Protein AF-A0A3L7WC04-F1 (afdb_monomer)

Nearest PDB structures (foldseek):
  5htl-assembly1_B  TM=8.920E-01  e=4.552E-04  Vibrio cholerae
  7lko-assembly2_A  TM=7.421E-01  e=7.774E-05  Xanthomonas citri pv. citri str. 306
  6ejf-assembly1_M  TM=8.024E-01  e=1.791E-04  Thermus thermophilus HB8
  7lkm-assembly2_B  TM=7.464E-01  e=1.976E-04  Xanthomonas citri pv. citri str. 306
  2d27-assembly1_A  TM=6.150E-01  e=3.089E-03  Xanthomonas campestris

Sequence (473 aa):
MAVSVLEASAARVVGQYLAVSRIRPLRELVDLVGVEFCRTHQVAPLWRDGGAVAVASARPRAQDVLREIRERLGQTVVLRLSSPAEILIAIDNAVGEDAAISRRGALAELLQEVQLVRHDQAAAYALAADDEAYLGAALVDAKLLTEAERIEAVGLAFHLPSISLDAHPPRPGLDGILDVAMLRRLRVLPLWSTQDELFFACDTPPTIETIEALDAALGVVLRPVLVTPHDLTERLARLIDDDAADGVQLSDAARREHLAPDAQIEAAERISRQTGEPFRSTLRRIANVTDEAMQEALARTSGLRVFRDEIVQEEALNALPVNFARRIARGASQPRRSSLHRRDAEPVGRARPPRPGGTPRRRGAARDHRARPARITLRARRAAAAAPTARGRPSASHGHAATAGRLRRPQPRVPRRHGPRPGKRADAASPLGRHARPAALGRSHTRRRRAPRRDVAAPTAARGRRSTFAQRH

Mean predicted aligned error: 17.66 Å

Foldseek 3Di:
DPPPDPVVVCVVLVVQADFLLQAAAQLVLCVLLDLVLCLVQVKGFGDDDPQETEMEGQCPPPVVSLVSSCVSVVTHYDYGYYHSLSSNLNSCVNVVHDSQLSLLVLLLVLCVVVPLDPNVVSVVLSVVAPGNVRSLVVCVVVVSDPLQRSQVSQCVSRVAAEDECVVQPADPLLQLLDDLVLCVVQLKAFRDDDDQETEIEHQHDGDNVSSVVCCLQQVTHYGYHHYGPVRSVVVSVVVVVLLLPPLVLLLVLCVVLVLDPNVLSVVLVVCCVVPVDRSLVSSCVRGVRDSQNSNCSSCVVVVHHDQDSVRSLVVSLVSDDVVSSVSSVVSNVDPDPPCPPDPPDDPPDPDDDDDDDDDDDDDDDDDDDDDDDDDDDDDDDDDDDDDDDDDDDDDDDDDDDDDDDDDDDDDDDDDDDDDDDDDDDDDDDDDDDDDDDDDDDDDDDDDDDDDDDDDDDDDDDDDDDDDDDDDDD

Solvent-accessible surface area (backbone atoms only — not comparable to full-atom values): 29514 Å² total; per-residue (Å²): 143,83,91,69,66,61,66,66,49,44,63,65,42,62,79,32,51,54,57,51,88,72,53,59,32,38,42,70,50,35,60,59,61,29,60,69,55,26,55,77,66,27,36,32,41,30,50,79,55,98,76,26,32,37,28,38,26,55,54,90,79,49,61,66,61,56,49,52,50,27,65,57,66,74,35,52,73,43,78,28,36,33,53,53,44,36,37,43,31,25,48,27,55,40,74,72,46,72,35,47,58,44,46,29,50,35,46,37,53,44,36,37,74,73,63,67,39,56,70,74,53,35,54,54,43,52,74,69,32,92,38,38,72,43,32,54,48,50,36,35,75,69,66,66,37,50,70,66,57,43,44,45,51,52,15,63,53,60,76,33,57,58,54,55,57,86,86,54,61,55,47,88,50,41,57,50,70,48,58,69,67,54,32,61,74,65,47,42,44,47,34,53,72,58,78,63,36,39,33,26,38,20,60,58,87,70,48,68,68,51,51,49,55,48,35,61,57,36,55,52,46,78,42,71,29,36,31,50,58,64,59,52,50,53,55,58,48,48,68,50,37,70,77,54,47,52,61,66,57,49,49,52,16,35,56,77,62,59,65,49,60,66,71,51,53,54,48,14,53,50,49,14,72,75,68,71,49,58,37,68,62,36,30,28,72,74,61,67,42,50,72,66,61,52,47,44,26,42,17,59,71,69,76,44,78,64,56,52,78,73,47,28,35,50,51,23,32,64,74,38,51,70,71,38,27,55,37,30,61,49,28,67,72,45,89,72,72,80,62,92,79,60,83,73,77,75,81,81,71,84,76,76,78,84,81,85,88,80,83,90,82,90,80,89,83,90,80,90,82,83,90,85,88,84,90,84,80,90,80,87,87,82,91,83,90,84,86,86,88,82,90,86,85,87,90,85,88,86,86,86,84,89,84,88,81,90,82,89,85,88,84,85,86,81,84,84,83,86,80,86,84,86,84,90,81,84,89,84,81,88,82,90,86,88,84,82,88,88,84,83,89,79,91,77,87,82,80,84,79,85,78,83,87,78,88,78,83,82,85,80,86,82,87,81,82,89,80,86,81,79,88,78,134

Structure (mmCIF, N/CA/C/O backbone):
data_AF-A0A3L7WC04-F1
#
_entry.id   AF-A0A3L7WC04-F1
#
loop_
_atom_site.group_PDB
_atom_site.id
_atom_site.type_symbol
_atom_site.label_atom_id
_atom_site.label_alt_id
_atom_site.label_comp_id
_atom_site.label_asym_id
_atom_site.label_entity_id
_atom_site.label_seq_id
_atom_site.pdbx_PDB_ins_code
_atom_site.Cartn_x
_atom_site.Cartn_y
_atom_site.Cartn_z
_atom_site.occupancy
_atom_site.B_iso_or_equiv
_atom_site.auth_seq_id
_atom_site.auth_comp_id
_atom_site.auth_asym_id
_atom_site.auth_atom_id
_atom_site.pdbx_PDB_model_num
ATOM 1 N N . MET A 1 1 ? 9.012 -28.544 24.551 1.00 37.34 1 MET A N 1
ATOM 2 C CA . MET A 1 1 ? 7.598 -28.285 24.901 1.00 37.34 1 MET A CA 1
ATOM 3 C C . MET A 1 1 ? 7.461 -26.860 25.428 1.00 37.34 1 MET A C 1
ATOM 5 O O . MET A 1 1 ? 7.676 -26.659 26.610 1.00 37.34 1 MET A O 1
ATOM 9 N N . ALA A 1 2 ? 7.172 -25.884 24.561 1.00 32.19 2 ALA A N 1
ATOM 10 C CA . ALA A 1 2 ? 6.676 -24.548 24.942 1.00 32.19 2 ALA A CA 1
ATOM 11 C C . ALA A 1 2 ? 6.117 -23.788 23.717 1.00 32.19 2 ALA A C 1
ATOM 13 O O . ALA A 1 2 ? 6.252 -22.578 23.607 1.00 32.19 2 ALA A O 1
ATOM 14 N N . VAL A 1 3 ? 5.497 -24.510 22.780 1.00 35.09 3 VAL A N 1
ATOM 15 C CA . VAL A 1 3 ? 4.619 -23.926 21.760 1.00 35.09 3 VAL A CA 1
ATOM 16 C C . VAL A 1 3 ? 3.210 -24.168 22.287 1.00 35.09 3 VAL A C 1
ATOM 18 O O . VAL A 1 3 ? 2.619 -25.218 22.058 1.00 35.09 3 VAL A O 1
ATOM 21 N N . SER A 1 4 ? 2.757 -23.316 23.203 1.00 44.66 4 SER A N 1
ATOM 22 C CA . SER A 1 4 ? 1.507 -23.537 23.930 1.00 44.66 4 SER A CA 1
ATOM 23 C C . SER A 1 4 ? 0.903 -22.194 24.318 1.00 44.66 4 SER A C 1
ATOM 25 O O . SER A 1 4 ? 1.588 -21.324 24.848 1.00 44.66 4 SER A O 1
ATOM 27 N N . VAL A 1 5 ? -0.390 -22.034 24.037 1.00 30.83 5 VAL A N 1
ATOM 28 C CA . VAL A 1 5 ? -1.265 -20.883 24.341 1.00 30.83 5 VAL A CA 1
ATOM 29 C C . VAL A 1 5 ? -1.230 -19.697 23.357 1.00 30.83 5 VAL A C 1
ATOM 31 O O . VAL A 1 5 ? -2.310 -19.219 23.004 1.00 30.83 5 VAL A O 1
ATOM 34 N N . LEU A 1 6 ? -0.078 -19.256 22.834 1.00 34.78 6 LEU A N 1
ATOM 35 C CA . LEU A 1 6 ? -0.042 -18.120 21.884 1.00 34.78 6 LEU A CA 1
ATOM 36 C C . LEU A 1 6 ? -0.582 -18.474 20.487 1.00 34.78 6 LEU A C 1
ATOM 38 O O . LEU A 1 6 ? -1.394 -17.727 19.950 1.00 34.78 6 LEU A O 1
ATOM 42 N N . GLU A 1 7 ? -0.246 -19.642 19.935 1.00 34.56 7 GLU A N 1
ATOM 43 C CA . GLU A 1 7 ? -0.715 -20.052 18.598 1.00 34.56 7 GLU A CA 1
ATOM 44 C C . GLU A 1 7 ? -2.214 -20.408 18.556 1.00 34.56 7 GLU A C 1
ATOM 46 O O . GLU A 1 7 ? -2.900 -20.113 17.578 1.00 34.56 7 GLU A O 1
ATOM 51 N N . ALA A 1 8 ? -2.769 -20.963 19.641 1.00 29.50 8 ALA A N 1
ATOM 52 C CA . ALA A 1 8 ? -4.198 -21.287 19.731 1.00 29.50 8 ALA A CA 1
ATOM 53 C C . ALA A 1 8 ? -5.080 -20.045 19.986 1.00 29.50 8 ALA A C 1
ATOM 55 O O . ALA A 1 8 ? -6.2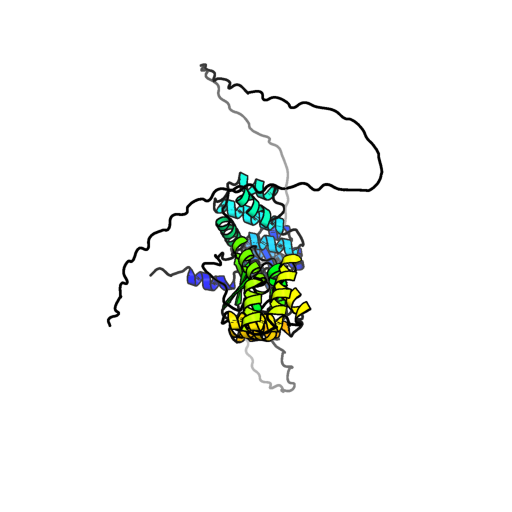12 -19.983 19.496 1.00 29.50 8 ALA A O 1
ATOM 56 N N . SER A 1 9 ? -4.564 -19.038 20.708 1.00 36.00 9 SER A N 1
ATOM 57 C CA . SER A 1 9 ? -5.211 -17.720 20.813 1.00 36.00 9 SER A CA 1
ATOM 58 C C . SER A 1 9 ? -5.070 -16.925 19.517 1.00 36.00 9 SER A C 1
ATOM 60 O O . SER A 1 9 ? -6.053 -16.337 19.076 1.00 36.00 9 SER A O 1
ATOM 62 N N . ALA A 1 10 ? -3.912 -16.974 18.851 1.00 40.88 10 ALA A N 1
ATOM 63 C CA . ALA A 1 10 ? -3.723 -16.356 17.544 1.00 40.88 10 ALA A CA 1
ATOM 64 C C . ALA A 1 10 ? -4.728 -16.914 16.527 1.00 40.88 10 ALA A C 1
ATOM 66 O O . ALA A 1 10 ? -5.446 -16.136 15.917 1.00 40.88 10 ALA A O 1
ATOM 67 N N . ALA A 1 11 ? -4.918 -18.233 16.428 1.00 34.69 11 ALA A N 1
ATOM 68 C CA . ALA A 1 11 ? -5.852 -18.826 15.462 1.00 34.69 11 ALA A CA 1
ATOM 69 C C . ALA A 1 11 ? -7.337 -18.426 15.659 1.00 34.69 11 ALA A C 1
ATOM 71 O O . ALA A 1 11 ? -8.068 -18.302 14.677 1.00 34.69 11 ALA A O 1
ATOM 72 N N . ARG A 1 12 ? -7.803 -18.174 16.897 1.00 39.12 12 ARG A N 1
ATOM 73 C CA . ARG A 1 12 ? -9.163 -17.637 17.153 1.00 39.12 12 ARG A CA 1
ATOM 74 C C . ARG A 1 12 ? -9.255 -16.116 16.982 1.00 39.12 12 ARG A C 1
ATOM 76 O O . ARG A 1 12 ? -10.312 -15.617 16.600 1.00 39.12 12 ARG A O 1
ATOM 83 N N . VAL A 1 13 ? -8.163 -15.394 17.227 1.00 50.97 13 VAL A N 1
ATOM 84 C CA . VAL A 1 13 ? -8.056 -13.936 17.042 1.00 50.97 13 VAL A CA 1
ATOM 85 C C . VAL A 1 13 ? -7.855 -13.560 15.567 1.00 50.97 13 VAL A C 1
ATOM 87 O O . VAL A 1 13 ? -8.323 -12.507 15.148 1.00 50.97 13 VAL A O 1
ATOM 90 N N . VAL A 1 14 ? -7.278 -14.441 14.744 1.00 50.81 14 VAL A N 1
ATOM 91 C CA . VAL A 1 14 ? -7.020 -14.223 13.304 1.00 50.81 14 VAL A CA 1
ATOM 92 C C . VAL A 1 14 ? -8.308 -13.956 12.517 1.00 50.81 14 VAL A C 1
ATOM 94 O O . VAL A 1 14 ? -8.289 -13.205 11.549 1.00 50.81 14 VAL A O 1
ATOM 97 N N . GLY A 1 15 ? -9.451 -14.499 12.952 1.00 57.47 15 GLY A N 1
ATOM 98 C CA . GLY A 1 15 ? -10.756 -14.168 12.366 1.00 57.47 15 GLY A CA 1
ATOM 99 C C . GLY A 1 15 ? -11.393 -12.884 12.912 1.00 57.47 15 GLY A C 1
ATOM 100 O O . GLY A 1 15 ? -12.356 -12.385 12.333 1.00 57.47 15 GLY A O 1
ATOM 101 N N . GLN A 1 16 ? -10.915 -12.364 14.042 1.00 69.75 16 GLN A N 1
ATOM 102 C CA . GLN A 1 16 ? -11.476 -11.191 14.718 1.00 69.75 16 GLN A CA 1
ATOM 103 C C . GLN A 1 16 ? -10.695 -9.916 14.427 1.00 69.75 16 GLN A C 1
ATOM 105 O O . GLN A 1 16 ? -11.287 -8.844 14.509 1.00 69.75 16 GLN A O 1
ATOM 110 N N . TYR A 1 17 ? -9.416 -10.028 14.076 1.00 78.50 17 TYR A N 1
ATOM 111 C CA . TYR A 1 17 ? -8.585 -8.889 13.727 1.00 78.50 17 TYR A CA 1
ATOM 112 C C . TYR A 1 17 ? -8.870 -8.397 12.300 1.00 78.50 17 TYR A C 1
ATOM 114 O O . TYR A 1 17 ? -8.894 -9.185 11.352 1.00 78.50 17 TYR A O 1
ATOM 122 N N . LEU A 1 18 ? -9.089 -7.095 12.141 1.00 78.06 18 LEU A N 1
ATOM 123 C CA . LEU A 1 18 ? -9.233 -6.421 10.855 1.00 78.06 18 LEU A CA 1
ATOM 124 C C . LEU A 1 18 ? -8.080 -5.436 10.691 1.00 78.06 18 LEU A C 1
ATOM 126 O O . LEU A 1 18 ? -7.975 -4.510 11.478 1.00 78.06 18 LEU A O 1
ATOM 130 N N . ALA A 1 19 ? -7.257 -5.628 9.663 1.00 69.75 19 ALA A N 1
ATOM 131 C CA . ALA A 1 19 ? -6.183 -4.694 9.324 1.00 69.75 19 ALA A CA 1
ATOM 132 C C . ALA A 1 19 ? -6.727 -3.417 8.655 1.00 69.75 19 ALA A C 1
ATOM 134 O O . ALA A 1 19 ? -7.739 -3.505 7.947 1.00 69.75 19 ALA A O 1
ATOM 135 N N . VAL A 1 20 ? -6.012 -2.283 8.784 1.00 58.41 20 VAL A N 1
ATOM 136 C CA . VAL A 1 20 ? -6.345 -0.944 8.221 1.00 58.41 20 VAL A CA 1
ATOM 137 C C . VAL A 1 20 ? -6.954 -1.023 6.830 1.00 58.41 20 VAL A C 1
ATOM 139 O O . VAL A 1 20 ? -8.000 -0.437 6.563 1.00 58.41 20 VAL A O 1
ATOM 142 N N . SER A 1 21 ? -6.314 -1.786 5.940 1.00 61.62 21 SER A N 1
ATOM 143 C CA . SER A 1 21 ? -6.681 -1.892 4.523 1.00 61.62 21 SER A CA 1
ATOM 144 C C . SER A 1 21 ? -8.108 -2.394 4.285 1.00 61.62 21 SER A C 1
ATOM 146 O O . SER A 1 21 ? -8.637 -2.259 3.183 1.00 61.62 21 SER A O 1
ATOM 148 N N . ARG A 1 22 ? -8.749 -2.980 5.302 1.00 70.81 22 ARG A N 1
ATOM 149 C CA . ARG A 1 22 ? -10.092 -3.566 5.219 1.00 70.81 22 ARG A CA 1
ATOM 150 C C . ARG A 1 22 ? -11.130 -2.825 6.047 1.00 70.81 22 ARG A C 1
ATOM 152 O O . ARG A 1 22 ? -12.310 -3.166 5.966 1.00 70.81 22 ARG A O 1
ATOM 159 N N . ILE A 1 23 ? -10.722 -1.843 6.845 1.00 81.44 23 ILE A N 1
ATOM 160 C CA . ILE A 1 23 ? -11.644 -1.092 7.689 1.00 81.44 23 ILE A CA 1
ATOM 161 C C . ILE A 1 23 ? -12.219 0.038 6.852 1.00 81.44 23 ILE A C 1
ATOM 163 O O . ILE A 1 23 ? -11.554 1.024 6.553 1.00 81.44 23 ILE A O 1
ATOM 167 N N . ARG A 1 24 ? -13.483 -0.124 6.468 1.00 86.50 24 ARG A N 1
ATOM 168 C CA . ARG A 1 24 ? -14.264 0.921 5.812 1.00 86.50 24 ARG A CA 1
ATOM 169 C C . ARG A 1 24 ? -15.505 1.196 6.633 1.00 86.50 24 ARG A C 1
ATOM 171 O O . ARG A 1 24 ? -16.506 0.499 6.459 1.00 86.50 24 ARG A O 1
ATOM 178 N N . PRO A 1 25 ? -15.427 2.149 7.568 1.00 91.00 25 PRO A N 1
ATOM 179 C CA . PRO A 1 25 ? -16.589 2.581 8.307 1.00 91.00 25 PRO A CA 1
ATOM 180 C C . PRO A 1 25 ? -17.588 3.199 7.339 1.00 91.00 25 PRO A C 1
ATOM 182 O O . PRO A 1 25 ? -17.240 4.076 6.547 1.00 91.00 25 PRO A O 1
ATOM 185 N N . LEU A 1 26 ? -18.836 2.740 7.378 1.00 93.44 26 LEU A N 1
ATOM 186 C CA . LEU A 1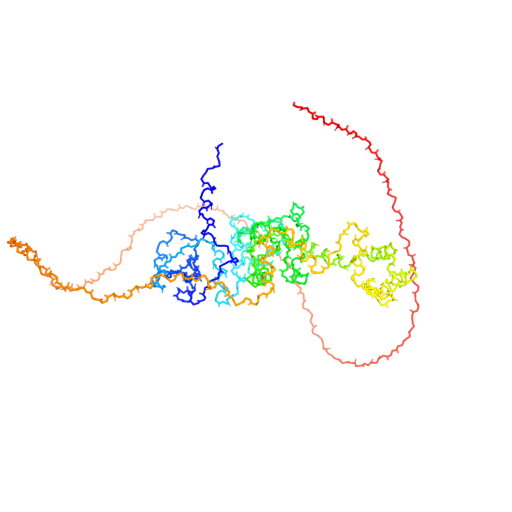 26 ? -19.910 3.442 6.689 1.00 93.44 26 LEU A CA 1
ATOM 187 C C . LEU A 1 26 ? -20.112 4.784 7.389 1.00 93.44 26 LEU A C 1
ATOM 189 O O . LEU A 1 26 ? -20.483 4.811 8.563 1.00 93.44 26 LEU A O 1
ATOM 193 N N . ARG A 1 27 ? -19.909 5.885 6.658 1.00 95.19 27 ARG A N 1
ATOM 194 C CA . ARG A 1 27 ? -20.065 7.250 7.177 1.00 95.19 27 ARG A CA 1
ATOM 195 C C . ARG A 1 27 ? -21.374 7.437 7.940 1.00 95.19 27 ARG A C 1
ATOM 197 O O . ARG A 1 27 ? -21.357 7.935 9.053 1.00 95.19 27 ARG A O 1
ATOM 204 N N . GLU A 1 28 ? -22.480 6.931 7.398 1.00 96.69 28 GLU A N 1
ATOM 205 C CA . GLU A 1 28 ? -23.793 6.977 8.053 1.00 96.69 28 GLU A CA 1
ATOM 206 C C . GLU A 1 28 ? -23.766 6.381 9.467 1.00 96.69 28 GLU A C 1
ATOM 208 O O . GLU A 1 28 ? -24.346 6.941 10.392 1.00 96.69 28 GLU A O 1
ATOM 213 N N . LEU A 1 29 ? -23.080 5.249 9.656 1.00 97.19 29 LEU A N 1
ATOM 214 C CA . LEU A 1 29 ? -22.962 4.611 10.965 1.00 97.19 29 LEU A CA 1
ATOM 215 C C . LEU A 1 29 ? -22.060 5.410 11.906 1.00 97.19 29 LEU A C 1
ATOM 217 O O . LEU A 1 29 ? -22.357 5.492 13.097 1.00 97.19 29 LEU A O 1
ATOM 221 N N . VAL A 1 30 ? -20.974 5.983 11.381 1.00 97.31 30 VAL A N 1
ATOM 222 C CA . VAL A 1 30 ? -20.082 6.862 12.148 1.00 97.31 30 VAL A CA 1
ATOM 223 C C . VAL A 1 30 ? -20.844 8.102 12.613 1.00 97.31 30 VAL A C 1
ATOM 225 O O . VAL A 1 30 ? -20.749 8.456 13.783 1.00 97.31 30 VAL A O 1
ATOM 228 N N . ASP A 1 31 ? -21.665 8.700 11.751 1.00 97.00 31 ASP A N 1
ATOM 229 C CA . ASP A 1 31 ? -22.498 9.862 12.072 1.00 97.00 31 ASP A CA 1
ATOM 230 C C . ASP A 1 31 ? -23.573 9.516 13.120 1.00 97.00 31 ASP A C 1
ATOM 232 O O . ASP A 1 31 ? -23.781 10.271 14.069 1.00 97.00 31 ASP A O 1
ATOM 236 N N . LEU A 1 32 ? -24.203 8.339 13.007 1.00 97.38 32 LEU A N 1
ATOM 237 C CA . LEU A 1 32 ? -25.166 7.807 13.985 1.00 97.38 32 LEU A CA 1
ATOM 238 C C . LEU A 1 32 ? -24.548 7.597 15.376 1.00 97.38 32 LEU A C 1
ATOM 240 O O . LEU A 1 32 ? -25.182 7.884 16.393 1.00 97.38 32 LEU A O 1
ATOM 244 N N . VAL A 1 33 ? -23.321 7.075 15.437 1.00 97.69 33 VAL A N 1
ATOM 245 C CA . VAL A 1 33 ? -22.600 6.880 16.703 1.00 97.69 33 VAL A CA 1
ATOM 246 C C . VAL A 1 33 ? -21.976 8.187 17.193 1.00 97.69 33 VAL A C 1
ATOM 248 O O . VAL A 1 33 ? -21.864 8.376 18.398 1.00 97.69 33 VAL A O 1
ATOM 251 N N . GLY A 1 34 ? -21.622 9.107 16.301 1.00 97.69 34 GLY A N 1
ATOM 252 C CA . GLY A 1 34 ? -20.920 10.358 16.573 1.00 97.69 34 GLY A CA 1
ATOM 253 C C . GLY A 1 34 ? -19.402 10.227 16.407 1.00 97.69 34 GLY A C 1
ATOM 254 O O . GLY A 1 34 ? -18.764 9.403 17.063 1.00 97.69 34 GLY A O 1
ATOM 255 N N . VAL A 1 35 ? -18.813 11.091 15.572 1.00 96.31 35 VAL A N 1
ATOM 256 C CA . VAL A 1 35 ? -17.376 11.093 15.225 1.00 96.31 35 VAL A CA 1
ATOM 257 C C . VAL A 1 35 ? -16.484 11.224 16.463 1.00 96.31 35 VAL A C 1
ATOM 259 O O . VAL A 1 35 ? -15.608 10.393 16.690 1.00 96.31 35 VAL A O 1
ATOM 262 N N . GLU A 1 36 ? -16.752 12.214 17.317 1.00 96.06 36 GLU A N 1
ATOM 263 C CA . GLU A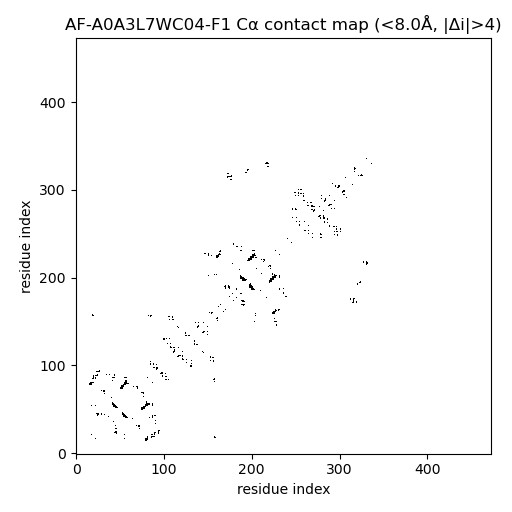 1 36 ? -15.969 12.456 18.538 1.00 96.06 36 GLU A CA 1
ATOM 264 C C . GLU A 1 36 ? -16.036 11.287 19.524 1.00 96.06 36 GLU A C 1
ATOM 266 O O . GLU A 1 36 ? -15.042 10.946 20.169 1.00 96.06 36 GLU A O 1
ATOM 271 N N . PHE A 1 37 ? -17.188 10.616 19.603 1.00 97.38 37 PHE A N 1
ATOM 272 C CA . PHE A 1 37 ? -17.328 9.398 20.395 1.00 97.38 37 PHE A CA 1
ATOM 273 C C . PHE A 1 37 ? -16.466 8.270 19.812 1.00 97.38 37 PHE A C 1
ATOM 275 O O . PHE A 1 37 ? -15.720 7.620 20.547 1.00 97.38 37 PHE A O 1
ATOM 282 N N . CYS A 1 38 ? -16.523 8.073 18.491 1.00 96.81 38 CYS A N 1
ATOM 283 C CA . CYS A 1 38 ? -15.720 7.076 17.783 1.00 96.81 38 CYS A CA 1
ATOM 284 C C . CYS A 1 38 ? -14.215 7.290 18.017 1.00 96.81 38 CYS A C 1
ATOM 286 O O . CYS A 1 38 ? -13.504 6.337 18.341 1.00 96.81 38 CYS A O 1
ATOM 288 N N . ARG A 1 39 ? -13.743 8.542 17.944 1.00 94.81 39 ARG A N 1
ATOM 289 C CA . ARG A 1 39 ? -12.345 8.924 18.204 1.00 94.81 39 ARG A CA 1
ATOM 290 C C . ARG A 1 39 ? -11.939 8.692 19.653 1.00 94.81 39 ARG A C 1
ATOM 292 O O . ARG A 1 39 ? -10.984 7.966 19.918 1.00 94.81 39 ARG A O 1
ATOM 299 N N . THR A 1 40 ? -12.703 9.252 20.590 1.00 95.00 40 THR A N 1
ATOM 300 C CA . THR A 1 40 ? -12.411 9.194 22.032 1.00 95.00 40 THR A CA 1
ATOM 301 C C . THR A 1 40 ? -12.316 7.755 22.530 1.00 95.00 40 THR A C 1
ATOM 303 O O . THR A 1 40 ? -11.430 7.408 23.313 1.00 95.00 40 THR A O 1
ATOM 306 N N . HIS A 1 41 ? -13.228 6.899 22.067 1.00 96.69 41 HIS A N 1
ATOM 307 C CA . HIS A 1 41 ? -13.306 5.514 22.515 1.00 96.69 41 HIS A CA 1
ATOM 308 C C . HIS A 1 41 ? -12.594 4.524 21.590 1.00 96.69 41 HIS A C 1
ATOM 310 O O . HIS A 1 41 ? -12.563 3.336 21.913 1.00 96.69 41 HIS A O 1
ATOM 316 N N . GLN A 1 42 ? -11.995 4.999 20.492 1.00 94.94 42 GLN A N 1
ATOM 317 C CA . GLN A 1 42 ? -11.288 4.182 19.502 1.00 94.94 42 GLN A CA 1
ATOM 318 C C . GLN A 1 42 ? -12.169 3.017 19.030 1.00 94.94 42 GLN A C 1
ATOM 320 O O . GLN A 1 42 ? -11.832 1.834 19.165 1.00 94.94 42 GLN A O 1
ATOM 325 N N . VAL A 1 43 ? -13.343 3.377 18.509 1.00 96.12 43 VAL A N 1
ATOM 326 C CA . VAL A 1 43 ? -14.347 2.458 17.963 1.00 96.12 43 VAL A CA 1
ATOM 327 C C . VAL A 1 43 ? -14.835 2.957 16.612 1.00 96.12 43 VAL A C 1
ATOM 329 O O . VAL A 1 43 ? -15.132 4.135 16.468 1.00 96.12 43 VAL A O 1
ATOM 332 N N . ALA A 1 44 ? -14.963 2.065 15.633 1.00 96.25 44 ALA A N 1
ATOM 333 C CA . ALA A 1 44 ? -15.495 2.411 14.318 1.00 96.25 44 ALA A CA 1
ATOM 334 C C . ALA A 1 44 ? -16.591 1.424 13.901 1.00 96.25 44 ALA A C 1
ATOM 336 O O . ALA A 1 44 ? -16.317 0.225 13.772 1.00 96.25 44 ALA A O 1
ATOM 337 N N . PRO A 1 45 ? -17.835 1.880 13.682 1.00 96.62 45 PRO A N 1
ATOM 338 C CA . PRO A 1 45 ? -18.874 1.036 13.114 1.00 96.62 45 PRO A CA 1
ATOM 339 C C . PRO A 1 45 ? -18.619 0.825 11.618 1.00 96.62 45 PRO A C 1
ATOM 341 O O . PRO A 1 45 ? -18.476 1.772 10.852 1.00 96.62 45 PRO A O 1
ATOM 344 N N . LEU A 1 46 ? -18.532 -0.437 11.206 1.00 94.19 46 LEU A N 1
ATOM 345 C CA . LEU A 1 46 ? -18.006 -0.829 9.903 1.00 94.19 46 LEU A CA 1
ATOM 346 C C . LEU A 1 46 ? -19.117 -1.020 8.883 1.00 94.19 46 LEU A C 1
ATOM 348 O O . LEU A 1 46 ? -19.338 -0.166 8.036 1.00 94.19 46 LEU A O 1
ATOM 352 N N . TRP A 1 47 ? -19.847 -2.126 8.989 1.00 94.38 47 TRP A N 1
ATOM 353 C CA . TRP A 1 47 ? -20.932 -2.479 8.081 1.00 94.38 47 TRP A CA 1
ATOM 354 C C . TRP A 1 47 ? -22.055 -3.191 8.833 1.00 94.38 47 TRP A C 1
ATOM 356 O O . TRP A 1 47 ? -21.874 -3.668 9.958 1.00 94.38 47 TRP A O 1
ATOM 366 N N . ARG A 1 48 ? -23.225 -3.274 8.197 1.00 94.75 48 ARG A N 1
ATOM 367 C CA . ARG A 1 48 ? -24.363 -4.057 8.691 1.00 94.75 48 ARG A CA 1
ATOM 368 C C . ARG A 1 48 ? -24.317 -5.463 8.095 1.00 94.75 48 ARG A C 1
ATOM 370 O O . ARG A 1 48 ? -24.142 -5.606 6.889 1.00 94.75 48 ARG A O 1
ATOM 377 N N . ASP A 1 49 ? -24.495 -6.482 8.925 1.00 89.38 49 ASP A N 1
ATOM 378 C CA . ASP A 1 49 ? -24.539 -7.889 8.519 1.00 89.38 49 ASP A CA 1
ATOM 379 C C . ASP A 1 49 ? -25.594 -8.638 9.344 1.00 89.38 49 ASP A C 1
ATOM 381 O O . ASP A 1 49 ? -25.531 -8.661 10.572 1.00 89.38 49 ASP A O 1
ATOM 385 N N . GLY A 1 50 ? -26.607 -9.202 8.681 1.00 88.50 50 GLY A N 1
ATOM 386 C CA . GLY A 1 50 ? -27.608 -10.056 9.334 1.00 88.50 50 GLY A CA 1
ATOM 387 C C . GLY A 1 50 ? -28.379 -9.416 10.501 1.00 88.50 50 GLY A C 1
ATOM 388 O O . GLY A 1 50 ? -28.752 -10.114 11.439 1.00 88.50 50 GLY A O 1
ATOM 389 N N . GLY A 1 51 ? -28.600 -8.097 10.479 1.00 93.50 51 GLY A N 1
ATOM 390 C CA . GLY A 1 51 ? -29.268 -7.365 11.570 1.00 93.50 51 GLY A CA 1
ATOM 391 C C . GLY A 1 51 ? -28.347 -6.952 12.725 1.00 93.50 51 GLY A C 1
ATOM 392 O O . GLY A 1 51 ? -28.809 -6.306 13.666 1.00 93.50 51 GLY A O 1
ATOM 393 N N . ALA A 1 52 ? -27.057 -7.272 12.631 1.00 96.00 52 ALA A N 1
ATOM 394 C CA . ALA A 1 52 ? -26.013 -6.764 13.504 1.00 96.00 52 ALA A CA 1
ATOM 395 C C . ALA A 1 52 ? -25.156 -5.707 12.793 1.00 96.00 52 ALA A C 1
ATOM 397 O O . ALA A 1 52 ? -25.123 -5.629 11.563 1.00 96.00 52 ALA A O 1
ATOM 398 N N . VAL A 1 53 ? -24.422 -4.915 13.569 1.00 96.19 53 VAL A N 1
ATOM 399 C CA . VAL A 1 53 ? -23.379 -4.009 13.078 1.00 96.19 53 VAL A CA 1
ATOM 400 C C . VAL A 1 53 ? -22.020 -4.553 13.487 1.00 96.19 53 VAL A C 1
ATOM 402 O O . VAL A 1 53 ? -21.763 -4.775 14.672 1.00 96.19 53 VAL A O 1
ATOM 405 N N . ALA A 1 54 ? -21.140 -4.767 12.514 1.00 94.56 54 ALA A N 1
ATOM 406 C CA . ALA A 1 54 ? -19.739 -5.046 12.786 1.00 94.56 54 ALA A CA 1
ATOM 407 C C . ALA A 1 54 ? -19.064 -3.762 13.284 1.00 94.56 54 ALA A C 1
ATOM 409 O O . ALA A 1 54 ? -19.164 -2.728 12.631 1.00 94.56 54 ALA A O 1
ATOM 410 N N . VAL A 1 55 ? -18.380 -3.813 14.425 1.00 95.06 55 VAL A N 1
ATOM 411 C CA . VAL A 1 55 ? -17.694 -2.657 15.024 1.00 95.06 55 VAL A CA 1
ATOM 412 C C . VAL A 1 55 ? -16.242 -3.026 15.292 1.00 95.06 55 VAL A C 1
ATOM 414 O O . VAL A 1 55 ? -15.978 -3.994 16.008 1.00 95.06 55 VAL A O 1
ATOM 417 N N . ALA A 1 56 ? -15.306 -2.258 14.734 1.00 94.69 56 ALA A N 1
ATOM 418 C CA . ALA A 1 56 ? -13.901 -2.322 15.118 1.00 94.69 56 ALA A CA 1
ATOM 419 C C . ALA A 1 56 ? -13.707 -1.638 16.474 1.00 94.69 56 ALA A C 1
ATOM 421 O O . ALA A 1 56 ? -14.245 -0.556 16.707 1.00 94.69 56 ALA A O 1
ATOM 422 N N . SER A 1 57 ? -12.939 -2.257 17.365 1.00 94.56 57 SER A N 1
ATOM 423 C CA . SER A 1 57 ? -12.569 -1.682 18.655 1.00 94.56 57 SER A CA 1
ATOM 424 C C . SER A 1 57 ? -11.156 -2.089 19.047 1.00 94.56 57 SER A C 1
ATOM 426 O O . SER A 1 57 ? -10.796 -3.265 18.966 1.00 94.56 57 SER A O 1
ATOM 428 N N . ALA A 1 58 ? -10.395 -1.128 19.569 1.00 91.12 58 ALA A N 1
ATOM 429 C CA . ALA A 1 58 ? -9.108 -1.394 20.205 1.00 91.12 58 ALA A CA 1
ATOM 430 C C . ALA A 1 58 ? -9.259 -1.974 21.625 1.00 91.12 58 ALA A C 1
ATOM 432 O O . ALA A 1 58 ? -8.304 -2.488 22.206 1.00 91.12 58 ALA A O 1
ATOM 433 N N . ARG A 1 59 ? -10.461 -1.894 22.217 1.00 92.94 59 ARG A N 1
ATOM 434 C CA . ARG A 1 59 ? -10.719 -2.199 23.634 1.00 92.94 59 ARG A CA 1
ATOM 435 C C . ARG A 1 59 ? -11.929 -3.130 23.789 1.00 92.94 59 ARG A C 1
ATOM 437 O O . ARG A 1 59 ? -12.981 -2.702 24.263 1.00 92.94 59 ARG A O 1
ATOM 444 N N . PRO A 1 60 ? -11.797 -4.439 23.500 1.00 88.62 60 PRO A N 1
ATOM 445 C CA . PRO A 1 60 ? -12.925 -5.384 23.532 1.00 88.62 60 PRO A CA 1
ATOM 446 C C . PRO A 1 60 ? -13.580 -5.561 24.908 1.00 88.62 60 PRO A C 1
ATOM 448 O O . PRO A 1 60 ? -14.671 -6.118 25.014 1.00 88.62 60 PRO A O 1
ATOM 451 N N . ARG A 1 61 ? -12.910 -5.126 25.982 1.00 91.94 61 ARG A N 1
ATOM 452 C CA . ARG A 1 61 ? -13.404 -5.235 27.361 1.00 91.94 61 ARG A CA 1
ATOM 453 C C . ARG A 1 61 ? -14.195 -4.010 27.837 1.00 91.94 61 ARG A C 1
ATOM 455 O O . ARG A 1 61 ? -14.750 -4.074 28.929 1.00 91.94 61 ARG A O 1
ATOM 462 N N . ALA A 1 62 ? -14.285 -2.938 27.047 1.00 92.06 62 ALA A N 1
ATOM 463 C CA . ALA A 1 62 ? -15.028 -1.723 27.394 1.00 92.06 62 ALA A CA 1
ATOM 464 C C . ALA A 1 62 ? -16.552 -1.924 27.231 1.00 92.06 62 ALA A C 1
ATOM 466 O O . ALA A 1 62 ? -17.163 -1.496 26.255 1.00 92.06 62 ALA A O 1
ATOM 467 N N . GLN A 1 63 ? -17.170 -2.666 28.157 1.00 94.44 63 GLN A N 1
ATOM 468 C CA . GLN A 1 63 ? -18.580 -3.082 28.064 1.00 94.44 63 GLN A CA 1
ATOM 469 C C . GLN A 1 63 ? -19.578 -1.917 28.069 1.00 94.44 63 GLN A C 1
ATOM 471 O O . GLN A 1 63 ? -20.643 -2.018 27.461 1.00 94.44 63 GLN A O 1
ATOM 476 N N . ASP A 1 64 ? -19.230 -0.829 28.742 1.00 97.19 64 ASP A N 1
ATOM 477 C CA . ASP A 1 64 ? -19.951 0.440 28.765 1.00 97.19 64 ASP A CA 1
ATOM 478 C C . ASP A 1 64 ? -20.006 1.082 27.374 1.00 97.19 64 ASP A C 1
ATOM 480 O O . ASP A 1 64 ? -21.102 1.326 26.870 1.00 97.19 64 ASP A O 1
ATOM 484 N N . VAL A 1 65 ? -18.853 1.223 26.713 1.00 96.81 65 VAL A N 1
ATOM 485 C CA . VAL A 1 65 ? -18.746 1.748 25.343 1.00 96.81 65 VAL A CA 1
ATOM 486 C C . VAL A 1 65 ? -19.568 0.894 24.377 1.00 96.81 65 VAL A C 1
ATOM 488 O O . VAL A 1 65 ? -20.340 1.405 23.572 1.00 96.81 65 VAL A O 1
ATOM 491 N N . LEU A 1 66 ? -19.470 -0.433 24.479 1.00 94.94 66 LEU A N 1
ATOM 492 C CA . LEU A 1 66 ? -20.211 -1.349 23.605 1.00 94.94 66 LEU A CA 1
ATOM 493 C C . LEU A 1 66 ? -21.722 -1.304 23.824 1.00 94.94 66 LEU A C 1
ATOM 495 O O . LEU A 1 66 ? -22.482 -1.535 22.881 1.00 94.94 66 LEU A O 1
ATOM 499 N N . ARG A 1 67 ? -22.163 -1.085 25.066 1.00 97.19 67 ARG A N 1
ATOM 500 C CA . ARG A 1 67 ? -23.580 -0.905 25.386 1.00 97.19 67 ARG A CA 1
ATOM 501 C C . ARG A 1 67 ? -24.089 0.390 24.767 1.00 97.19 67 ARG A C 1
ATOM 503 O O . ARG A 1 67 ? -25.121 0.360 24.110 1.00 97.19 67 ARG A O 1
ATOM 510 N N . GLU A 1 68 ? -23.337 1.473 24.905 1.00 98.00 68 GLU A N 1
ATOM 511 C CA . GLU A 1 68 ? -23.699 2.768 24.334 1.00 98.00 68 GLU A CA 1
ATOM 512 C C . GLU A 1 68 ? -23.761 2.732 22.799 1.00 98.00 68 GLU A C 1
ATOM 514 O O . GLU A 1 68 ? -24.722 3.220 22.211 1.00 98.00 68 GLU A O 1
ATOM 519 N N . ILE A 1 69 ? -22.814 2.062 22.133 1.00 97.06 69 ILE A N 1
ATOM 520 C CA . ILE A 1 69 ? -22.871 1.859 20.675 1.00 97.06 69 ILE A CA 1
ATOM 521 C C . ILE A 1 69 ? -24.134 1.081 20.275 1.00 97.06 69 ILE A C 1
ATOM 523 O O . ILE A 1 69 ? -24.801 1.450 19.310 1.00 97.06 69 ILE A O 1
ATOM 527 N N . ARG A 1 70 ? -24.491 0.020 21.014 1.00 97.38 70 ARG A N 1
ATOM 528 C CA . ARG A 1 70 ? -25.726 -0.750 20.772 1.00 97.38 70 ARG A CA 1
ATOM 529 C C . ARG A 1 70 ? -26.977 0.111 20.931 1.00 97.38 70 ARG A C 1
ATOM 531 O O . ARG A 1 70 ? -27.892 -0.010 20.122 1.00 97.38 70 ARG A O 1
ATOM 538 N N . GLU A 1 71 ? -27.009 0.969 21.946 1.00 97.88 71 GLU A N 1
ATOM 539 C CA . GLU A 1 71 ? -28.113 1.902 22.192 1.00 97.88 71 GLU A CA 1
ATOM 540 C C . GLU A 1 71 ? -28.239 2.932 21.062 1.00 97.88 71 GLU A C 1
ATOM 542 O O . GLU A 1 71 ? -29.333 3.104 20.528 1.00 97.88 71 GLU A O 1
ATOM 547 N N . ARG A 1 72 ? -27.127 3.547 20.630 1.00 97.88 72 ARG A N 1
ATOM 548 C CA . ARG A 1 72 ? -27.110 4.529 19.528 1.00 97.88 72 ARG A CA 1
ATOM 549 C C . ARG A 1 72 ? -27.494 3.911 18.179 1.00 97.88 72 ARG A C 1
ATOM 551 O O . ARG A 1 72 ? -28.225 4.523 17.407 1.00 97.88 72 ARG A O 1
ATOM 558 N N . LEU A 1 73 ? -27.027 2.694 17.890 1.00 96.94 73 LEU A N 1
ATOM 559 C CA . LEU A 1 73 ? -27.304 2.007 16.621 1.00 96.94 73 LEU A CA 1
ATOM 560 C C . LEU A 1 73 ? -28.664 1.295 16.588 1.00 96.94 73 LEU A C 1
ATOM 562 O O . LEU A 1 73 ? -29.150 0.969 15.504 1.00 96.94 73 LEU A O 1
ATOM 566 N N . GLY A 1 74 ? -29.255 0.996 17.750 1.00 97.12 74 GLY A N 1
ATOM 567 C CA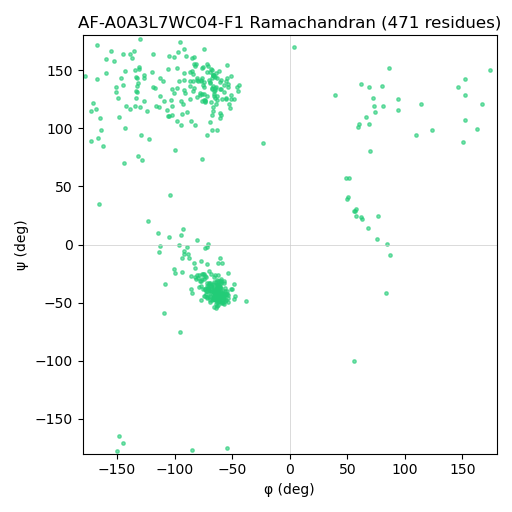 . GLY A 1 74 ? -30.487 0.209 17.861 1.00 97.12 74 GLY A CA 1
ATOM 568 C C . GLY A 1 74 ? -30.353 -1.229 17.340 1.00 97.12 74 GLY A C 1
ATOM 569 O O . GLY A 1 74 ? -31.347 -1.845 16.957 1.00 97.12 74 GLY A O 1
ATOM 570 N N . GLN A 1 75 ? -29.130 -1.762 17.274 1.00 96.88 75 GLN A N 1
ATOM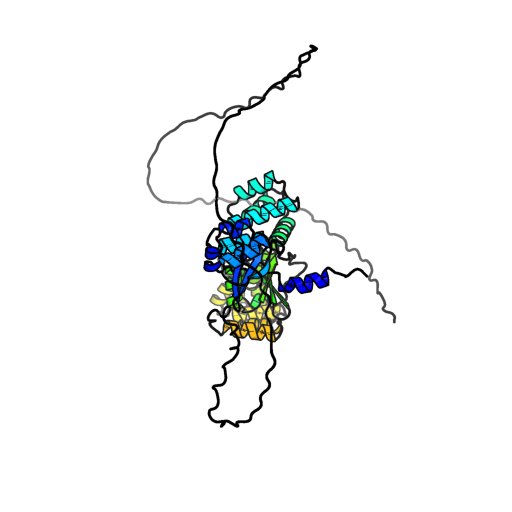 571 C CA . GLN A 1 75 ? -28.814 -3.068 16.688 1.00 96.88 75 GLN A CA 1
ATOM 572 C C . GLN A 1 75 ? -27.816 -3.841 17.552 1.00 96.88 75 GLN A C 1
ATOM 574 O O . GLN A 1 75 ? -27.099 -3.272 18.378 1.00 96.88 75 GLN A O 1
ATOM 579 N N . THR A 1 76 ? -27.756 -5.161 17.362 1.00 96.62 76 THR A N 1
ATOM 580 C CA . THR A 1 76 ? -26.711 -5.980 17.984 1.00 96.62 76 THR A CA 1
ATOM 581 C C . THR A 1 76 ? -25.353 -5.621 17.385 1.00 96.62 76 THR A C 1
ATOM 583 O O . THR A 1 76 ? -25.249 -5.268 16.214 1.00 96.62 76 THR A O 1
ATOM 586 N N . VAL A 1 77 ? -24.295 -5.685 18.193 1.00 95.44 77 VAL A N 1
ATOM 587 C CA . VAL A 1 77 ? -22.936 -5.342 17.757 1.00 95.44 77 VAL A CA 1
ATOM 588 C C . VAL A 1 77 ? -22.074 -6.595 17.748 1.00 95.44 77 VAL A C 1
ATOM 590 O O . VAL A 1 77 ? -21.998 -7.304 18.752 1.00 95.44 77 VAL A O 1
ATOM 593 N N . VAL A 1 78 ? -21.409 -6.848 16.622 1.00 93.69 78 VAL A N 1
ATOM 594 C CA . VAL A 1 78 ? -20.386 -7.887 16.472 1.00 93.69 78 VAL A CA 1
ATOM 595 C C . VAL A 1 78 ? -19.025 -7.216 16.513 1.00 93.69 78 VAL A C 1
ATOM 597 O O . VAL A 1 78 ? -18.709 -6.379 15.671 1.00 93.69 78 VAL A O 1
ATOM 600 N N . LEU A 1 79 ? -18.206 -7.589 17.490 1.00 92.44 79 LEU A N 1
ATOM 601 C CA . LEU A 1 79 ? -16.898 -6.977 17.662 1.00 92.44 79 LEU A CA 1
ATOM 602 C C . LEU A 1 79 ? -15.847 -7.538 16.717 1.00 92.44 79 LEU A C 1
ATOM 604 O O . LEU A 1 79 ? -15.754 -8.746 16.492 1.00 92.44 79 LEU A O 1
ATOM 608 N N . ARG A 1 80 ? -15.006 -6.626 16.243 1.00 92.31 80 ARG A N 1
ATOM 609 C CA . ARG A 1 80 ? -13.759 -6.888 15.540 1.00 92.31 80 ARG A CA 1
ATOM 610 C C . ARG A 1 80 ? -12.649 -6.119 16.242 1.00 92.31 80 ARG A C 1
ATOM 612 O O . ARG A 1 80 ? -12.873 -5.025 16.751 1.00 92.31 80 ARG A O 1
ATOM 619 N N . LEU A 1 81 ? -11.475 -6.720 16.313 1.00 90.69 81 LEU A N 1
ATOM 620 C CA . LEU A 1 81 ? -10.295 -6.111 16.906 1.00 90.69 81 LEU A CA 1
ATOM 621 C C . LEU A 1 81 ? -9.514 -5.386 15.824 1.00 90.69 81 LEU A C 1
ATOM 623 O O . LEU A 1 81 ? -9.427 -5.860 14.695 1.00 90.69 81 LEU A O 1
ATOM 627 N N . SER A 1 82 ? -8.965 -4.240 16.180 1.00 89.50 82 SER A N 1
ATOM 628 C CA . SER A 1 82 ? -8.101 -3.441 15.322 1.00 89.50 82 SER A CA 1
ATOM 629 C C . SER A 1 82 ? -7.282 -2.514 16.215 1.00 89.50 82 SER A C 1
ATOM 631 O O . SER A 1 82 ? -7.638 -2.314 17.383 1.00 89.50 82 SER A O 1
ATOM 633 N N . SER A 1 83 ? -6.157 -2.010 15.719 1.00 85.50 83 SER A N 1
ATOM 634 C CA . SER A 1 83 ? -5.332 -1.098 16.507 1.00 85.50 83 SER A CA 1
ATOM 635 C C . SER A 1 83 ? -5.993 0.278 16.665 1.00 85.50 83 SER A C 1
ATOM 637 O O . SER A 1 83 ? -6.786 0.694 15.816 1.00 85.50 83 SER A O 1
ATOM 639 N N . PRO A 1 84 ? -5.668 1.014 17.742 1.00 88.44 84 PRO A N 1
ATOM 640 C CA . PRO A 1 84 ? -6.093 2.400 17.912 1.00 88.44 84 PRO A CA 1
ATOM 641 C C . PRO A 1 84 ? -5.846 3.276 16.679 1.00 88.44 84 PRO A C 1
ATOM 643 O O . PRO A 1 84 ? -6.749 3.984 16.239 1.00 88.44 84 PRO A O 1
ATOM 646 N N . ALA A 1 85 ? -4.642 3.186 16.110 1.00 82.31 85 ALA A N 1
ATOM 647 C CA . ALA A 1 85 ? -4.227 3.957 14.947 1.00 82.31 85 ALA A CA 1
ATOM 648 C C . ALA A 1 85 ? -5.095 3.643 13.728 1.00 82.31 85 ALA A C 1
ATOM 650 O O . ALA A 1 85 ? -5.628 4.547 13.087 1.00 82.31 85 ALA A O 1
ATOM 651 N N . GLU A 1 86 ? -5.290 2.353 13.448 1.00 84.50 86 GLU A N 1
ATOM 652 C CA . GLU A 1 86 ? -6.084 1.896 12.308 1.00 84.50 86 GLU A CA 1
ATOM 653 C C . GLU A 1 86 ? -7.526 2.407 12.383 1.00 84.50 86 GLU A C 1
ATOM 655 O O . GLU A 1 86 ? -8.098 2.832 11.380 1.00 84.50 86 GLU A O 1
ATOM 660 N N . ILE A 1 87 ? -8.105 2.388 13.585 1.00 90.94 87 ILE A N 1
ATOM 661 C CA . ILE A 1 87 ? -9.470 2.842 13.828 1.00 90.94 87 ILE A CA 1
ATOM 662 C C . ILE A 1 87 ? -9.594 4.346 13.583 1.00 90.94 87 ILE A C 1
ATOM 664 O O . ILE A 1 87 ? -10.540 4.764 12.918 1.00 90.94 87 ILE A O 1
ATOM 668 N N . LEU A 1 88 ? -8.650 5.153 14.075 1.00 90.56 88 LEU A N 1
ATOM 669 C CA . LEU A 1 88 ? -8.662 6.604 13.867 1.00 90.56 88 LEU A CA 1
ATOM 670 C C . LEU A 1 88 ? -8.527 6.963 12.386 1.00 90.56 88 LEU A C 1
ATOM 672 O O . LEU A 1 88 ? -9.333 7.728 11.864 1.00 90.56 88 LEU A O 1
ATOM 676 N N . ILE A 1 89 ? -7.583 6.331 11.686 1.00 85.62 89 ILE A N 1
ATOM 677 C CA . ILE A 1 89 ? -7.393 6.511 10.241 1.00 85.62 89 ILE A CA 1
ATOM 678 C C . ILE A 1 89 ? -8.672 6.152 9.481 1.00 85.62 89 ILE A C 1
ATOM 680 O O . ILE A 1 89 ? -9.091 6.869 8.574 1.00 85.62 89 ILE A O 1
ATOM 684 N N . ALA A 1 90 ? -9.315 5.045 9.853 1.00 90.00 90 ALA A N 1
ATOM 685 C CA . ALA A 1 90 ? -10.548 4.605 9.222 1.00 90.00 90 ALA A CA 1
ATOM 686 C C . ALA A 1 90 ? -11.714 5.579 9.462 1.00 90.00 90 ALA A C 1
ATOM 688 O O . ALA A 1 90 ? -12.504 5.809 8.545 1.00 90.00 90 ALA A O 1
ATOM 689 N N . ILE A 1 91 ? -11.825 6.151 10.666 1.00 92.25 91 ILE A N 1
ATOM 690 C CA . ILE A 1 91 ? -12.830 7.174 10.990 1.00 92.25 91 ILE A CA 1
ATOM 691 C C . ILE A 1 91 ? -12.601 8.420 10.136 1.00 92.25 91 ILE A C 1
ATOM 693 O O . ILE A 1 91 ? -13.543 8.870 9.487 1.00 92.25 91 ILE A O 1
ATOM 697 N N . ASP A 1 92 ? -11.370 8.928 10.084 1.00 90.50 92 ASP A N 1
ATOM 698 C CA . ASP A 1 92 ? -11.024 10.139 9.330 1.00 90.50 92 ASP A CA 1
ATOM 699 C C . ASP A 1 92 ? -11.308 9.978 7.836 1.00 90.50 92 ASP A C 1
ATOM 701 O O . ASP A 1 92 ? -11.969 10.824 7.232 1.00 90.50 92 ASP A O 1
ATOM 705 N N . ASN A 1 93 ? -10.923 8.832 7.268 1.00 86.69 93 ASN A N 1
ATOM 706 C CA . ASN A 1 93 ? -11.257 8.481 5.889 1.00 86.69 93 ASN A CA 1
ATOM 707 C C . ASN A 1 93 ? -12.777 8.458 5.654 1.00 86.69 93 ASN A C 1
ATOM 709 O O . ASN A 1 93 ? -13.250 8.918 4.617 1.00 86.69 93 ASN A O 1
ATOM 713 N N . ALA A 1 94 ? -13.560 7.939 6.606 1.00 90.56 94 ALA A N 1
ATOM 714 C CA . ALA A 1 94 ? -15.015 7.867 6.473 1.00 90.56 94 ALA A CA 1
ATOM 715 C C . ALA A 1 94 ? -15.691 9.247 6.533 1.00 90.56 94 ALA A C 1
ATOM 717 O O . ALA A 1 94 ? -16.706 9.459 5.864 1.00 90.56 94 ALA A O 1
ATOM 718 N N . VAL A 1 95 ? -15.142 10.188 7.307 1.00 91.75 95 VAL A N 1
ATOM 719 C CA . VAL A 1 95 ? -15.678 11.557 7.410 1.00 91.75 95 VAL A CA 1
ATOM 720 C C . VAL A 1 95 ? -15.128 12.503 6.337 1.00 91.75 95 VAL A C 1
ATOM 722 O O . VAL A 1 95 ? -15.695 13.577 6.130 1.00 91.75 95 VAL A O 1
ATOM 725 N N . GLY A 1 96 ? -14.094 12.084 5.601 1.00 87.44 96 GLY A N 1
ATOM 726 C CA . GLY A 1 96 ? -13.406 12.905 4.603 1.00 87.44 96 GLY A CA 1
ATOM 727 C C . GLY A 1 96 ? -12.460 13.934 5.225 1.00 87.44 96 GLY A C 1
ATOM 728 O O . GLY A 1 96 ? -12.202 14.971 4.619 1.00 87.44 96 GLY A O 1
ATOM 729 N N . GLU A 1 97 ? -11.988 13.672 6.444 1.00 86.31 97 GLU A N 1
ATOM 730 C CA . GLU A 1 97 ? -10.925 14.450 7.072 1.00 86.31 97 GLU A CA 1
ATOM 731 C C . GLU A 1 97 ? -9.553 13.938 6.624 1.00 86.31 97 GLU A C 1
ATOM 733 O O . GLU A 1 97 ? -9.408 12.826 6.110 1.00 86.31 97 GLU A O 1
ATOM 738 N N . ASP A 1 98 ? -8.531 14.775 6.793 1.00 80.38 98 ASP A N 1
ATOM 739 C CA . ASP A 1 98 ? -7.182 14.457 6.346 1.00 80.38 98 ASP A CA 1
ATOM 740 C C . ASP A 1 98 ? -6.540 13.374 7.227 1.00 80.38 98 ASP A C 1
ATOM 742 O O . ASP A 1 98 ? -5.905 13.644 8.253 1.00 80.38 98 ASP A O 1
ATOM 746 N N . ALA A 1 99 ? -6.672 12.123 6.788 1.00 77.31 99 ALA A N 1
ATOM 747 C CA . ALA A 1 99 ? -6.086 10.963 7.444 1.00 77.31 99 ALA A CA 1
ATOM 748 C C . ALA A 1 99 ? -4.550 11.016 7.541 1.00 77.31 99 ALA A C 1
ATOM 750 O O . ALA A 1 99 ? -3.967 10.191 8.246 1.00 77.31 99 ALA A O 1
ATOM 751 N N . ALA A 1 100 ? -3.858 11.937 6.857 1.00 77.69 100 ALA A N 1
ATOM 752 C CA . ALA A 1 100 ? -2.424 12.140 7.061 1.00 77.69 100 ALA A CA 1
ATOM 753 C C . ALA A 1 100 ? -2.112 12.610 8.493 1.00 77.69 100 ALA A C 1
ATOM 755 O O . ALA A 1 100 ? -1.104 12.198 9.070 1.00 77.69 100 ALA A O 1
ATOM 756 N N . ILE A 1 101 ? -2.994 13.413 9.106 1.00 79.62 101 ILE A N 1
ATOM 757 C CA . ILE A 1 101 ? -2.822 13.897 10.483 1.00 79.62 101 ILE A CA 1
ATOM 758 C C . ILE A 1 101 ? -2.841 12.723 11.466 1.00 79.62 101 ILE A C 1
ATOM 760 O O . ILE A 1 101 ? -1.910 12.575 12.259 1.00 79.62 101 ILE A O 1
ATOM 764 N N . SER A 1 102 ? -3.854 11.859 11.384 1.00 79.38 102 SER A N 1
ATOM 765 C CA . SER A 1 102 ? -3.965 10.699 12.276 1.00 79.38 102 SER A CA 1
ATOM 766 C C . SER A 1 102 ? -2.877 9.663 12.042 1.00 79.38 102 SER A C 1
ATOM 768 O O . SER A 1 102 ? -2.367 9.092 13.004 1.00 79.38 102 SER A O 1
ATOM 770 N N . ARG A 1 103 ? -2.448 9.469 10.789 1.00 80.38 103 ARG A N 1
ATOM 771 C CA . ARG A 1 103 ? -1.294 8.620 10.470 1.00 80.38 103 ARG A CA 1
ATOM 772 C C . ARG A 1 103 ? -0.006 9.117 11.130 1.00 80.38 103 ARG A C 1
ATOM 774 O O . ARG A 1 103 ? 0.689 8.333 11.772 1.00 80.38 103 ARG A O 1
ATOM 781 N N 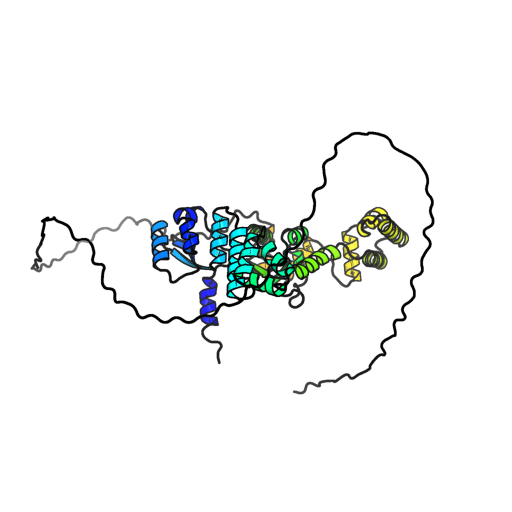. ARG A 1 104 ? 0.272 10.427 11.067 1.00 82.88 104 ARG A N 1
ATOM 782 C CA . ARG A 1 104 ? 1.407 11.040 11.785 1.00 82.88 104 ARG A CA 1
ATOM 783 C C . ARG A 1 104 ? 1.306 10.855 13.293 1.00 82.88 104 ARG A C 1
ATOM 785 O O . ARG A 1 104 ? 2.304 10.511 13.918 1.00 82.88 104 ARG A O 1
ATOM 792 N N . GLY A 1 105 ? 0.127 11.095 13.868 1.00 82.50 105 GLY A N 1
ATOM 793 C CA . GLY A 1 105 ? -0.110 10.929 15.303 1.00 82.50 105 GLY A CA 1
ATOM 794 C C . GLY A 1 105 ? 0.178 9.500 15.759 1.00 82.50 105 GLY A C 1
ATOM 795 O O . GLY A 1 105 ? 0.968 9.299 16.676 1.00 82.50 105 GLY A O 1
ATOM 796 N N . ALA A 1 106 ? -0.368 8.517 15.042 1.00 82.00 106 ALA A N 1
ATOM 797 C CA . ALA A 1 106 ? -0.135 7.100 15.293 1.00 82.00 106 ALA A CA 1
ATOM 798 C C . ALA A 1 106 ? 1.350 6.714 15.239 1.00 82.00 106 ALA A C 1
ATOM 800 O O . ALA A 1 106 ? 1.850 6.039 16.140 1.00 82.00 106 ALA A O 1
ATOM 801 N N . LEU A 1 107 ? 2.070 7.163 14.206 1.00 83.19 107 LEU A N 1
ATOM 802 C CA . LEU A 1 107 ? 3.503 6.901 14.084 1.00 83.19 107 LEU A CA 1
ATOM 803 C C . LEU A 1 107 ? 4.294 7.573 15.216 1.00 83.19 107 LEU A C 1
ATOM 805 O O . LEU A 1 107 ? 5.177 6.952 15.802 1.00 83.19 107 LEU A O 1
ATOM 809 N N . ALA A 1 108 ? 3.973 8.824 15.554 1.00 85.88 108 ALA A N 1
ATOM 810 C CA . ALA A 1 108 ? 4.642 9.557 16.623 1.00 85.88 108 ALA A CA 1
ATOM 811 C C . ALA A 1 108 ? 4.425 8.909 17.999 1.00 85.88 108 ALA A C 1
ATOM 813 O O . ALA A 1 108 ? 5.382 8.799 18.764 1.00 85.88 108 ALA A O 1
ATOM 814 N N . GLU A 1 109 ? 3.202 8.473 18.310 1.00 84.50 109 GLU A N 1
ATOM 815 C CA . GLU A 1 109 ? 2.880 7.749 19.547 1.00 84.50 109 GLU A CA 1
ATOM 816 C C . GLU A 1 109 ? 3.659 6.437 19.638 1.00 84.50 109 GLU A C 1
ATOM 818 O O . GLU A 1 109 ? 4.312 6.175 20.650 1.00 84.50 109 GLU A O 1
ATOM 823 N N . LEU A 1 110 ? 3.674 5.652 18.558 1.00 84.19 110 LEU A N 1
ATOM 824 C CA . LEU A 1 110 ? 4.410 4.396 18.543 1.00 84.19 110 LEU A CA 1
ATOM 825 C C . LEU A 1 110 ? 5.915 4.616 18.726 1.00 84.19 110 LEU A C 1
ATOM 827 O O . LEU A 1 110 ? 6.526 3.943 19.551 1.00 84.19 110 LEU A O 1
ATOM 831 N N . LEU A 1 111 ? 6.523 5.550 17.986 1.00 85.88 111 LEU A N 1
ATOM 832 C CA . LEU A 1 111 ? 7.961 5.840 18.082 1.00 85.88 111 LEU A CA 1
ATOM 833 C C . LEU A 1 111 ? 8.387 6.216 19.509 1.00 85.88 111 LEU A C 1
ATOM 835 O O . LEU A 1 111 ? 9.514 5.919 19.916 1.00 85.88 111 LEU A O 1
ATOM 839 N N . GLN A 1 112 ? 7.493 6.851 20.268 1.00 87.62 112 GLN A N 1
ATOM 840 C CA . GLN A 1 112 ? 7.700 7.136 21.686 1.00 87.62 112 GLN A CA 1
ATOM 841 C C . GLN A 1 112 ? 7.569 5.877 22.545 1.00 87.62 112 GLN A C 1
ATOM 843 O O . GLN A 1 112 ? 8.398 5.656 23.428 1.00 87.62 112 GLN A O 1
ATOM 848 N N . GLU A 1 113 ? 6.554 5.050 22.289 1.00 85.75 113 GLU A N 1
ATOM 849 C CA . GLU A 1 113 ? 6.311 3.806 23.024 1.00 85.75 113 GLU A CA 1
ATOM 850 C C . GLU A 1 113 ? 7.484 2.827 22.892 1.00 85.75 113 GLU A C 1
ATOM 852 O O . GLU A 1 113 ? 7.952 2.283 23.895 1.00 85.75 113 GLU A O 1
ATOM 857 N N . VAL A 1 114 ? 8.031 2.672 21.682 1.00 84.88 114 VAL A N 1
ATOM 858 C CA . VAL A 1 114 ? 9.211 1.826 21.429 1.00 84.88 114 VAL A CA 1
ATOM 859 C C . VAL A 1 114 ? 10.541 2.506 21.782 1.00 84.88 114 VAL A C 1
ATOM 861 O O . VAL A 1 114 ? 11.601 1.923 21.579 1.00 84.88 114 VAL A O 1
ATOM 864 N N . GLN A 1 115 ? 10.500 3.725 22.333 1.00 86.69 115 GLN A N 1
ATOM 865 C CA . GLN A 1 115 ? 11.661 4.514 22.769 1.00 86.69 115 GLN A CA 1
ATOM 866 C C . GLN A 1 115 ? 12.701 4.794 21.671 1.00 86.69 115 GLN A C 1
ATOM 868 O O . GLN A 1 115 ? 13.863 5.069 21.973 1.00 86.69 115 GLN A O 1
ATOM 873 N N . LEU A 1 116 ? 12.291 4.774 20.401 1.00 85.06 116 LEU A N 1
ATOM 874 C CA . LEU A 1 116 ? 13.165 5.122 19.280 1.00 85.06 116 LEU A CA 1
ATOM 875 C C . LEU A 1 116 ? 13.403 6.635 19.195 1.00 85.06 116 LEU A C 1
ATOM 877 O O . LEU A 1 116 ? 14.465 7.082 18.769 1.00 85.06 116 LEU A O 1
ATOM 881 N N . VAL A 1 117 ? 12.429 7.438 19.631 1.00 85.25 117 VAL A N 1
ATOM 882 C CA . VAL A 1 117 ? 12.519 8.903 19.643 1.00 85.25 117 VAL A CA 1
ATOM 883 C C . VAL A 1 117 ? 12.037 9.440 20.988 1.00 85.25 117 VAL A C 1
ATOM 885 O O . VAL A 1 117 ? 11.101 8.916 21.592 1.00 85.25 117 VAL A O 1
ATOM 888 N N . ARG A 1 118 ? 12.664 10.516 21.482 1.00 84.31 118 ARG A N 1
ATOM 889 C CA . ARG A 1 118 ? 12.209 11.176 22.712 1.00 84.31 118 ARG A CA 1
ATOM 890 C C . ARG A 1 118 ? 10.864 11.871 22.489 1.00 84.31 118 ARG A C 1
ATOM 892 O O . ARG A 1 118 ? 10.598 12.407 21.415 1.00 84.31 118 ARG A O 1
ATOM 899 N N . HIS A 1 119 ? 10.046 11.929 23.538 1.00 79.62 119 HIS A N 1
ATOM 900 C CA . HIS A 1 119 ? 8.699 12.510 23.493 1.00 79.62 119 HIS A CA 1
ATOM 901 C C . HIS A 1 119 ? 8.660 13.955 22.958 1.00 79.62 119 HIS A C 1
ATOM 903 O O . HIS A 1 119 ? 7.762 14.323 22.206 1.00 79.62 119 HIS A O 1
ATOM 909 N N . ASP A 1 120 ? 9.630 14.791 23.326 1.00 82.56 120 ASP A N 1
ATOM 910 C CA . ASP A 1 120 ? 9.736 16.179 22.863 1.00 82.56 120 ASP A CA 1
ATOM 911 C C . ASP A 1 120 ? 10.112 16.285 21.379 1.00 82.56 120 ASP A C 1
ATOM 913 O O . ASP A 1 120 ? 9.649 17.187 20.682 1.00 82.56 120 ASP A O 1
ATOM 917 N N . GLN A 1 121 ? 10.908 15.342 20.881 1.00 81.12 121 GLN A N 1
ATOM 918 C CA . GLN A 1 121 ? 11.358 15.309 19.494 1.00 81.12 121 GLN A CA 1
ATOM 919 C C . GLN A 1 121 ? 10.250 14.812 18.561 1.00 81.12 121 GLN A C 1
ATOM 921 O O . GLN A 1 121 ? 9.959 15.471 17.566 1.00 81.12 121 GLN A O 1
ATOM 926 N N . ALA A 1 122 ? 9.586 13.702 18.897 1.00 77.88 122 ALA A N 1
ATOM 927 C CA . ALA A 1 122 ? 8.543 13.116 18.052 1.00 77.88 122 ALA A CA 1
ATOM 928 C C . ALA A 1 122 ? 7.384 14.097 17.800 1.00 77.88 122 ALA A C 1
ATOM 930 O O . ALA A 1 122 ? 6.965 14.275 16.659 1.00 77.88 122 ALA A O 1
ATOM 931 N N . ALA A 1 123 ? 6.922 14.798 18.841 1.00 77.25 123 ALA A N 1
ATOM 932 C CA . ALA A 1 123 ? 5.868 15.802 18.709 1.00 77.25 123 ALA A CA 1
ATOM 933 C C . ALA A 1 123 ? 6.304 17.010 17.861 1.00 77.25 123 ALA A C 1
ATOM 935 O O . ALA A 1 123 ? 5.533 17.494 17.035 1.00 77.25 123 ALA A O 1
ATOM 936 N N . ALA A 1 124 ? 7.544 17.485 18.033 1.00 78.25 124 ALA A N 1
ATOM 937 C CA . ALA A 1 124 ? 8.066 18.611 17.262 1.00 78.25 124 ALA A CA 1
ATOM 938 C C . ALA A 1 124 ? 8.148 18.292 15.761 1.00 78.25 124 ALA A C 1
ATOM 940 O O . ALA A 1 124 ? 7.732 19.109 14.942 1.00 78.25 124 ALA A O 1
ATOM 941 N N . TYR A 1 125 ? 8.628 17.098 15.400 1.00 77.88 125 TYR A N 1
ATOM 942 C CA . TYR A 1 125 ? 8.674 16.673 14.001 1.00 77.88 125 TYR A CA 1
ATOM 943 C C . TYR A 1 125 ? 7.280 16.377 13.439 1.00 77.88 125 TYR A C 1
ATOM 945 O O . TYR A 1 125 ? 7.012 16.729 12.294 1.00 77.88 125 TYR A O 1
ATOM 953 N N . ALA A 1 126 ? 6.366 15.805 14.231 1.00 75.88 126 ALA A N 1
ATOM 954 C CA . ALA A 1 126 ? 4.996 15.537 13.786 1.00 75.88 126 ALA A CA 1
ATOM 955 C C . ALA A 1 126 ? 4.224 16.821 13.437 1.00 75.88 126 ALA A C 1
ATOM 957 O O . ALA A 1 126 ? 3.416 16.812 12.513 1.00 75.88 126 ALA A O 1
ATOM 958 N N . LEU A 1 127 ? 4.495 17.922 14.148 1.00 76.31 127 LEU A N 1
ATOM 959 C CA . LEU A 1 127 ? 3.920 19.241 13.861 1.00 76.31 127 LEU A CA 1
ATOM 960 C C . LEU A 1 127 ? 4.568 19.942 12.660 1.00 76.31 127 LEU A C 1
ATOM 962 O O . LEU A 1 127 ? 3.941 20.815 12.066 1.00 76.31 127 LEU A O 1
ATOM 966 N N . ALA A 1 128 ? 5.822 19.612 12.344 1.00 75.62 128 ALA A N 1
ATOM 967 C CA . ALA A 1 128 ? 6.588 20.259 11.280 1.00 75.62 128 ALA A CA 1
ATOM 968 C C . ALA A 1 128 ? 6.492 19.539 9.926 1.00 75.62 128 ALA A C 1
ATOM 970 O O . ALA A 1 128 ? 6.743 20.158 8.897 1.00 75.62 128 ALA A O 1
ATOM 971 N N . ALA A 1 129 ? 6.184 18.243 9.921 1.00 75.56 129 ALA A N 1
ATOM 972 C CA . ALA A 1 129 ? 6.044 17.458 8.702 1.00 75.56 129 ALA A CA 1
ATOM 973 C C . ALA A 1 129 ? 4.718 17.768 8.001 1.00 75.56 129 ALA A C 1
ATOM 975 O O . ALA A 1 129 ? 3.704 17.900 8.679 1.00 75.56 129 ALA A O 1
ATOM 976 N N . ASP A 1 130 ? 4.701 17.796 6.667 1.00 72.62 130 ASP A N 1
ATOM 977 C CA . ASP A 1 130 ? 3.488 18.043 5.871 1.00 72.62 130 ASP A CA 1
ATOM 978 C C . ASP A 1 130 ? 2.600 16.790 5.722 1.00 72.62 130 ASP A C 1
ATOM 980 O O . ASP A 1 130 ? 1.378 16.920 5.660 1.00 72.62 130 ASP A O 1
ATOM 984 N N . ASP A 1 131 ? 3.171 15.580 5.811 1.00 71.44 131 ASP A N 1
ATOM 985 C CA . ASP A 1 131 ? 2.448 14.296 5.864 1.00 71.44 131 ASP A CA 1
ATOM 986 C C . ASP A 1 131 ? 3.203 13.207 6.676 1.00 71.44 131 ASP A C 1
ATOM 988 O O . ASP A 1 131 ? 4.245 13.467 7.287 1.00 71.44 131 ASP A O 1
ATOM 992 N N . GLU A 1 132 ? 2.650 11.987 6.741 1.00 65.75 132 GLU A N 1
ATOM 993 C CA . GLU A 1 132 ? 3.259 10.834 7.433 1.00 65.75 132 GLU A CA 1
ATOM 994 C C . GLU A 1 132 ? 4.597 10.402 6.821 1.00 65.75 132 GLU A C 1
ATOM 996 O O . GLU A 1 132 ? 5.562 10.163 7.556 1.00 65.75 132 GLU A O 1
ATOM 1001 N N . ALA A 1 133 ? 4.669 10.331 5.489 1.00 68.19 133 ALA A N 1
ATOM 1002 C CA . ALA A 1 133 ? 5.892 9.967 4.785 1.00 68.19 133 ALA A CA 1
ATOM 1003 C C . ALA A 1 133 ? 7.010 10.972 5.113 1.00 68.19 133 ALA A C 1
ATOM 1005 O O . ALA A 1 133 ? 8.153 10.572 5.349 1.00 68.19 133 ALA A O 1
ATOM 1006 N N . TYR A 1 134 ? 6.666 12.256 5.242 1.00 73.81 134 TYR A N 1
ATOM 1007 C CA . TYR A 1 134 ? 7.583 13.319 5.637 1.00 73.81 134 TYR A CA 1
ATOM 1008 C C . TYR A 1 134 ? 8.015 13.240 7.102 1.00 73.81 134 TYR A C 1
ATOM 1010 O O . TYR A 1 134 ? 9.167 13.560 7.377 1.00 73.81 134 TYR A O 1
ATOM 1018 N N . LEU A 1 135 ? 7.175 12.789 8.044 1.00 84.31 135 LEU A N 1
ATOM 1019 C CA . LEU A 1 135 ? 7.600 12.630 9.445 1.00 84.31 135 LEU A CA 1
ATOM 1020 C C . LEU A 1 135 ? 8.716 11.589 9.560 1.00 84.31 135 LEU A C 1
ATOM 1022 O O . LEU A 1 135 ? 9.779 11.863 10.117 1.00 84.31 135 LEU A O 1
ATOM 1026 N N . GLY A 1 136 ? 8.481 10.398 9.014 1.00 83.81 136 GLY A N 1
ATOM 1027 C CA . GLY A 1 136 ? 9.468 9.328 9.050 1.00 83.81 136 GLY A CA 1
ATOM 1028 C C . GLY A 1 136 ? 10.749 9.703 8.297 1.00 83.81 136 GLY A C 1
ATOM 1029 O O . GLY A 1 136 ? 11.844 9.494 8.816 1.00 83.81 136 GLY A O 1
ATOM 1030 N N . ALA A 1 137 ? 10.626 10.283 7.098 1.00 85.06 137 ALA A N 1
ATOM 1031 C CA . ALA A 1 137 ? 11.775 10.725 6.309 1.00 85.06 137 ALA A CA 1
ATOM 1032 C C . ALA A 1 137 ? 12.578 11.829 7.017 1.00 85.06 137 ALA A C 1
ATOM 1034 O O . ALA A 1 137 ? 13.798 11.729 7.098 1.00 85.06 137 ALA A O 1
ATOM 1035 N N . ALA A 1 138 ? 11.913 12.818 7.625 1.00 87.12 138 ALA A N 1
ATOM 1036 C CA . ALA A 1 138 ? 12.581 13.888 8.366 1.00 87.12 138 ALA A CA 1
ATOM 1037 C C . ALA A 1 138 ? 13.394 13.358 9.558 1.00 87.12 138 ALA A C 1
ATOM 1039 O O . ALA A 1 138 ? 14.479 13.867 9.844 1.00 87.12 138 ALA A O 1
ATOM 1040 N N . LEU A 1 139 ? 12.903 12.321 10.246 1.00 88.12 139 LEU A N 1
ATOM 1041 C CA . LEU A 1 139 ? 13.637 11.671 11.337 1.00 88.12 139 LEU A CA 1
ATOM 1042 C C . LEU A 1 139 ? 14.872 10.910 10.836 1.00 88.12 139 LEU A C 1
ATOM 1044 O O . LEU A 1 139 ? 15.905 10.911 11.512 1.00 88.12 139 LEU A O 1
ATOM 1048 N N . VAL A 1 140 ? 14.788 10.303 9.650 1.00 90.81 140 VAL A N 1
ATOM 1049 C CA . VAL A 1 140 ? 15.931 9.651 8.994 1.00 90.81 140 VAL A CA 1
ATOM 1050 C C . VAL A 1 140 ? 16.962 10.681 8.530 1.00 90.81 140 VAL A C 1
ATOM 1052 O O . VAL A 1 140 ? 18.150 10.537 8.822 1.00 90.81 140 VAL A O 1
ATOM 1055 N N . ASP A 1 141 ? 16.522 11.779 7.914 1.00 89.75 141 ASP A N 1
ATOM 1056 C CA . ASP A 1 141 ? 17.388 12.887 7.490 1.00 89.75 141 ASP A CA 1
ATOM 1057 C C . ASP A 1 141 ? 18.098 13.549 8.681 1.00 89.75 141 ASP A C 1
ATOM 1059 O O . ASP A 1 141 ? 19.286 13.887 8.616 1.00 89.75 141 ASP A O 1
ATOM 1063 N N . ALA A 1 142 ? 17.398 13.670 9.813 1.00 88.94 142 ALA A N 1
ATOM 1064 C CA . ALA A 1 142 ? 17.954 14.136 11.081 1.00 88.94 142 ALA A CA 1
ATOM 1065 C C . ALA A 1 142 ? 18.887 13.113 11.761 1.00 88.94 142 ALA A C 1
ATOM 1067 O O . ALA A 1 142 ? 19.459 13.420 12.810 1.00 88.94 142 ALA A O 1
ATOM 1068 N N . LYS A 1 143 ? 19.066 11.917 11.175 1.00 93.00 143 LYS A N 1
ATOM 1069 C CA . LYS A 1 143 ? 19.857 10.792 11.706 1.00 93.00 143 LYS A CA 1
ATOM 1070 C C . LYS A 1 143 ? 19.406 10.330 13.091 1.00 93.00 143 LYS A C 1
ATOM 1072 O O . LYS A 1 143 ? 20.219 9.852 13.881 1.00 93.00 143 LYS A O 1
ATOM 1077 N N . LEU A 1 144 ? 18.123 10.514 13.394 1.00 90.44 144 LEU A N 1
ATOM 1078 C CA . LEU A 1 144 ? 17.500 10.002 14.612 1.00 90.44 144 LEU A CA 1
ATOM 1079 C C . LEU A 1 144 ? 17.032 8.559 14.428 1.00 90.44 144 LEU A C 1
ATOM 1081 O O . LEU A 1 144 ? 16.993 7.820 15.402 1.00 90.44 144 LEU A O 1
ATOM 1085 N N . LEU A 1 145 ? 16.715 8.174 13.189 1.00 92.69 145 LEU A N 1
ATOM 1086 C CA . LEU A 1 145 ? 16.363 6.815 12.790 1.00 92.69 145 LEU A CA 1
ATOM 1087 C C . LEU A 1 145 ? 17.166 6.407 11.556 1.00 92.69 145 LEU A C 1
ATOM 1089 O O . LEU A 1 145 ? 17.533 7.237 10.724 1.00 92.69 145 LEU A O 1
ATOM 1093 N N . THR A 1 146 ? 17.404 5.114 11.406 1.00 93.62 146 THR A N 1
ATOM 1094 C CA . THR A 1 146 ? 17.772 4.513 10.125 1.00 93.62 146 THR A CA 1
ATOM 1095 C C . THR A 1 146 ? 16.523 4.228 9.291 1.00 93.62 146 THR A C 1
ATOM 1097 O O . THR A 1 146 ? 15.409 4.136 9.808 1.00 93.62 146 THR A O 1
ATOM 1100 N N . GLU A 1 147 ? 16.695 4.043 7.981 1.00 92.44 147 GLU A N 1
ATOM 1101 C CA . GLU A 1 147 ? 15.575 3.714 7.089 1.00 92.44 147 GLU A CA 1
ATOM 1102 C C . GLU A 1 147 ? 14.909 2.378 7.457 1.00 92.44 147 GLU A C 1
ATOM 1104 O O . GLU A 1 147 ? 13.689 2.245 7.380 1.00 92.44 147 GLU A O 1
ATOM 1109 N N . ALA A 1 148 ? 15.701 1.401 7.909 1.00 91.00 148 ALA A N 1
ATOM 1110 C CA . ALA A 1 148 ? 15.197 0.110 8.365 1.00 91.00 148 ALA A CA 1
ATOM 1111 C C . ALA A 1 148 ? 14.340 0.254 9.634 1.00 91.00 148 ALA A C 1
ATOM 1113 O O . ALA A 1 148 ? 13.219 -0.250 9.663 1.00 91.00 148 ALA A O 1
ATOM 1114 N N . GLU A 1 149 ? 14.818 1.005 10.634 1.00 91.62 149 GLU A N 1
ATOM 1115 C CA . GLU A 1 149 ? 14.058 1.296 11.861 1.00 91.62 149 GLU A CA 1
ATOM 1116 C C . GLU A 1 149 ? 12.778 2.078 11.558 1.00 91.62 149 GLU A C 1
ATOM 1118 O O . GLU A 1 149 ? 11.732 1.805 12.143 1.00 91.62 149 GLU A O 1
ATOM 1123 N N . ARG A 1 150 ? 12.826 3.022 10.608 1.00 91.75 150 ARG A N 1
ATOM 1124 C CA . ARG A 1 150 ? 11.633 3.745 10.156 1.00 91.75 150 ARG A CA 1
ATOM 1125 C C . ARG A 1 150 ? 10.594 2.783 9.584 1.00 91.75 150 ARG A C 1
ATOM 1127 O O . ARG A 1 150 ? 9.432 2.847 9.971 1.00 91.75 150 ARG A O 1
ATOM 1134 N N . ILE A 1 151 ? 10.997 1.907 8.663 1.00 92.75 151 ILE A N 1
ATOM 1135 C CA . ILE A 1 151 ? 10.093 0.936 8.034 1.00 92.75 151 ILE A CA 1
ATOM 1136 C C . ILE A 1 151 ? 9.542 -0.064 9.057 1.00 92.75 151 ILE A C 1
ATOM 1138 O O . ILE A 1 151 ? 8.360 -0.394 9.000 1.00 92.75 151 ILE A O 1
ATOM 1142 N N . GLU A 1 152 ? 10.353 -0.511 10.015 1.00 89.88 152 GLU A N 1
ATOM 1143 C CA . GLU A 1 152 ? 9.902 -1.373 11.110 1.00 89.88 152 GLU A CA 1
ATOM 1144 C C . GLU A 1 152 ? 8.883 -0.666 12.013 1.00 89.88 152 GLU A C 1
ATOM 1146 O O . GLU A 1 152 ? 7.827 -1.230 12.296 1.00 89.88 152 GLU A O 1
ATOM 1151 N N . ALA A 1 153 ? 9.139 0.586 12.400 1.00 87.94 153 ALA A N 1
ATOM 1152 C CA . ALA A 1 153 ? 8.203 1.377 13.193 1.00 87.94 153 ALA A CA 1
ATOM 1153 C C . ALA A 1 153 ? 6.873 1.590 12.455 1.00 87.94 153 ALA A C 1
ATOM 1155 O O . ALA A 1 153 ? 5.805 1.369 13.020 1.00 87.94 153 ALA A O 1
ATOM 1156 N N . VAL A 1 154 ? 6.913 1.945 11.169 1.00 87.12 154 VAL A N 1
ATOM 1157 C CA . VAL A 1 154 ? 5.698 2.042 10.347 1.00 87.12 154 VAL A CA 1
ATOM 1158 C C . VAL A 1 154 ? 4.997 0.677 10.263 1.00 87.12 154 VAL A C 1
ATOM 1160 O O . VAL A 1 154 ? 3.785 0.588 10.436 1.00 87.12 154 VAL A O 1
ATOM 1163 N N . GLY A 1 155 ? 5.738 -0.416 10.087 1.00 88.62 155 GLY A N 1
ATOM 1164 C CA . GLY A 1 155 ? 5.174 -1.767 10.096 1.00 88.62 155 GLY A CA 1
ATOM 1165 C C . GLY A 1 155 ? 4.436 -2.090 11.389 1.00 88.62 155 GLY A C 1
ATOM 1166 O O . GLY A 1 155 ? 3.299 -2.555 11.358 1.00 88.62 155 GLY A O 1
ATOM 1167 N N . LEU A 1 156 ? 5.026 -1.759 12.532 1.00 85.81 156 LEU A N 1
ATOM 1168 C CA . LEU A 1 156 ? 4.402 -1.936 13.838 1.00 85.81 156 LEU A CA 1
ATOM 1169 C C . LEU A 1 156 ? 3.146 -1.065 14.010 1.00 85.81 156 LEU A C 1
ATOM 1171 O O . LEU A 1 156 ? 2.144 -1.563 14.522 1.00 85.81 156 LEU A O 1
ATOM 1175 N N . ALA A 1 157 ? 3.155 0.187 13.538 1.00 80.62 157 ALA A N 1
ATOM 1176 C CA . ALA A 1 157 ? 2.025 1.114 13.692 1.00 80.62 157 ALA A CA 1
ATOM 1177 C C . ALA A 1 157 ? 0.794 0.669 12.889 1.00 80.62 157 ALA A C 1
ATOM 1179 O O . ALA A 1 157 ? -0.344 0.815 13.341 1.00 80.62 157 ALA A O 1
ATOM 1180 N N . PHE A 1 158 ? 1.034 0.096 11.709 1.00 80.81 158 PHE A N 1
ATOM 1181 C CA . PHE A 1 158 ? -0.003 -0.324 10.764 1.00 80.81 158 PHE A CA 1
ATOM 1182 C C . PHE A 1 158 ? -0.212 -1.842 10.732 1.00 80.81 158 PHE A C 1
ATOM 1184 O O . PHE A 1 158 ? -0.951 -2.346 9.887 1.00 80.81 158 PHE A O 1
ATOM 1191 N N . HIS A 1 159 ? 0.453 -2.577 11.628 1.00 84.38 159 HIS A N 1
ATOM 1192 C CA . HIS A 1 159 ? 0.463 -4.041 11.670 1.00 84.38 159 HIS A CA 1
ATOM 1193 C C . HIS A 1 159 ? 0.790 -4.691 10.318 1.00 84.38 159 HIS A C 1
ATOM 1195 O O . HIS A 1 159 ? 0.201 -5.701 9.920 1.00 84.38 159 HIS A O 1
ATOM 1201 N N . LEU A 1 160 ? 1.751 -4.100 9.614 1.00 88.25 160 LEU A N 1
ATOM 1202 C CA . LEU A 1 160 ? 2.285 -4.593 8.358 1.00 88.25 160 LEU A CA 1
ATOM 1203 C C . LEU A 1 160 ? 3.636 -5.272 8.599 1.00 88.25 160 LEU A C 1
ATOM 1205 O O . LEU A 1 160 ? 4.488 -4.710 9.289 1.00 88.25 160 LEU A O 1
ATOM 1209 N N . PRO A 1 161 ? 3.872 -6.463 8.026 1.00 92.38 161 PRO A N 1
ATOM 1210 C CA . PRO A 1 161 ? 5.204 -7.050 8.042 1.00 92.38 161 PRO A CA 1
ATOM 1211 C C . PRO A 1 161 ? 6.166 -6.172 7.236 1.00 92.38 161 PRO A C 1
ATOM 1213 O O . PRO A 1 161 ? 5.777 -5.638 6.198 1.00 92.38 161 PRO A O 1
ATOM 1216 N N . SER A 1 162 ? 7.417 -6.063 7.677 1.00 94.75 162 SER A N 1
ATOM 1217 C CA . SER A 1 162 ? 8.510 -5.464 6.910 1.00 94.75 162 SER A CA 1
ATOM 1218 C C . SER A 1 162 ? 9.510 -6.536 6.471 1.00 94.75 162 SER A C 1
ATOM 1220 O O . SER A 1 162 ? 9.795 -7.475 7.216 1.00 94.75 162 SER A O 1
ATOM 1222 N N . ILE A 1 163 ? 10.029 -6.425 5.248 1.00 95.94 163 ILE A N 1
ATOM 1223 C CA . ILE A 1 163 ? 11.036 -7.343 4.694 1.00 95.94 163 ILE A CA 1
ATOM 1224 C C . ILE A 1 163 ? 12.112 -6.571 3.920 1.00 95.94 163 ILE A C 1
ATOM 1226 O O . ILE A 1 163 ? 11.902 -5.433 3.505 1.00 95.94 163 ILE A O 1
ATOM 1230 N N . SER A 1 164 ? 13.243 -7.228 3.653 1.00 95.38 164 SER A N 1
ATOM 1231 C CA . SER A 1 164 ? 14.211 -6.798 2.635 1.00 95.38 164 SER A CA 1
ATOM 1232 C C . SER A 1 164 ? 13.991 -7.580 1.339 1.00 95.38 164 SER A C 1
ATOM 1234 O O . SER A 1 164 ? 13.864 -8.809 1.374 1.00 95.38 164 SER A O 1
ATOM 1236 N N . LEU A 1 165 ? 13.984 -6.885 0.196 1.00 95.81 165 LEU A N 1
ATOM 1237 C CA . LEU A 1 165 ? 13.788 -7.523 -1.116 1.00 95.81 165 LEU A CA 1
ATOM 1238 C C . LEU A 1 165 ? 14.995 -8.347 -1.575 1.00 95.81 165 LEU A C 1
ATOM 1240 O O . LEU A 1 165 ? 14.857 -9.188 -2.461 1.00 95.81 165 LEU A O 1
ATOM 1244 N N . ASP A 1 166 ? 16.162 -8.151 -0.968 1.00 93.19 166 ASP A N 1
ATOM 1245 C CA . ASP A 1 166 ? 17.346 -8.957 -1.266 1.00 93.19 166 ASP A CA 1
ATOM 1246 C C . ASP A 1 166 ? 17.306 -10.316 -0.568 1.00 93.19 166 ASP A C 1
ATOM 1248 O O . ASP A 1 166 ? 17.705 -11.327 -1.147 1.00 93.19 166 ASP A O 1
ATOM 1252 N N . ALA A 1 167 ? 16.770 -10.362 0.654 1.00 93.50 167 ALA A N 1
ATOM 1253 C CA . ALA A 1 167 ? 16.542 -11.611 1.379 1.00 93.50 167 ALA A CA 1
ATOM 1254 C C . ALA A 1 167 ? 15.312 -12.373 0.857 1.00 93.50 167 ALA A C 1
ATOM 1256 O O . ALA A 1 167 ? 15.266 -13.603 0.916 1.00 93.50 167 ALA A O 1
ATOM 1257 N N . HIS A 1 168 ? 14.322 -11.644 0.338 1.00 94.44 168 HIS A N 1
ATOM 1258 C CA . HIS A 1 168 ? 13.054 -12.180 -0.147 1.00 94.44 168 HIS A CA 1
ATOM 1259 C C . HIS A 1 168 ? 12.768 -11.675 -1.568 1.00 94.44 168 HIS A C 1
ATOM 1261 O O . HIS A 1 168 ? 11.907 -10.808 -1.752 1.00 94.44 168 HIS A O 1
ATOM 1267 N N . PRO A 1 169 ? 13.491 -12.190 -2.581 1.00 91.56 169 PRO A N 1
ATOM 1268 C CA . PRO A 1 169 ? 13.313 -11.741 -3.953 1.00 91.56 169 PRO A CA 1
ATOM 1269 C C . PRO A 1 169 ? 11.894 -12.056 -4.457 1.00 91.56 169 PRO A C 1
ATOM 1271 O O . PRO A 1 169 ? 11.359 -13.126 -4.138 1.00 91.56 169 PRO A O 1
ATOM 1274 N N . PRO A 1 170 ? 11.291 -11.167 -5.272 1.00 92.81 170 PRO A N 1
ATOM 1275 C CA . PRO A 1 170 ? 10.030 -11.452 -5.943 1.00 92.81 170 PRO A CA 1
ATOM 1276 C C . PRO A 1 170 ? 10.118 -12.743 -6.753 1.00 92.81 170 PRO A C 1
ATOM 1278 O O . PRO A 1 170 ? 11.143 -13.042 -7.375 1.00 92.81 170 PRO A O 1
ATOM 1281 N N . ARG A 1 171 ? 9.030 -13.511 -6.774 1.00 89.50 171 ARG A N 1
ATOM 1282 C CA . ARG A 1 171 ? 8.935 -14.685 -7.633 1.00 89.50 171 ARG A CA 1
ATOM 1283 C C . ARG A 1 171 ? 8.943 -14.230 -9.101 1.00 89.50 171 ARG A C 1
ATOM 1285 O O . ARG A 1 171 ? 8.119 -13.384 -9.453 1.00 89.50 171 ARG A O 1
ATOM 1292 N N . PRO A 1 172 ? 9.807 -14.810 -9.955 1.00 83.56 172 PRO A N 1
ATOM 1293 C CA . PRO A 1 172 ? 9.872 -14.441 -11.365 1.00 83.56 172 PRO A CA 1
ATOM 1294 C C . PRO A 1 172 ? 8.505 -14.535 -12.055 1.00 83.56 172 PRO A C 1
ATOM 1296 O O . PRO A 1 172 ? 7.784 -15.515 -11.849 1.00 83.56 172 PRO A O 1
ATOM 1299 N N . GLY A 1 173 ? 8.168 -13.525 -12.861 1.00 81.06 173 GLY A N 1
ATOM 1300 C CA . GLY A 1 173 ? 6.955 -13.465 -13.676 1.00 81.06 173 GLY A CA 1
ATOM 1301 C C . GLY A 1 173 ? 5.717 -12.897 -12.974 1.00 81.06 173 GLY A C 1
ATOM 1302 O O . GLY A 1 173 ? 4.719 -12.651 -13.641 1.00 81.06 173 GLY A O 1
ATOM 1303 N N . LEU A 1 174 ? 5.729 -12.667 -11.654 1.00 87.25 174 LEU A N 1
ATOM 1304 C CA . LEU A 1 174 ? 4.572 -12.064 -10.966 1.00 87.25 174 LEU A CA 1
ATOM 1305 C C . LEU A 1 174 ? 4.416 -10.563 -11.218 1.00 87.25 174 LEU A C 1
ATOM 1307 O O . LEU A 1 174 ? 3.315 -10.027 -11.105 1.00 87.25 174 LEU A O 1
ATOM 1311 N N . ASP A 1 175 ? 5.508 -9.892 -11.544 1.00 86.69 175 ASP A N 1
ATOM 1312 C CA . ASP A 1 175 ? 5.555 -8.509 -11.997 1.00 86.69 175 ASP A CA 1
ATOM 1313 C C . ASP A 1 175 ? 4.698 -8.286 -13.252 1.00 86.69 175 ASP A C 1
ATOM 1315 O O . ASP A 1 175 ? 4.030 -7.262 -13.346 1.00 86.69 175 ASP A O 1
ATOM 1319 N N . GLY A 1 176 ? 4.586 -9.285 -14.133 1.00 85.94 176 GLY A N 1
ATOM 1320 C CA . GLY A 1 176 ? 3.750 -9.227 -15.337 1.00 85.94 176 GLY A CA 1
ATOM 1321 C C . GLY A 1 176 ? 2.233 -9.324 -15.112 1.00 85.94 176 GLY A C 1
ATOM 1322 O O . GLY A 1 176 ? 1.460 -9.229 -16.063 1.00 85.94 176 GLY A O 1
ATOM 1323 N N . ILE A 1 177 ? 1.769 -9.518 -13.870 1.00 88.56 177 ILE A N 1
ATOM 1324 C CA . ILE A 1 177 ? 0.327 -9.555 -13.555 1.00 88.56 177 ILE A CA 1
ATOM 1325 C C . ILE A 1 177 ? -0.289 -8.148 -13.619 1.00 88.56 177 ILE A C 1
ATOM 1327 O O . ILE A 1 177 ? -1.488 -7.999 -13.862 1.00 88.56 177 ILE A O 1
ATOM 1331 N N . LEU A 1 178 ? 0.518 -7.113 -13.389 1.00 90.75 178 LEU A N 1
ATOM 1332 C CA . LEU A 1 178 ? 0.107 -5.714 -13.425 1.00 90.75 178 LEU A CA 1
ATOM 1333 C C . LEU A 1 178 ? 0.914 -4.976 -14.487 1.00 90.75 178 LEU A C 1
ATOM 1335 O O . LEU A 1 178 ? 2.082 -5.279 -14.708 1.00 90.75 178 LEU A O 1
ATOM 1339 N N . ASP A 1 179 ? 0.314 -3.966 -15.110 1.00 89.19 179 ASP A N 1
ATOM 1340 C CA . ASP A 1 179 ? 1.064 -3.124 -16.033 1.00 89.19 179 ASP A CA 1
ATOM 1341 C C . ASP A 1 179 ? 2.137 -2.301 -15.285 1.00 89.19 179 ASP A C 1
ATOM 1343 O O . ASP A 1 179 ? 1.956 -1.868 -14.138 1.00 89.19 179 ASP A O 1
ATOM 1347 N N . VAL A 1 180 ? 3.280 -2.073 -15.940 1.00 88.69 180 VAL A N 1
ATOM 1348 C CA . VAL A 1 180 ? 4.429 -1.368 -15.340 1.00 88.69 180 VAL A CA 1
ATOM 1349 C C . VAL A 1 180 ? 4.055 0.055 -14.913 1.00 88.69 180 VAL A C 1
ATOM 1351 O O . VAL A 1 180 ? 4.545 0.560 -13.897 1.00 88.69 180 VAL A O 1
ATOM 1354 N N . ALA A 1 181 ? 3.155 0.719 -15.645 1.00 88.56 181 ALA A N 1
ATOM 1355 C CA . ALA A 1 181 ? 2.704 2.063 -15.301 1.00 88.56 181 ALA A CA 1
ATOM 1356 C C . ALA A 1 181 ? 1.937 2.080 -13.966 1.00 88.56 181 ALA A C 1
ATOM 1358 O O . ALA A 1 181 ? 2.124 2.993 -13.159 1.00 88.56 181 ALA A O 1
ATOM 1359 N N . MET A 1 182 ? 1.128 1.060 -13.694 1.00 94.25 182 MET A N 1
ATOM 1360 C CA . MET A 1 182 ? 0.364 0.860 -12.473 1.00 94.25 182 MET A CA 1
ATOM 1361 C C . MET A 1 182 ? 1.279 0.493 -11.311 1.00 94.25 182 MET A C 1
ATOM 1363 O O . MET A 1 182 ? 1.149 1.114 -10.256 1.00 94.25 182 MET A O 1
ATOM 1367 N N . LEU A 1 183 ? 2.239 -0.420 -11.510 1.00 95.44 183 LEU A N 1
ATOM 1368 C CA . LEU A 1 183 ? 3.264 -0.744 -10.506 1.00 95.44 183 LEU A CA 1
ATOM 1369 C C . LEU A 1 183 ? 3.997 0.519 -10.032 1.00 95.44 183 LEU A C 1
ATOM 1371 O O . LEU A 1 183 ? 4.124 0.761 -8.831 1.00 95.44 183 LEU A O 1
ATOM 1375 N N . ARG A 1 184 ? 4.407 1.384 -10.970 1.00 94.00 184 ARG A N 1
ATOM 1376 C CA . ARG A 1 184 ? 5.090 2.653 -10.665 1.00 94.00 184 ARG A CA 1
ATOM 1377 C C . ARG A 1 184 ? 4.181 3.677 -10.006 1.00 94.00 184 ARG A C 1
ATOM 1379 O O . ARG A 1 184 ? 4.574 4.292 -9.019 1.00 94.00 184 ARG A O 1
ATOM 1386 N N . ARG A 1 185 ? 2.984 3.880 -10.562 1.00 94.81 185 ARG A N 1
ATOM 1387 C CA . ARG A 1 185 ? 2.024 4.876 -10.070 1.00 94.81 185 ARG A CA 1
ATOM 1388 C C . ARG A 1 185 ? 1.582 4.562 -8.647 1.00 94.81 185 ARG A C 1
ATOM 1390 O O . ARG A 1 185 ? 1.452 5.478 -7.846 1.00 94.81 185 ARG A O 1
ATOM 1397 N N . LEU A 1 186 ? 1.344 3.287 -8.353 1.00 96.19 186 LEU A N 1
ATOM 1398 C CA . LEU A 1 186 ? 0.916 2.834 -7.032 1.00 96.19 186 LEU A CA 1
ATOM 1399 C C . LEU A 1 186 ? 2.085 2.520 -6.095 1.00 96.19 186 LEU A C 1
ATOM 1401 O O . LEU A 1 186 ? 1.842 2.287 -4.917 1.00 96.19 186 LEU A O 1
ATOM 1405 N N . ARG A 1 187 ? 3.327 2.515 -6.602 1.00 96.69 187 ARG A N 1
ATOM 1406 C CA . ARG A 1 187 ? 4.537 2.088 -5.883 1.00 96.69 187 ARG A CA 1
ATOM 1407 C C . ARG A 1 187 ? 4.337 0.737 -5.200 1.00 96.69 187 ARG A C 1
ATOM 1409 O O . ARG A 1 187 ? 4.483 0.595 -3.989 1.00 96.69 187 ARG A O 1
ATOM 1416 N N . VAL A 1 188 ? 3.985 -0.262 -6.001 1.00 97.31 188 VAL A N 1
ATOM 1417 C CA . VAL A 1 188 ? 3.784 -1.633 -5.526 1.00 97.31 188 VAL A CA 1
ATOM 1418 C C . VAL A 1 188 ? 4.519 -2.631 -6.397 1.00 97.31 188 VAL A C 1
ATOM 1420 O O . VAL A 1 188 ? 4.697 -2.395 -7.588 1.00 97.31 188 VAL A O 1
ATOM 1423 N N . LEU A 1 189 ? 4.923 -3.752 -5.806 1.00 97.06 189 LEU A N 1
ATOM 1424 C CA . LEU A 1 189 ? 5.600 -4.839 -6.508 1.00 97.06 189 LEU A CA 1
ATOM 1425 C C . LEU A 1 189 ? 5.062 -6.199 -6.032 1.00 97.06 189 LEU A C 1
ATOM 1427 O O . LEU A 1 189 ? 5.232 -6.527 -4.857 1.00 97.06 189 LEU A O 1
ATOM 1431 N N . PRO A 1 190 ? 4.418 -7.006 -6.892 1.00 96.50 190 PRO A N 1
ATOM 1432 C CA . PRO A 1 190 ? 4.011 -8.367 -6.552 1.00 96.50 190 PRO A CA 1
ATOM 1433 C C . PRO A 1 190 ? 5.212 -9.218 -6.123 1.00 96.50 190 PRO A C 1
ATOM 1435 O O . PRO A 1 190 ? 6.231 -9.241 -6.808 1.00 96.50 190 PRO A O 1
ATOM 1438 N N . LEU A 1 191 ? 5.100 -9.920 -4.994 1.00 95.06 191 LEU A N 1
ATOM 1439 C CA . LEU A 1 191 ? 6.208 -10.697 -4.427 1.00 95.06 191 LEU A CA 1
ATOM 1440 C C . LEU A 1 191 ? 5.991 -12.200 -4.557 1.00 95.06 191 LEU A C 1
ATOM 1442 O O . LEU A 1 191 ? 6.798 -12.907 -5.152 1.00 95.06 191 LEU A O 1
ATOM 1446 N N . TRP A 1 192 ? 4.900 -12.701 -3.986 1.00 94.12 192 TRP A N 1
ATOM 1447 C CA . TRP A 1 192 ? 4.504 -14.104 -4.040 1.00 94.12 192 TRP A CA 1
ATOM 1448 C C . TRP A 1 192 ? 2.995 -14.223 -3.846 1.00 94.12 192 TRP A C 1
ATOM 1450 O O . TRP A 1 192 ? 2.322 -13.284 -3.420 1.00 94.12 192 TRP A O 1
ATOM 1460 N N . SER A 1 193 ? 2.454 -15.400 -4.138 1.00 90.94 193 SER A N 1
ATOM 1461 C CA . SER A 1 193 ? 1.066 -15.730 -3.841 1.00 90.94 193 SER A CA 1
ATOM 1462 C C . SER A 1 193 ? 0.986 -17.017 -3.038 1.00 90.94 193 SER A C 1
ATOM 1464 O O . SER A 1 193 ? 1.773 -17.947 -3.230 1.00 90.94 193 SER A O 1
ATOM 1466 N N . THR A 1 194 ? 0.008 -17.068 -2.142 1.00 89.56 194 THR A N 1
ATOM 1467 C CA . THR A 1 194 ? -0.290 -18.252 -1.340 1.00 89.56 194 THR A CA 1
ATOM 1468 C C . THR A 1 194 ? -1.792 -18.465 -1.359 1.00 89.56 194 THR A C 1
ATOM 1470 O O . THR A 1 194 ? -2.545 -17.615 -0.892 1.00 89.56 194 THR A O 1
ATOM 1473 N N . GLN A 1 195 ? -2.233 -19.614 -1.877 1.00 85.69 195 GLN A N 1
ATOM 1474 C CA . GLN A 1 195 ? -3.652 -19.968 -2.007 1.00 85.69 195 GLN A CA 1
ATOM 1475 C C . GLN A 1 195 ? -4.456 -18.916 -2.794 1.00 85.69 195 GLN A C 1
ATOM 1477 O O . GLN A 1 195 ? -4.419 -18.915 -4.021 1.00 85.69 195 GLN A O 1
ATOM 1482 N N . ASP A 1 196 ? -5.175 -18.047 -2.084 1.00 84.25 196 ASP A N 1
ATOM 1483 C CA . ASP A 1 196 ? -6.073 -17.012 -2.603 1.00 84.25 196 ASP A CA 1
ATOM 1484 C C . ASP A 1 196 ? -5.573 -15.586 -2.300 1.00 84.25 196 ASP A C 1
ATOM 1486 O O . ASP A 1 196 ? -6.311 -14.612 -2.488 1.00 84.25 196 ASP A O 1
ATOM 1490 N N . GLU A 1 197 ? -4.332 -15.462 -1.817 1.00 89.62 197 GLU A N 1
ATOM 1491 C CA . GLU A 1 197 ? -3.742 -14.208 -1.355 1.00 89.62 197 GLU A CA 1
ATOM 1492 C C . GLU A 1 197 ? -2.507 -13.812 -2.178 1.00 89.62 197 GLU A C 1
ATOM 1494 O O . GLU A 1 197 ? -1.640 -14.646 -2.449 1.00 89.62 197 GLU A O 1
ATOM 1499 N N . LEU A 1 198 ? -2.421 -12.533 -2.554 1.00 93.06 198 LEU A N 1
ATOM 1500 C CA . LEU A 1 198 ? -1.255 -11.914 -3.181 1.00 93.06 198 LEU A CA 1
ATOM 1501 C C . LEU A 1 198 ? -0.505 -11.072 -2.161 1.00 93.06 198 LEU A C 1
ATOM 1503 O O . LEU A 1 198 ? -1.075 -10.133 -1.602 1.00 93.06 198 LEU A O 1
ATOM 1507 N N . PHE A 1 199 ? 0.776 -11.359 -1.984 1.00 95.56 199 PHE A N 1
ATOM 1508 C CA . PHE A 1 199 ? 1.673 -10.503 -1.232 1.00 95.56 199 PHE A CA 1
ATOM 1509 C C . PHE A 1 199 ? 2.324 -9.509 -2.182 1.00 95.56 199 PHE A C 1
ATOM 1511 O O . PHE A 1 199 ? 2.842 -9.899 -3.231 1.00 95.56 199 PHE A O 1
ATOM 1518 N N . PHE A 1 200 ? 2.291 -8.232 -1.822 1.00 96.88 200 PHE A N 1
ATOM 1519 C CA . PHE A 1 200 ? 2.919 -7.174 -2.604 1.00 96.88 200 PHE A CA 1
ATOM 1520 C C . PHE A 1 200 ? 3.748 -6.273 -1.694 1.00 96.88 200 PHE A C 1
ATOM 1522 O O . PHE A 1 200 ? 3.331 -5.949 -0.583 1.00 96.88 200 PHE A O 1
ATOM 1529 N N . ALA A 1 201 ? 4.926 -5.889 -2.171 1.00 97.50 201 ALA A N 1
ATOM 1530 C CA . ALA A 1 201 ? 5.772 -4.903 -1.532 1.00 97.50 201 ALA A CA 1
ATOM 1531 C C . ALA A 1 201 ? 5.230 -3.501 -1.797 1.00 97.50 201 ALA A C 1
ATOM 1533 O O . ALA A 1 201 ? 4.818 -3.199 -2.917 1.00 97.50 201 ALA A O 1
ATOM 1534 N N . CYS A 1 202 ? 5.288 -2.652 -0.782 1.00 96.94 202 CYS A N 1
ATOM 1535 C CA . CYS A 1 202 ? 5.057 -1.216 -0.855 1.00 96.94 202 CYS A CA 1
ATOM 1536 C C . CYS A 1 202 ? 6.025 -0.517 0.107 1.00 96.94 202 CYS A C 1
ATOM 1538 O O . CYS A 1 202 ? 6.419 -1.083 1.121 1.00 96.94 202 CYS A O 1
ATOM 1540 N N . ASP A 1 203 ? 6.439 0.704 -0.196 1.00 94.88 203 ASP A N 1
ATOM 1541 C CA . ASP A 1 203 ? 7.350 1.472 0.665 1.00 94.88 203 ASP A CA 1
ATOM 1542 C C . ASP A 1 203 ? 6.622 2.375 1.669 1.00 94.88 203 ASP A C 1
ATOM 1544 O O . ASP A 1 203 ? 7.228 2.943 2.577 1.00 94.88 203 ASP A O 1
ATOM 1548 N N . THR A 1 204 ? 5.304 2.472 1.517 1.00 90.88 204 THR A N 1
ATOM 1549 C CA . THR A 1 204 ? 4.379 3.194 2.387 1.00 90.88 204 THR A CA 1
ATOM 1550 C C . THR A 1 204 ? 3.158 2.315 2.664 1.00 90.88 204 THR A C 1
ATOM 1552 O O . THR A 1 204 ? 2.807 1.481 1.820 1.00 90.88 204 THR A O 1
ATOM 1555 N N . PRO A 1 205 ? 2.492 2.450 3.829 1.00 89.69 205 PRO A N 1
ATOM 1556 C CA . PRO A 1 205 ? 1.236 1.757 4.083 1.00 89.69 205 PRO A CA 1
ATOM 1557 C C . PRO A 1 205 ? 0.223 2.092 2.980 1.00 89.69 205 PRO A C 1
ATOM 1559 O O . PRO A 1 205 ? -0.023 3.274 2.714 1.00 89.69 205 PRO A O 1
ATOM 1562 N N . PRO A 1 206 ? -0.371 1.089 2.312 1.00 89.94 206 PRO A N 1
ATOM 1563 C CA . PRO A 1 206 ? -1.206 1.346 1.151 1.00 89.94 206 PRO A CA 1
ATOM 1564 C C . PRO A 1 206 ? -2.472 2.096 1.562 1.00 89.94 206 PRO A C 1
ATOM 1566 O O . PRO A 1 206 ? -3.138 1.747 2.540 1.00 89.94 206 PRO A O 1
ATOM 1569 N N . THR A 1 207 ? -2.828 3.111 0.779 1.00 86.62 207 THR A N 1
ATOM 1570 C CA . THR A 1 207 ? -4.081 3.842 0.970 1.00 86.62 207 THR A CA 1
ATOM 1571 C C . THR A 1 207 ? -5.277 3.015 0.497 1.00 86.62 207 THR A C 1
ATOM 1573 O O . THR A 1 207 ? -5.126 1.986 -0.173 1.00 86.62 207 THR A O 1
ATOM 1576 N N . ILE A 1 208 ? -6.488 3.468 0.831 1.00 82.44 208 ILE A N 1
ATOM 1577 C CA . ILE A 1 208 ? -7.724 2.815 0.383 1.00 82.44 208 ILE A CA 1
ATOM 1578 C C . ILE A 1 208 ? -7.774 2.789 -1.147 1.00 82.44 208 ILE A C 1
ATOM 1580 O O . ILE A 1 208 ? -8.072 1.745 -1.719 1.00 82.44 208 ILE A O 1
ATOM 1584 N N . GLU A 1 209 ? -7.405 3.888 -1.801 1.00 87.25 209 GLU A N 1
ATOM 1585 C CA . GLU A 1 209 ? -7.393 4.038 -3.258 1.00 87.25 209 GLU A CA 1
ATOM 1586 C C . GLU A 1 209 ? -6.407 3.066 -3.916 1.00 87.25 209 GLU A C 1
ATOM 1588 O O . GLU A 1 209 ? -6.726 2.453 -4.934 1.00 87.25 209 GLU A O 1
ATOM 1593 N N . THR A 1 210 ? -5.224 2.873 -3.319 1.00 91.81 210 THR A N 1
ATOM 1594 C CA . THR A 1 210 ? -4.241 1.888 -3.797 1.00 91.81 210 THR A CA 1
ATOM 1595 C C . THR A 1 210 ? -4.799 0.470 -3.713 1.00 91.81 210 THR A C 1
ATOM 1597 O O . THR A 1 210 ? -4.705 -0.288 -4.679 1.00 91.81 210 THR A O 1
ATOM 1600 N N . ILE A 1 211 ? -5.426 0.113 -2.588 1.00 90.50 211 ILE A N 1
ATOM 1601 C CA . ILE A 1 211 ? -6.050 -1.204 -2.412 1.00 90.50 211 ILE A CA 1
ATOM 1602 C C . ILE A 1 211 ? -7.228 -1.395 -3.375 1.00 90.50 211 ILE A C 1
ATOM 1604 O O . ILE A 1 211 ? -7.365 -2.480 -3.930 1.00 90.50 211 ILE A O 1
ATOM 1608 N N . GLU A 1 212 ? -8.053 -0.373 -3.618 1.00 88.88 212 GLU A N 1
ATOM 1609 C CA . GLU A 1 212 ? -9.153 -0.437 -4.593 1.00 88.88 212 GLU A CA 1
ATOM 1610 C C . GLU A 1 212 ? -8.661 -0.630 -6.012 1.00 88.88 212 GLU A C 1
ATOM 1612 O O . GLU A 1 212 ? -9.194 -1.470 -6.731 1.00 88.88 212 GLU A O 1
ATOM 1617 N N . ALA A 1 213 ? -7.649 0.136 -6.414 1.00 93.06 213 ALA A N 1
ATOM 1618 C CA . ALA A 1 213 ? -7.074 0.017 -7.741 1.00 93.06 213 ALA A CA 1
ATOM 1619 C C . ALA A 1 213 ? -6.525 -1.400 -7.959 1.00 93.06 213 ALA A C 1
ATOM 1621 O O . ALA A 1 213 ? -6.778 -2.006 -8.999 1.00 93.06 213 ALA A O 1
ATOM 1622 N N . LEU A 1 214 ? -5.832 -1.954 -6.959 1.00 93.75 214 LEU A N 1
ATOM 1623 C CA . LEU A 1 214 ? -5.305 -3.315 -7.016 1.00 93.75 214 LEU A CA 1
ATOM 1624 C C . LEU A 1 214 ? -6.401 -4.385 -6.966 1.00 93.75 214 LEU A C 1
ATOM 1626 O O . LEU A 1 214 ? -6.328 -5.349 -7.721 1.00 93.75 214 LEU A O 1
ATOM 1630 N N . ASP A 1 215 ? -7.426 -4.239 -6.123 1.00 90.19 215 ASP A N 1
ATOM 1631 C CA . ASP A 1 215 ? -8.548 -5.188 -6.068 1.00 90.19 215 ASP A CA 1
ATOM 1632 C C . ASP A 1 215 ? -9.367 -5.159 -7.364 1.00 90.19 215 ASP A C 1
ATOM 1634 O O . ASP A 1 215 ? -9.773 -6.209 -7.857 1.00 90.19 215 ASP A O 1
ATOM 1638 N N . ALA A 1 216 ? -9.555 -3.982 -7.965 1.00 90.62 216 ALA A N 1
ATOM 1639 C CA . ALA A 1 216 ? -10.216 -3.842 -9.257 1.00 90.62 216 ALA A CA 1
ATOM 1640 C C . ALA A 1 216 ? -9.429 -4.532 -10.380 1.00 90.62 216 ALA A C 1
ATOM 1642 O O . ALA A 1 216 ? -10.034 -5.196 -11.219 1.00 90.62 216 ALA A O 1
ATOM 1643 N N . ALA A 1 217 ? -8.099 -4.410 -10.375 1.00 90.44 217 ALA A N 1
ATOM 1644 C CA . ALA A 1 217 ? -7.244 -5.049 -11.372 1.00 90.44 217 ALA A CA 1
ATOM 1645 C C . ALA A 1 217 ? -7.123 -6.570 -11.171 1.00 90.44 217 ALA A C 1
ATOM 1647 O O . ALA A 1 217 ? -7.107 -7.324 -12.140 1.00 90.44 217 ALA A O 1
ATOM 1648 N N . LEU A 1 218 ? -7.044 -7.034 -9.920 1.00 91.38 218 LEU A N 1
ATOM 1649 C CA . LEU A 1 218 ? -6.644 -8.410 -9.610 1.00 91.38 218 LEU A CA 1
ATOM 1650 C C . LEU A 1 218 ? -7.797 -9.291 -9.114 1.00 91.38 218 LEU A C 1
ATOM 1652 O O . LEU A 1 218 ? -7.817 -10.494 -9.361 1.00 91.38 218 LEU A O 1
ATOM 1656 N N . GLY A 1 219 ? -8.762 -8.737 -8.379 1.00 89.44 219 GLY A N 1
ATOM 1657 C CA . GLY A 1 219 ? -9.890 -9.480 -7.807 1.00 89.44 219 GLY A CA 1
ATOM 1658 C C . GLY A 1 219 ? -9.497 -10.566 -6.792 1.00 89.44 219 GLY A C 1
ATOM 1659 O O . GLY A 1 219 ? -10.248 -11.536 -6.589 1.00 89.44 219 GLY A O 1
ATOM 1660 N N . VAL A 1 220 ? -8.325 -10.433 -6.168 1.00 88.62 220 VAL A N 1
ATOM 1661 C CA . VAL A 1 220 ? -7.733 -11.375 -5.200 1.00 88.62 220 VAL A CA 1
ATOM 1662 C C . VAL A 1 220 ? -7.526 -10.716 -3.842 1.00 88.62 220 VAL A C 1
ATOM 1664 O O . VAL A 1 220 ? -7.566 -9.499 -3.708 1.00 88.62 220 VAL A O 1
ATOM 1667 N N . VAL A 1 221 ? -7.317 -11.528 -2.805 1.00 87.69 221 VAL A N 1
ATOM 1668 C CA . VAL A 1 221 ? -7.060 -10.995 -1.466 1.00 87.69 221 VAL A CA 1
ATOM 1669 C C . VAL A 1 221 ? -5.647 -10.423 -1.430 1.00 87.69 221 VAL A C 1
ATOM 1671 O O . VAL A 1 221 ? -4.688 -11.139 -1.684 1.00 87.69 221 VAL A O 1
ATOM 1674 N N . LEU A 1 222 ? -5.506 -9.147 -1.090 1.00 92.38 222 LEU A N 1
ATOM 1675 C CA . LEU A 1 222 ? -4.207 -8.478 -1.064 1.00 92.38 222 LEU A CA 1
ATOM 1676 C C . LEU A 1 222 ? -3.605 -8.476 0.350 1.00 92.38 222 LEU A C 1
ATOM 1678 O O . LEU A 1 222 ? -4.318 -8.298 1.347 1.00 92.38 222 LEU A O 1
ATOM 1682 N N . ARG A 1 223 ? -2.287 -8.678 0.424 1.00 93.38 223 ARG A N 1
ATOM 1683 C CA . ARG A 1 223 ? -1.467 -8.690 1.641 1.00 93.38 223 ARG A CA 1
ATOM 1684 C C . ARG A 1 223 ? -0.254 -7.764 1.456 1.00 93.38 223 ARG A C 1
ATOM 1686 O O . ARG A 1 223 ? 0.747 -8.190 0.885 1.00 93.38 223 ARG A O 1
ATOM 1693 N N . PRO A 1 224 ? -0.340 -6.499 1.893 1.00 95.00 224 PRO A N 1
ATOM 1694 C CA . PRO A 1 224 ? 0.797 -5.588 1.814 1.00 95.00 224 PRO A CA 1
ATOM 1695 C C . PRO A 1 224 ? 1.945 -6.030 2.718 1.00 95.00 224 PRO A C 1
ATOM 1697 O O . PRO A 1 224 ? 1.722 -6.534 3.821 1.00 95.00 224 PRO A O 1
ATOM 1700 N N . VAL A 1 225 ? 3.163 -5.790 2.247 1.00 96.19 225 VAL A N 1
ATOM 1701 C CA . VAL A 1 225 ? 4.412 -5.964 2.983 1.00 96.19 225 VAL A CA 1
ATOM 1702 C C . VAL A 1 225 ? 5.254 -4.710 2.780 1.00 96.19 225 VAL A C 1
ATOM 1704 O O . VAL A 1 225 ? 5.421 -4.253 1.651 1.00 96.19 225 VAL A O 1
ATOM 1707 N N . LEU A 1 226 ? 5.781 -4.144 3.860 1.00 96.19 226 LEU A N 1
ATOM 1708 C CA . LEU A 1 226 ? 6.629 -2.965 3.787 1.00 96.19 226 LEU A CA 1
ATOM 1709 C C . LEU A 1 226 ? 8.056 -3.324 3.380 1.00 96.19 226 LEU A C 1
ATOM 1711 O O . LEU A 1 226 ? 8.628 -4.313 3.839 1.00 96.19 226 LEU A O 1
ATOM 1715 N N . VAL A 1 227 ? 8.640 -2.480 2.542 1.00 96.94 227 VAL A N 1
ATOM 1716 C CA . VAL A 1 227 ? 10.038 -2.556 2.108 1.00 96.94 227 VAL A CA 1
ATOM 1717 C C . VAL A 1 227 ? 10.665 -1.170 2.165 1.00 96.94 227 VAL A C 1
ATOM 1719 O O . VAL A 1 227 ? 9.959 -0.167 2.279 1.00 96.94 227 VAL A O 1
ATOM 1722 N N . THR A 1 228 ? 11.991 -1.081 2.075 1.00 95.44 228 THR A N 1
ATOM 1723 C CA . THR A 1 228 ? 12.622 0.238 1.975 1.00 95.44 228 THR A CA 1
ATOM 1724 C C . THR A 1 228 ? 12.253 0.896 0.631 1.00 95.44 228 THR A C 1
ATOM 1726 O O . THR A 1 228 ? 12.134 0.207 -0.390 1.00 95.44 228 THR A O 1
ATOM 1729 N N . PRO A 1 229 ? 12.094 2.232 0.576 1.00 94.62 229 PRO A N 1
ATOM 1730 C CA . PRO A 1 229 ? 11.873 2.947 -0.678 1.00 94.62 229 PRO A CA 1
ATOM 1731 C C . PRO A 1 229 ? 13.013 2.752 -1.669 1.00 94.62 229 PRO A C 1
ATOM 1733 O O . PRO A 1 229 ? 12.773 2.777 -2.875 1.00 94.62 229 PRO A O 1
ATOM 1736 N N . HIS A 1 230 ? 14.243 2.570 -1.179 1.00 94.50 230 HIS A N 1
ATOM 1737 C CA . HIS A 1 230 ? 15.400 2.301 -2.024 1.00 94.50 230 HIS A CA 1
ATOM 1738 C C . HIS A 1 230 ? 15.248 0.960 -2.745 1.00 94.50 230 HIS A C 1
ATOM 1740 O O . HIS A 1 230 ? 15.238 0.954 -3.976 1.00 94.50 230 HIS A O 1
ATOM 1746 N N . ASP A 1 231 ? 15.017 -0.126 -1.997 1.00 95.88 231 ASP A N 1
ATOM 1747 C CA . ASP A 1 231 ? 14.822 -1.472 -2.543 1.00 95.88 231 ASP A CA 1
ATOM 1748 C C . ASP A 1 231 ? 13.682 -1.473 -3.570 1.00 95.88 231 ASP A C 1
ATOM 1750 O O . ASP A 1 231 ? 13.828 -1.979 -4.682 1.00 95.88 231 ASP A O 1
ATOM 1754 N N . LEU A 1 232 ? 12.538 -0.868 -3.227 1.00 96.44 232 LEU A N 1
ATOM 1755 C CA . LEU A 1 232 ? 11.388 -0.824 -4.127 1.00 96.44 232 LEU A CA 1
ATOM 1756 C C . LEU A 1 232 ? 11.676 -0.012 -5.392 1.00 96.44 232 LEU A C 1
ATOM 1758 O O . LEU A 1 232 ? 11.336 -0.446 -6.490 1.00 96.44 232 LEU A O 1
ATOM 1762 N N . THR A 1 233 ? 12.298 1.160 -5.250 1.00 95.25 233 THR A N 1
ATOM 1763 C CA . THR A 1 233 ? 12.623 2.028 -6.390 1.00 95.25 233 THR A CA 1
ATOM 1764 C C . THR A 1 233 ? 13.604 1.347 -7.329 1.00 95.25 233 THR A C 1
ATOM 1766 O O . THR A 1 233 ? 13.401 1.389 -8.537 1.00 95.25 233 THR A O 1
ATOM 1769 N N . GLU A 1 234 ? 14.634 0.693 -6.792 1.00 94.06 234 GLU A N 1
ATOM 1770 C CA . GLU A 1 234 ? 15.610 -0.034 -7.596 1.00 94.06 234 GLU A CA 1
ATOM 1771 C C . GLU A 1 234 ? 14.950 -1.191 -8.355 1.00 94.06 234 GLU A C 1
ATOM 1773 O O . GLU A 1 234 ? 15.168 -1.353 -9.555 1.00 94.06 234 GLU A O 1
ATOM 1778 N N . ARG A 1 235 ? 14.084 -1.966 -7.693 1.00 93.50 235 ARG A N 1
ATOM 1779 C CA . ARG A 1 235 ? 13.371 -3.076 -8.342 1.00 93.50 235 ARG A CA 1
ATOM 1780 C C . ARG A 1 235 ? 12.405 -2.587 -9.416 1.00 93.50 235 ARG A C 1
ATOM 1782 O O . ARG A 1 235 ? 12.411 -3.138 -10.509 1.00 93.50 235 ARG A O 1
ATOM 1789 N N . LEU A 1 236 ? 11.633 -1.535 -9.145 1.00 93.44 236 LEU A N 1
ATOM 1790 C CA . LEU A 1 236 ? 10.735 -0.933 -10.135 1.00 93.44 236 LEU A CA 1
ATOM 1791 C C . LEU A 1 236 ? 11.494 -0.287 -11.303 1.00 93.44 236 LEU A C 1
ATOM 1793 O O . LEU A 1 236 ? 10.982 -0.288 -12.417 1.00 93.44 236 LEU A O 1
ATOM 1797 N N . ALA A 1 237 ? 12.693 0.257 -11.069 1.00 89.88 237 ALA A N 1
ATOM 1798 C CA . ALA A 1 237 ? 13.546 0.785 -12.131 1.00 89.88 237 ALA A CA 1
ATOM 1799 C C . ALA A 1 237 ? 14.034 -0.332 -13.060 1.00 89.88 237 ALA A C 1
ATOM 1801 O O . ALA A 1 237 ? 13.925 -0.193 -14.273 1.00 89.88 237 ALA A O 1
ATOM 1802 N N . ARG A 1 238 ? 14.449 -1.477 -12.503 1.00 86.25 238 ARG A N 1
ATOM 1803 C CA . ARG A 1 238 ? 14.873 -2.641 -13.298 1.00 86.25 238 ARG A CA 1
ATOM 1804 C C . ARG A 1 238 ? 13.770 -3.180 -14.213 1.00 86.25 238 ARG A C 1
ATOM 1806 O O . ARG A 1 238 ? 14.074 -3.566 -15.329 1.00 86.25 238 ARG A O 1
ATOM 1813 N N . LEU A 1 239 ? 12.500 -3.120 -13.797 1.00 82.44 239 LEU A N 1
ATOM 1814 C CA . LEU A 1 239 ? 11.370 -3.491 -14.667 1.00 82.44 239 LEU A CA 1
ATOM 1815 C C . LEU A 1 239 ? 11.248 -2.594 -15.912 1.00 82.44 239 LEU A C 1
ATOM 1817 O O . LEU A 1 239 ? 10.701 -3.014 -16.922 1.00 82.44 239 LEU A O 1
ATOM 1821 N N . ILE A 1 240 ? 11.731 -1.350 -15.835 1.00 71.12 240 ILE A N 1
ATOM 1822 C CA . ILE A 1 240 ? 11.785 -0.415 -16.969 1.00 71.12 240 ILE A CA 1
ATOM 1823 C C . ILE A 1 240 ? 13.065 -0.640 -17.767 1.00 71.12 240 ILE A C 1
ATOM 1825 O O . ILE A 1 240 ? 13.053 -0.534 -18.987 1.00 71.12 240 ILE A O 1
ATOM 1829 N N . ASP A 1 241 ? 14.171 -0.921 -17.083 1.00 65.50 241 ASP A N 1
ATOM 1830 C CA . ASP A 1 241 ? 15.457 -1.152 -17.732 1.00 65.50 241 ASP A CA 1
ATOM 1831 C C . ASP A 1 241 ? 15.483 -2.476 -18.504 1.00 65.50 241 ASP A C 1
ATOM 1833 O O . ASP A 1 241 ? 16.206 -2.576 -19.485 1.00 65.50 241 ASP A O 1
ATOM 1837 N N . ASP A 1 242 ? 14.633 -3.449 -18.173 1.00 57.16 242 ASP A N 1
ATOM 1838 C CA . ASP A 1 242 ? 14.387 -4.605 -19.047 1.00 57.16 242 ASP A CA 1
ATOM 1839 C C . ASP A 1 242 ? 13.714 -4.188 -20.378 1.00 57.16 242 ASP A C 1
ATOM 1841 O O . ASP A 1 242 ? 13.944 -4.809 -21.419 1.00 57.16 242 ASP A O 1
ATOM 1845 N N . ASP A 1 243 ? 12.971 -3.075 -20.398 1.00 52.69 243 ASP A N 1
ATOM 1846 C CA . ASP A 1 243 ? 12.499 -2.415 -21.626 1.00 52.69 243 ASP A CA 1
ATOM 1847 C C . ASP A 1 243 ? 13.564 -1.500 -22.262 1.00 52.69 243 ASP A C 1
ATOM 1849 O O . ASP A 1 243 ? 13.584 -1.309 -23.488 1.00 52.69 243 ASP A O 1
ATOM 1853 N N . ALA A 1 244 ? 14.465 -0.955 -21.440 1.00 50.91 244 ALA A N 1
ATOM 1854 C CA . ALA A 1 244 ? 15.618 -0.145 -21.821 1.00 50.91 244 ALA A CA 1
ATOM 1855 C C . ALA A 1 244 ? 16.927 -0.941 -21.735 1.00 50.91 244 ALA A C 1
ATOM 1857 O O . ALA A 1 244 ? 17.936 -0.419 -21.257 1.00 50.91 244 ALA A O 1
ATOM 1858 N N . ALA A 1 245 ? 16.906 -2.196 -22.201 1.00 60.59 245 ALA A N 1
ATOM 1859 C CA . ALA A 1 245 ? 18.094 -3.034 -22.248 1.00 60.59 245 ALA A CA 1
ATOM 1860 C C . ALA A 1 245 ? 19.266 -2.222 -22.817 1.00 60.59 245 ALA A C 1
ATOM 1862 O O . ALA A 1 245 ? 19.092 -1.460 -23.775 1.00 60.59 245 ALA A O 1
ATOM 1863 N N . ASP A 1 246 ? 20.442 -2.334 -22.192 1.00 69.25 246 ASP A N 1
ATOM 1864 C CA . ASP A 1 246 ? 21.621 -1.546 -22.554 1.00 69.25 246 ASP A CA 1
ATOM 1865 C C . ASP A 1 246 ? 21.781 -1.539 -24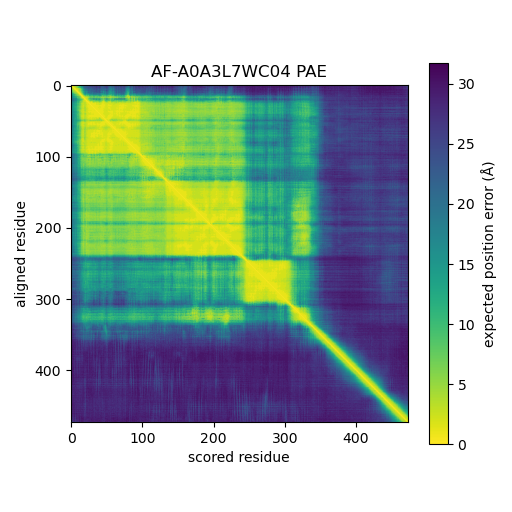.079 1.00 69.25 246 ASP A C 1
ATOM 1867 O O . ASP A 1 246 ? 21.717 -2.595 -24.711 1.00 69.25 246 ASP A O 1
ATOM 1871 N N . GLY A 1 247 ? 21.995 -0.372 -24.698 1.00 77.12 247 GLY A N 1
ATOM 1872 C CA . GLY A 1 247 ? 22.055 -0.264 -26.166 1.00 77.12 247 GLY A CA 1
ATOM 1873 C C . GLY A 1 247 ? 23.058 -1.233 -26.813 1.00 77.12 247 GLY A C 1
ATOM 1874 O O . GLY A 1 247 ? 22.878 -1.623 -27.961 1.00 77.12 247 GLY A O 1
ATOM 1875 N N . VAL A 1 248 ? 24.068 -1.658 -26.045 1.00 84.19 248 VAL A N 1
ATOM 1876 C CA . VAL A 1 248 ? 25.032 -2.710 -26.396 1.00 84.19 248 VAL A CA 1
ATOM 1877 C C . VAL A 1 248 ? 24.406 -4.109 -26.366 1.00 84.19 248 VAL A C 1
ATOM 1879 O O . VAL A 1 248 ? 24.598 -4.879 -27.297 1.00 84.19 248 VAL A O 1
ATOM 1882 N N . GLN A 1 249 ? 23.635 -4.449 -25.330 1.00 85.25 249 GLN A N 1
ATOM 1883 C CA . GLN A 1 249 ? 22.933 -5.735 -25.254 1.00 85.25 249 GLN A CA 1
ATOM 1884 C C . GLN A 1 249 ? 21.872 -5.849 -26.350 1.00 85.25 249 GLN A C 1
ATOM 1886 O O . GLN A 1 249 ? 21.772 -6.889 -26.997 1.00 85.25 249 GLN A O 1
ATOM 1891 N N . LEU A 1 250 ? 21.125 -4.768 -26.605 1.00 88.31 250 LEU A N 1
ATOM 1892 C CA . LEU A 1 250 ? 20.158 -4.705 -27.702 1.00 88.31 250 LEU A CA 1
ATOM 1893 C C . LEU A 1 250 ? 20.829 -4.883 -29.066 1.00 88.31 250 LEU A C 1
ATOM 1895 O O . LEU A 1 250 ? 20.304 -5.597 -29.920 1.00 88.31 250 LEU A O 1
ATOM 1899 N N . SER A 1 251 ? 21.970 -4.228 -29.298 1.00 92.12 251 SER A N 1
ATOM 1900 C CA . SER A 1 251 ? 22.648 -4.334 -30.587 1.00 92.12 251 SER A CA 1
ATOM 1901 C C . SER A 1 251 ? 23.289 -5.706 -30.783 1.00 92.12 251 SER A C 1
ATOM 1903 O O . SER A 1 251 ? 23.142 -6.286 -31.858 1.00 92.12 251 SER A O 1
ATOM 1905 N N . ASP A 1 252 ? 23.892 -6.284 -29.742 1.00 93.94 252 ASP A N 1
ATOM 1906 C CA . ASP A 1 252 ? 24.390 -7.661 -29.758 1.00 93.94 252 ASP A CA 1
ATOM 1907 C C . ASP A 1 252 ? 23.261 -8.670 -30.007 1.00 93.94 252 ASP A C 1
ATOM 1909 O O . ASP A 1 252 ? 23.427 -9.593 -30.811 1.00 93.94 252 ASP A O 1
ATOM 1913 N N . ALA A 1 253 ? 22.104 -8.485 -29.364 1.00 92.44 253 ALA A N 1
ATOM 1914 C CA . ALA A 1 253 ? 20.924 -9.314 -29.583 1.00 92.44 253 ALA A CA 1
ATOM 1915 C C . ALA A 1 253 ? 20.441 -9.228 -31.036 1.00 92.44 253 ALA A C 1
ATOM 1917 O O . ALA A 1 253 ? 20.263 -10.255 -31.692 1.00 92.44 253 ALA A O 1
ATOM 1918 N N . ALA A 1 254 ? 20.317 -8.010 -31.572 1.00 95.44 254 ALA A N 1
ATOM 1919 C CA . ALA A 1 254 ? 19.909 -7.778 -32.953 1.00 95.44 254 ALA A CA 1
ATOM 1920 C C . ALA A 1 254 ? 20.874 -8.406 -33.973 1.00 95.44 254 ALA A C 1
ATOM 1922 O O . ALA A 1 254 ? 20.417 -8.940 -34.986 1.00 95.44 254 ALA A O 1
ATOM 1923 N N . ARG A 1 255 ? 22.189 -8.376 -33.705 1.00 96.81 255 ARG A N 1
ATOM 1924 C CA . ARG A 1 255 ? 23.212 -8.997 -34.566 1.00 96.81 255 ARG A CA 1
ATOM 1925 C C . ARG A 1 255 ? 23.145 -10.517 -34.528 1.00 96.81 255 ARG A C 1
ATOM 1927 O O . ARG A 1 255 ? 23.120 -11.142 -35.585 1.00 96.81 255 ARG A O 1
ATOM 1934 N N . ARG A 1 256 ? 23.112 -11.111 -33.329 1.00 95.62 256 ARG A N 1
ATOM 1935 C CA . ARG A 1 256 ? 23.088 -12.576 -33.151 1.00 95.62 256 ARG A CA 1
ATOM 1936 C C . ARG A 1 256 ? 21.852 -13.214 -33.768 1.00 95.62 256 ARG A C 1
ATOM 1938 O O . ARG A 1 256 ? 21.944 -14.296 -34.330 1.00 95.62 256 ARG A O 1
ATOM 1945 N N . GLU A 1 257 ? 20.721 -12.531 -33.674 1.00 96.75 257 GLU A N 1
ATOM 1946 C CA . GLU A 1 257 ? 19.431 -13.016 -34.171 1.00 96.75 257 GLU A CA 1
ATOM 1947 C C . GLU A 1 257 ? 19.128 -12.520 -35.588 1.00 96.75 257 GLU A C 1
ATOM 1949 O O . GLU A 1 257 ? 18.026 -12.720 -36.094 1.00 96.75 257 GLU A O 1
ATOM 1954 N N . HIS A 1 258 ? 20.110 -11.876 -36.231 1.00 96.50 258 HIS A N 1
ATOM 1955 C CA . HIS A 1 258 ? 20.040 -11.380 -37.602 1.00 96.50 258 HIS A CA 1
ATOM 1956 C C . HIS A 1 258 ? 18.778 -10.547 -37.891 1.00 96.50 258 HIS A C 1
ATOM 1958 O O . HIS A 1 258 ? 18.205 -10.631 -38.978 1.00 96.50 258 HIS A O 1
ATOM 1964 N N . LEU A 1 259 ? 18.347 -9.718 -36.930 1.00 96.38 259 LEU A N 1
ATOM 1965 C CA . LEU A 1 259 ? 17.131 -8.903 -37.058 1.00 96.38 259 LEU A CA 1
ATOM 1966 C C . LEU A 1 259 ? 17.244 -7.834 -38.152 1.00 96.38 259 LEU A C 1
ATOM 1968 O O . LEU A 1 259 ? 16.239 -7.409 -38.716 1.00 96.38 259 LEU A O 1
ATOM 1972 N N . ALA A 1 260 ? 18.465 -7.378 -38.430 1.00 97.31 260 ALA A N 1
ATOM 1973 C CA . ALA A 1 260 ? 18.780 -6.416 -39.475 1.00 97.31 260 ALA A CA 1
ATOM 1974 C C . ALA A 1 260 ? 20.225 -6.626 -39.968 1.00 97.31 260 ALA A C 1
ATOM 1976 O O . ALA A 1 260 ? 21.051 -7.168 -39.230 1.00 97.31 260 ALA A O 1
ATOM 1977 N N . PRO A 1 261 ? 20.577 -6.173 -41.186 1.00 97.75 261 PRO A N 1
ATOM 1978 C CA . PRO A 1 261 ? 21.964 -6.120 -41.635 1.00 97.75 261 PRO A CA 1
ATOM 1979 C C . PRO A 1 261 ? 22.851 -5.317 -40.672 1.00 97.75 261 PRO A C 1
ATOM 1981 O O . PRO A 1 261 ? 22.455 -4.240 -40.218 1.00 97.75 261 PRO A O 1
ATOM 1984 N N . ASP A 1 262 ? 24.086 -5.775 -40.441 1.00 97.25 262 ASP A N 1
ATOM 1985 C CA . ASP A 1 262 ? 25.046 -5.136 -39.521 1.00 97.25 262 ASP A CA 1
ATOM 1986 C C . ASP A 1 262 ? 25.218 -3.630 -39.770 1.00 97.25 262 ASP A C 1
ATOM 1988 O O . ASP A 1 262 ? 25.274 -2.839 -38.831 1.00 97.25 262 ASP A O 1
ATOM 1992 N N . ALA A 1 263 ? 25.219 -3.205 -41.038 1.00 96.94 263 ALA A N 1
ATOM 1993 C CA . ALA A 1 263 ? 25.332 -1.795 -41.407 1.00 96.94 263 ALA A CA 1
ATOM 1994 C C . ALA A 1 263 ? 24.161 -0.935 -40.885 1.00 96.94 263 ALA A C 1
ATOM 1996 O O . ALA A 1 263 ? 24.357 0.229 -40.526 1.00 96.94 263 ALA A O 1
ATOM 1997 N N . GLN A 1 264 ? 22.945 -1.492 -40.830 1.00 97.62 264 GLN A N 1
ATOM 1998 C CA . GLN A 1 264 ? 21.769 -0.806 -40.287 1.00 97.62 264 GLN A CA 1
ATOM 1999 C C . GLN A 1 264 ? 21.810 -0.757 -38.757 1.00 97.62 264 GLN A C 1
ATOM 2001 O O . GLN A 1 264 ? 21.489 0.281 -38.178 1.00 97.62 264 GLN A O 1
ATOM 2006 N N . ILE A 1 265 ? 22.273 -1.833 -38.114 1.00 96.94 265 ILE A N 1
ATOM 2007 C CA . ILE A 1 265 ? 22.491 -1.893 -36.661 1.00 96.94 265 ILE A CA 1
ATOM 2008 C C . ILE A 1 265 ? 23.530 -0.842 -36.243 1.00 96.94 265 ILE A C 1
ATOM 2010 O O . ILE A 1 265 ? 23.266 -0.018 -35.368 1.00 96.94 265 ILE A O 1
ATOM 2014 N N . GLU A 1 266 ? 24.671 -0.770 -36.932 1.00 96.62 266 GLU A N 1
ATOM 2015 C CA . GLU A 1 266 ? 25.706 0.244 -36.683 1.00 96.62 266 GLU A CA 1
ATOM 2016 C C . GLU A 1 266 ? 25.211 1.674 -36.925 1.00 96.62 266 GLU A C 1
ATOM 2018 O O . GLU A 1 266 ? 25.582 2.606 -36.202 1.00 96.62 266 GLU A O 1
ATOM 2023 N N . ALA A 1 267 ? 24.377 1.878 -37.949 1.00 97.06 267 ALA A N 1
ATOM 2024 C CA . ALA A 1 267 ? 23.755 3.172 -38.197 1.00 97.06 267 ALA A CA 1
ATOM 2025 C C . ALA A 1 267 ? 22.811 3.568 -37.050 1.00 97.06 267 ALA A C 1
ATOM 2027 O O . ALA A 1 267 ? 22.875 4.709 -36.585 1.00 97.06 267 ALA A O 1
ATOM 2028 N N . ALA A 1 268 ? 22.002 2.632 -36.551 1.00 96.31 268 ALA A N 1
ATOM 2029 C CA . ALA A 1 268 ? 21.105 2.846 -35.419 1.00 96.31 268 ALA A CA 1
ATOM 2030 C C . ALA A 1 268 ? 21.866 3.163 -34.122 1.00 96.31 268 ALA A C 1
ATOM 2032 O O . ALA A 1 268 ? 21.500 4.117 -33.430 1.00 96.31 268 ALA A O 1
ATOM 2033 N N . GLU A 1 269 ? 22.962 2.449 -33.832 1.00 95.38 269 GLU A N 1
ATOM 2034 C CA . GLU A 1 269 ? 23.847 2.714 -32.685 1.00 95.38 269 GLU A CA 1
ATOM 2035 C C . GLU A 1 269 ? 24.468 4.114 -32.758 1.00 95.38 269 GLU A C 1
ATOM 2037 O O . GLU A 1 269 ? 24.605 4.812 -31.749 1.00 95.38 269 GLU A O 1
ATOM 2042 N N . ARG A 1 270 ? 24.888 4.535 -33.957 1.00 96.31 270 ARG A N 1
ATOM 2043 C CA . ARG A 1 270 ? 25.501 5.850 -34.173 1.00 96.31 270 ARG A CA 1
ATOM 2044 C C . ARG A 1 270 ? 24.494 6.970 -33.943 1.00 96.31 270 ARG A C 1
ATOM 2046 O O . ARG A 1 270 ? 24.817 7.925 -33.240 1.00 96.31 270 ARG A O 1
ATOM 2053 N N . ILE A 1 271 ? 23.288 6.844 -34.501 1.00 95.44 271 ILE A N 1
ATOM 2054 C CA . ILE A 1 271 ? 22.222 7.840 -34.337 1.00 95.44 271 ILE A CA 1
ATOM 2055 C C . ILE A 1 271 ? 21.770 7.902 -32.879 1.00 95.44 271 ILE A C 1
ATOM 2057 O O . ILE A 1 271 ? 21.664 9.000 -32.338 1.00 95.44 271 ILE A O 1
ATOM 2061 N N . SER A 1 272 ? 21.581 6.754 -32.222 1.00 92.38 272 SER A N 1
ATOM 2062 C CA . SER A 1 272 ? 21.216 6.692 -30.802 1.00 92.38 272 SER A CA 1
ATOM 2063 C C . SER A 1 272 ? 22.238 7.437 -29.935 1.00 92.38 272 SER A C 1
ATOM 2065 O O . SER A 1 272 ? 21.872 8.348 -29.197 1.00 92.38 272 SER A O 1
ATOM 2067 N N . ARG A 1 273 ? 23.542 7.182 -30.127 1.00 92.81 273 ARG A N 1
ATOM 2068 C CA . ARG A 1 273 ? 24.613 7.900 -29.408 1.00 92.81 273 ARG A CA 1
ATOM 2069 C C . ARG A 1 273 ? 24.674 9.399 -29.702 1.00 92.81 273 ARG A C 1
ATOM 2071 O O . ARG A 1 273 ? 25.043 10.169 -28.823 1.00 92.81 273 ARG A O 1
ATOM 2078 N N . GLN A 1 274 ? 24.376 9.815 -30.932 1.00 95.31 274 GLN A N 1
ATOM 2079 C CA . GLN A 1 274 ? 24.432 11.227 -31.327 1.00 95.31 274 GLN A CA 1
ATOM 2080 C C . GLN A 1 274 ? 23.229 12.031 -30.830 1.00 95.31 274 GLN A C 1
ATOM 2082 O O . GLN A 1 274 ? 23.375 13.209 -30.515 1.00 95.31 274 GLN A O 1
ATOM 2087 N N . THR A 1 275 ? 22.052 11.412 -30.792 1.00 92.56 275 THR A N 1
ATOM 2088 C CA . THR A 1 275 ? 20.779 12.090 -30.503 1.00 92.56 275 THR A CA 1
ATOM 2089 C C . THR A 1 275 ? 20.308 11.897 -29.065 1.00 92.56 275 THR A C 1
ATOM 2091 O O . THR A 1 275 ? 19.507 12.690 -28.583 1.00 92.56 275 THR A O 1
ATOM 2094 N N . GLY A 1 276 ? 20.797 10.861 -28.378 1.00 85.00 276 GLY A N 1
ATOM 2095 C CA . GLY A 1 276 ? 20.252 10.413 -27.098 1.00 85.00 276 GLY A CA 1
ATOM 2096 C C . GLY A 1 276 ? 18.937 9.637 -27.233 1.00 85.00 276 GLY A C 1
ATOM 2097 O O . GLY A 1 276 ? 18.344 9.283 -26.219 1.00 85.00 276 GLY A O 1
ATOM 2098 N N . GLU A 1 277 ? 18.463 9.365 -28.455 1.00 85.19 277 GLU A N 1
ATOM 2099 C CA . GLU A 1 277 ? 17.294 8.507 -28.664 1.00 85.19 277 GLU A CA 1
ATOM 2100 C C . GLU A 1 277 ? 17.609 7.049 -28.272 1.00 85.19 277 GLU A C 1
ATOM 2102 O O . GLU A 1 277 ? 18.713 6.571 -28.557 1.00 85.19 277 GLU A O 1
ATOM 2107 N N . PRO A 1 278 ? 16.652 6.299 -27.688 1.00 88.12 278 PRO A N 1
ATOM 2108 C CA . PRO A 1 278 ? 16.829 4.876 -27.408 1.00 88.12 278 PRO A CA 1
ATOM 2109 C C . PRO A 1 278 ? 17.172 4.081 -28.673 1.00 88.12 278 PRO A C 1
ATOM 2111 O O . PRO A 1 278 ? 16.544 4.267 -29.719 1.00 88.12 278 PRO A O 1
ATOM 2114 N N . PHE A 1 279 ? 18.134 3.160 -28.574 1.00 92.06 279 PHE A N 1
ATOM 2115 C CA . PHE A 1 279 ? 18.589 2.339 -29.704 1.00 92.06 279 PHE A CA 1
ATOM 2116 C C . PHE A 1 279 ? 17.447 1.557 -30.374 1.00 92.06 279 PHE A C 1
ATOM 2118 O O . PHE A 1 279 ? 17.376 1.471 -31.596 1.00 92.06 279 PHE A O 1
ATOM 2125 N N . ARG A 1 280 ? 16.496 1.054 -29.583 1.00 90.19 280 ARG A N 1
ATOM 2126 C CA . ARG A 1 280 ? 15.300 0.357 -30.077 1.00 90.19 280 ARG A CA 1
ATOM 2127 C C . ARG A 1 280 ? 14.470 1.238 -31.024 1.00 90.19 280 ARG A C 1
ATOM 2129 O O . ARG A 1 280 ? 14.132 0.817 -32.128 1.00 90.19 280 ARG A O 1
ATOM 2136 N N . SER A 1 281 ? 14.257 2.505 -30.657 1.00 90.56 281 SER A N 1
ATOM 2137 C CA . SER A 1 281 ? 13.548 3.493 -31.483 1.00 90.56 281 SER A CA 1
ATOM 2138 C C . SER A 1 281 ? 14.295 3.832 -32.775 1.00 90.56 281 SER A C 1
ATOM 2140 O O . SER A 1 281 ? 13.672 3.960 -33.834 1.00 90.56 281 SER A O 1
ATOM 2142 N N . THR A 1 282 ? 15.627 3.969 -32.720 1.00 95.56 282 THR A N 1
ATOM 2143 C CA . THR A 1 282 ? 16.430 4.258 -33.919 1.00 95.56 282 THR A CA 1
ATOM 2144 C C . THR A 1 282 ? 16.484 3.061 -34.860 1.00 95.56 282 THR A C 1
ATOM 2146 O O . THR A 1 282 ? 16.353 3.242 -36.071 1.00 95.56 282 THR A O 1
ATOM 2149 N N . LEU A 1 283 ? 16.595 1.843 -34.326 1.00 95.50 283 LEU A N 1
ATOM 2150 C CA . LEU A 1 283 ? 16.617 0.618 -35.116 1.00 95.50 283 LEU A CA 1
ATOM 2151 C C . LEU A 1 283 ? 15.259 0.331 -35.765 1.00 95.50 283 LEU A C 1
ATOM 2153 O O . LEU A 1 283 ? 15.216 0.013 -36.953 1.00 95.50 283 LEU A O 1
ATOM 2157 N N . ARG A 1 284 ? 14.150 0.567 -35.053 1.00 95.19 284 ARG A N 1
ATOM 2158 C CA . ARG A 1 284 ? 12.800 0.530 -35.634 1.00 95.19 284 ARG A CA 1
ATOM 2159 C C . ARG A 1 284 ? 12.670 1.485 -36.817 1.00 95.19 284 ARG A C 1
ATOM 2161 O O . ARG A 1 284 ? 12.140 1.116 -37.855 1.00 95.19 284 ARG A O 1
ATOM 2168 N N . ARG A 1 285 ? 13.203 2.704 -36.700 1.00 96.81 285 ARG A N 1
ATOM 2169 C CA . ARG A 1 285 ? 13.151 3.703 -37.779 1.00 96.81 285 ARG A CA 1
ATOM 2170 C C . ARG A 1 285 ? 14.012 3.337 -38.995 1.00 96.81 285 ARG A C 1
ATOM 2172 O O . ARG A 1 285 ? 13.597 3.608 -40.115 1.00 96.81 285 ARG A O 1
ATOM 2179 N N . ILE A 1 286 ? 15.210 2.787 -38.791 1.00 97.38 286 ILE A N 1
ATOM 2180 C CA . ILE A 1 286 ? 16.174 2.527 -39.879 1.00 97.38 286 ILE A CA 1
ATOM 2181 C C . ILE A 1 286 ? 15.912 1.190 -40.570 1.00 97.38 286 ILE A C 1
ATOM 2183 O O . ILE A 1 286 ? 16.024 1.098 -41.790 1.00 97.38 286 ILE A O 1
ATOM 2187 N N . ALA A 1 287 ? 15.602 0.161 -39.786 1.00 96.62 287 ALA A N 1
ATOM 2188 C CA . ALA A 1 287 ? 15.526 -1.221 -40.245 1.00 96.62 287 ALA A CA 1
ATOM 2189 C C . ALA A 1 287 ? 14.097 -1.787 -40.225 1.00 96.62 287 ALA A C 1
ATOM 2191 O O . ALA A 1 287 ? 13.897 -2.932 -40.613 1.00 96.62 287 ALA A O 1
ATOM 2192 N N . ASN A 1 288 ? 13.105 -1.004 -39.779 1.00 96.12 288 ASN A N 1
ATOM 2193 C CA . ASN A 1 288 ? 11.718 -1.447 -39.608 1.00 96.12 288 ASN A CA 1
ATOM 2194 C C . ASN A 1 288 ? 11.579 -2.681 -38.692 1.00 96.12 288 ASN A C 1
ATOM 2196 O O . ASN A 1 288 ? 10.665 -3.487 -38.852 1.00 96.12 288 ASN A O 1
ATOM 2200 N N . VAL A 1 289 ? 12.504 -2.836 -37.737 1.00 95.81 289 VAL A N 1
ATOM 2201 C CA . VAL A 1 289 ? 12.471 -3.909 -36.737 1.00 95.81 289 VAL A CA 1
ATOM 2202 C C . VAL A 1 289 ? 11.421 -3.562 -35.689 1.00 95.81 289 VAL A C 1
ATOM 2204 O O . VAL A 1 289 ? 11.482 -2.490 -35.085 1.00 95.81 289 VAL A O 1
ATOM 2207 N N . THR A 1 290 ? 10.447 -4.448 -35.487 1.00 93.12 290 THR A N 1
ATOM 2208 C CA . THR A 1 290 ? 9.392 -4.235 -34.493 1.00 93.12 290 THR A CA 1
ATOM 2209 C C . THR A 1 290 ? 9.932 -4.390 -33.075 1.00 93.12 290 THR A C 1
ATOM 2211 O O . THR A 1 290 ? 10.928 -5.078 -32.831 1.00 93.12 290 THR A O 1
ATOM 2214 N N . ASP A 1 291 ? 9.254 -3.754 -32.121 1.00 85.31 291 ASP A N 1
ATOM 2215 C CA . ASP A 1 291 ? 9.611 -3.854 -30.708 1.00 85.31 291 ASP A CA 1
ATOM 2216 C C . ASP A 1 291 ? 9.523 -5.313 -30.222 1.00 85.31 291 ASP A C 1
ATOM 2218 O O . ASP A 1 291 ? 10.402 -5.762 -29.487 1.00 85.31 291 ASP A O 1
ATOM 2222 N N . GLU A 1 292 ? 8.550 -6.078 -30.717 1.00 83.19 292 GLU A N 1
ATOM 2223 C CA . GLU A 1 292 ? 8.376 -7.506 -30.417 1.00 83.19 292 GLU A CA 1
ATOM 2224 C C . GLU A 1 292 ? 9.558 -8.351 -30.912 1.00 83.19 292 GLU A C 1
ATOM 2226 O O . GLU A 1 292 ? 10.079 -9.180 -30.168 1.00 83.19 292 GLU A O 1
ATOM 2231 N N . ALA A 1 293 ? 10.032 -8.120 -32.143 1.00 91.12 293 ALA A N 1
ATOM 2232 C CA . ALA A 1 293 ? 11.177 -8.845 -32.695 1.00 91.12 293 ALA A CA 1
ATOM 2233 C C . ALA A 1 293 ? 12.460 -8.570 -31.894 1.00 91.12 293 ALA A C 1
ATOM 2235 O O . ALA A 1 293 ? 13.270 -9.474 -31.679 1.00 91.12 293 ALA A O 1
ATOM 2236 N N . MET A 1 294 ? 12.623 -7.331 -31.416 1.00 90.56 294 MET A N 1
ATOM 2237 C CA . MET A 1 294 ? 13.745 -6.943 -30.563 1.00 90.56 294 MET A CA 1
ATOM 2238 C C . MET A 1 294 ? 13.720 -7.662 -29.216 1.00 90.56 294 MET A C 1
ATOM 2240 O O . MET A 1 294 ? 14.736 -8.212 -28.797 1.00 90.56 294 MET A O 1
ATOM 2244 N N . GLN A 1 295 ? 12.560 -7.683 -28.559 1.00 82.31 295 GLN A N 1
ATOM 2245 C CA . GLN A 1 295 ? 12.367 -8.437 -27.323 1.00 82.31 295 GLN A CA 1
ATOM 2246 C C . GLN A 1 295 ? 12.674 -9.918 -27.557 1.00 82.31 295 GLN A C 1
ATOM 2248 O O . GLN A 1 295 ? 13.462 -10.493 -26.805 1.00 82.31 295 GLN A O 1
ATOM 2253 N N . GLU A 1 296 ? 12.095 -10.538 -28.600 1.00 82.94 296 GLU A N 1
ATOM 2254 C CA . GLU A 1 296 ? 12.306 -11.961 -28.916 1.00 82.94 296 GLU A CA 1
ATOM 2255 C C . GLU A 1 296 ? 13.795 -12.292 -29.044 1.00 82.94 296 GLU A C 1
ATOM 2257 O O . GLU A 1 296 ? 14.262 -13.290 -28.488 1.00 82.94 296 GLU A O 1
ATOM 2262 N N . ALA A 1 297 ? 14.555 -11.427 -29.716 1.00 89.88 297 ALA A N 1
ATOM 2263 C CA . ALA A 1 297 ? 15.991 -11.598 -29.851 1.00 89.88 297 ALA A CA 1
ATOM 2264 C C . ALA A 1 297 ? 16.748 -11.474 -28.523 1.00 89.88 297 ALA A C 1
ATOM 2266 O O . ALA A 1 297 ? 17.667 -12.252 -28.249 1.00 89.88 297 ALA A O 1
ATOM 2267 N N . LEU A 1 298 ? 16.359 -10.520 -27.679 1.00 84.31 298 LEU A N 1
ATOM 2268 C CA . LEU A 1 298 ? 16.969 -10.294 -26.369 1.00 84.31 298 LEU A CA 1
ATOM 2269 C C . LEU A 1 298 ? 16.791 -11.492 -25.446 1.00 84.31 298 LEU A C 1
ATOM 2271 O O . LEU A 1 298 ? 17.745 -11.924 -24.794 1.00 84.31 298 LEU A O 1
ATOM 2275 N N . ALA A 1 299 ? 15.599 -12.086 -25.436 1.00 77.50 299 ALA A N 1
ATOM 2276 C CA . ALA A 1 299 ? 15.379 -13.263 -24.615 1.00 77.50 299 ALA A CA 1
ATOM 2277 C C . ALA A 1 299 ? 16.137 -14.472 -25.164 1.00 77.50 299 ALA A C 1
ATOM 2279 O O . ALA A 1 299 ? 16.848 -15.115 -24.394 1.00 77.50 299 ALA A O 1
ATOM 2280 N N . ARG A 1 300 ? 16.098 -14.728 -26.484 1.00 81.94 300 ARG A N 1
ATOM 2281 C CA . ARG A 1 300 ? 16.862 -15.837 -27.092 1.00 81.94 300 ARG A CA 1
ATOM 2282 C C . ARG A 1 300 ? 18.353 -15.745 -26.771 1.00 81.94 300 ARG A C 1
ATOM 2284 O O . ARG A 1 300 ? 18.959 -16.741 -26.377 1.00 81.94 300 ARG A O 1
ATOM 2291 N N . THR A 1 301 ? 18.926 -14.546 -26.837 1.00 84.62 301 THR A N 1
ATOM 2292 C CA . THR A 1 301 ? 20.348 -14.328 -26.534 1.00 84.62 301 THR A CA 1
ATOM 2293 C C . THR A 1 301 ? 20.692 -14.358 -25.050 1.00 84.62 301 THR A C 1
ATOM 2295 O O . THR A 1 301 ? 21.821 -14.712 -24.707 1.00 84.62 301 THR A O 1
ATOM 2298 N N . SER A 1 302 ? 19.733 -14.061 -24.176 1.00 74.94 302 SER A N 1
ATOM 2299 C CA . SER A 1 302 ? 19.881 -14.170 -22.718 1.00 74.94 302 SER A CA 1
ATOM 2300 C C . SER A 1 302 ? 19.508 -15.556 -22.173 1.00 74.94 302 SER A C 1
ATOM 2302 O O . SER A 1 302 ? 19.607 -15.796 -20.972 1.00 74.94 302 SER A O 1
ATOM 2304 N N . GLY A 1 303 ? 19.063 -16.480 -23.035 1.00 70.31 303 GLY A N 1
ATOM 2305 C CA . GLY A 1 303 ? 18.504 -17.773 -22.627 1.00 70.31 303 GLY A CA 1
ATOM 2306 C C . GLY A 1 303 ? 17.156 -17.662 -21.900 1.00 70.31 303 GLY A C 1
ATOM 2307 O O . GLY A 1 303 ? 16.715 -18.621 -21.268 1.00 70.31 303 GLY A O 1
ATOM 2308 N N . LEU A 1 304 ? 16.513 -16.497 -21.980 1.00 66.06 304 LEU A N 1
ATOM 2309 C CA . LEU A 1 304 ? 15.184 -16.221 -21.450 1.00 66.06 304 LEU A CA 1
ATOM 2310 C C . LEU A 1 304 ? 14.130 -16.535 -22.525 1.00 66.06 304 LEU A C 1
ATOM 2312 O O . LEU A 1 304 ? 14.423 -16.623 -23.718 1.00 66.06 304 LEU A O 1
ATOM 2316 N N . ARG A 1 305 ? 12.872 -16.700 -22.119 1.00 57.44 305 ARG A N 1
ATOM 2317 C CA . ARG A 1 305 ? 11.742 -16.776 -23.054 1.00 57.44 305 ARG A CA 1
ATOM 2318 C C . ARG A 1 305 ? 11.051 -15.419 -23.085 1.00 57.44 305 ARG A C 1
ATOM 2320 O O . ARG A 1 305 ? 10.767 -14.875 -22.026 1.00 57.44 305 ARG A O 1
ATOM 2327 N N . VAL A 1 306 ? 10.800 -14.877 -24.281 1.00 50.53 306 VAL A N 1
ATOM 2328 C CA . VAL A 1 306 ? 9.893 -13.731 -24.404 1.00 50.53 306 VAL A CA 1
ATOM 2329 C C . VAL A 1 306 ? 8.487 -14.225 -24.233 1.00 50.53 306 VAL A C 1
ATOM 2331 O O . VAL A 1 306 ? 8.016 -15.090 -24.974 1.00 50.53 306 VAL A O 1
ATOM 2334 N N . PHE A 1 307 ? 7.818 -13.610 -23.283 1.00 47.41 307 PHE A N 1
ATOM 2335 C CA . PHE A 1 307 ? 6.396 -13.740 -23.129 1.00 47.41 307 PHE A CA 1
ATOM 2336 C C . PHE A 1 307 ? 5.773 -12.555 -23.872 1.00 47.41 307 PHE A C 1
ATOM 2338 O O . PHE A 1 307 ? 6.141 -11.407 -23.647 1.00 47.41 307 PHE A O 1
ATOM 2345 N N . ARG A 1 308 ? 4.887 -12.833 -24.830 1.00 52.62 308 ARG A N 1
ATOM 2346 C CA . ARG A 1 308 ? 4.013 -11.808 -25.434 1.00 52.62 308 ARG A CA 1
ATOM 2347 C C . ARG A 1 308 ? 3.035 -11.342 -24.361 1.00 52.62 308 ARG A C 1
ATOM 2349 O O . ARG A 1 308 ? 2.705 -12.177 -23.539 1.00 52.62 308 ARG A O 1
ATOM 2356 N N . ASP A 1 309 ? 2.540 -10.109 -24.347 1.00 48.69 309 ASP A N 1
ATOM 2357 C CA . ASP A 1 309 ? 1.709 -9.588 -23.234 1.00 48.69 309 ASP A CA 1
ATOM 2358 C C . ASP A 1 309 ? 0.558 -10.521 -22.789 1.00 48.69 309 ASP A C 1
ATOM 2360 O O . ASP A 1 309 ? 0.280 -10.654 -21.598 1.00 48.69 309 ASP A O 1
ATOM 2364 N N . GLU A 1 310 ? -0.046 -11.268 -23.718 1.00 52.94 310 GLU A N 1
ATOM 2365 C CA . GLU A 1 310 ? -1.041 -12.310 -23.410 1.00 52.94 310 GLU A CA 1
ATOM 2366 C C . GLU A 1 310 ? -0.426 -13.563 -22.747 1.00 52.94 310 GLU A C 1
ATOM 2368 O O . GLU A 1 310 ? -0.997 -14.134 -21.821 1.00 52.94 310 GLU A O 1
ATOM 2373 N N . ILE A 1 311 ? 0.776 -13.955 -23.173 1.00 53.31 311 ILE A N 1
ATOM 2374 C CA . ILE A 1 311 ? 1.581 -15.062 -22.637 1.00 53.31 311 ILE A CA 1
ATOM 2375 C C . ILE A 1 311 ? 2.277 -14.670 -21.322 1.00 53.31 311 ILE A C 1
ATOM 2377 O O . ILE A 1 311 ? 2.455 -15.537 -20.478 1.00 53.31 311 ILE A O 1
ATOM 2381 N N . VAL A 1 312 ? 2.654 -13.400 -21.100 1.00 52.91 312 VAL A N 1
ATOM 2382 C CA . VAL A 1 312 ? 3.234 -12.931 -19.821 1.00 52.91 312 VAL A CA 1
ATOM 2383 C C . VAL A 1 312 ? 2.180 -13.103 -18.748 1.00 52.91 312 VAL A C 1
ATOM 2385 O O . VAL A 1 312 ? 2.456 -13.690 -17.706 1.00 52.91 312 VAL A O 1
ATOM 2388 N N . GLN A 1 313 ? 0.954 -12.652 -19.030 1.00 59.59 313 GLN A N 1
ATOM 2389 C CA . GLN A 1 313 ? -0.167 -12.907 -18.144 1.00 59.59 313 GLN A CA 1
ATOM 2390 C C . GLN A 1 313 ? -0.409 -14.404 -18.015 1.00 59.59 313 GLN A C 1
ATOM 2392 O O . GLN A 1 313 ? -0.520 -14.874 -16.895 1.00 59.59 313 GLN A O 1
ATOM 2397 N N . GLU A 1 314 ? -0.436 -15.183 -19.097 1.00 63.53 314 GLU A N 1
ATOM 2398 C CA . GLU A 1 314 ? -0.657 -16.630 -19.003 1.00 63.53 314 GLU A CA 1
ATOM 2399 C C . GLU A 1 314 ? 0.414 -17.357 -18.170 1.00 63.53 314 GLU A C 1
ATOM 2401 O O . GLU A 1 314 ? 0.073 -18.181 -17.329 1.00 63.53 314 GLU A O 1
ATOM 2406 N N . GLU A 1 315 ? 1.698 -17.037 -18.319 1.00 61.59 315 GLU A N 1
ATOM 2407 C CA . GLU A 1 315 ? 2.785 -17.627 -17.539 1.00 61.59 315 GLU A CA 1
ATOM 2408 C C . GLU A 1 315 ? 2.833 -17.123 -16.101 1.00 61.59 315 GLU A C 1
ATOM 2410 O O . GLU A 1 315 ? 3.032 -17.924 -15.185 1.00 61.59 315 GLU A O 1
ATOM 2415 N N . ALA A 1 316 ? 2.567 -15.838 -15.876 1.00 66.75 316 ALA A N 1
ATOM 2416 C CA . ALA A 1 316 ? 2.355 -15.300 -14.542 1.00 66.75 316 ALA A CA 1
ATOM 2417 C C . ALA A 1 316 ? 1.187 -16.022 -13.859 1.00 66.75 316 ALA A C 1
ATOM 2419 O O . ALA A 1 316 ? 1.305 -16.476 -12.725 1.00 66.75 316 ALA A O 1
ATOM 2420 N N . LEU A 1 317 ? 0.079 -16.216 -14.576 1.00 72.44 317 LEU A N 1
ATOM 2421 C CA . LEU A 1 317 ? -1.079 -16.990 -14.142 1.00 72.44 317 LEU A CA 1
ATOM 2422 C C . LEU A 1 317 ? -0.714 -18.466 -13.918 1.00 72.44 317 LEU A C 1
ATOM 2424 O O . LEU A 1 317 ? -1.185 -19.055 -12.950 1.00 72.44 317 LEU A O 1
ATOM 2428 N N . ASN A 1 318 ? 0.169 -19.057 -14.722 1.00 76.88 318 ASN A N 1
ATOM 2429 C CA . ASN A 1 318 ? 0.646 -20.432 -14.537 1.00 76.88 318 ASN A CA 1
ATOM 2430 C C . ASN A 1 318 ? 1.607 -20.570 -13.348 1.00 76.88 318 ASN A C 1
ATOM 2432 O O . ASN A 1 318 ? 1.675 -21.633 -12.726 1.00 76.88 318 ASN A O 1
ATOM 2436 N N . ALA A 1 319 ? 2.331 -19.508 -12.988 1.00 71.81 319 ALA A N 1
ATOM 2437 C CA . ALA A 1 319 ? 3.107 -19.465 -11.756 1.00 71.81 319 ALA A CA 1
ATOM 2438 C C . ALA A 1 319 ? 2.186 -19.433 -10.522 1.00 71.81 319 ALA A C 1
ATOM 2440 O O . ALA A 1 319 ? 2.569 -19.887 -9.438 1.00 71.81 319 ALA A O 1
ATOM 2441 N N . LEU A 1 320 ? 0.961 -18.936 -10.664 1.00 75.81 320 LEU A N 1
ATOM 2442 C CA . LEU A 1 320 ? -0.010 -18.853 -9.583 1.00 75.81 320 LEU A CA 1
ATOM 2443 C C . LEU A 1 320 ? -0.740 -20.192 -9.368 1.00 75.81 320 LEU A C 1
ATOM 2445 O O . LEU A 1 320 ? -0.890 -20.999 -10.286 1.00 75.81 320 LEU A O 1
ATOM 2449 N N . PRO A 1 321 ? -1.266 -20.448 -8.157 1.00 77.75 321 PRO A N 1
ATOM 2450 C CA . PRO A 1 321 ? -2.212 -21.539 -7.955 1.00 77.75 321 PRO A CA 1
ATOM 2451 C C . PRO A 1 321 ? -3.391 -21.440 -8.941 1.00 77.75 321 PRO A C 1
ATOM 2453 O O . PRO A 1 321 ? -3.950 -20.363 -9.133 1.00 77.75 321 PRO A O 1
ATOM 2456 N N . VAL A 1 322 ? -3.834 -22.565 -9.516 1.00 81.19 322 VAL A N 1
ATOM 2457 C CA . VAL A 1 322 ? -4.874 -22.608 -10.575 1.00 81.19 322 VAL A CA 1
ATOM 2458 C C . VAL A 1 322 ? -6.143 -21.817 -10.219 1.00 81.19 322 VAL A C 1
ATOM 2460 O O . VAL A 1 322 ? -6.743 -21.162 -11.072 1.00 81.19 322 VAL A O 1
ATOM 2463 N N . ASN A 1 323 ? -6.572 -21.856 -8.956 1.00 76.00 323 ASN A N 1
ATOM 2464 C CA . ASN A 1 323 ? -7.752 -21.114 -8.500 1.00 76.00 323 ASN A CA 1
ATOM 2465 C C . ASN A 1 323 ? -7.531 -19.596 -8.516 1.00 76.00 323 ASN A C 1
ATOM 2467 O O . ASN A 1 323 ? -8.430 -18.848 -8.899 1.00 76.00 323 ASN A O 1
ATOM 2471 N N . PHE A 1 324 ? -6.329 -19.162 -8.146 1.00 78.81 324 PHE A N 1
ATOM 2472 C CA . PHE A 1 324 ? -5.914 -17.768 -8.143 1.00 78.81 324 PHE A CA 1
ATOM 2473 C C . PHE A 1 324 ? -5.833 -17.227 -9.573 1.00 78.81 324 PHE A C 1
ATOM 2475 O O . PHE A 1 324 ? -6.449 -16.209 -9.887 1.00 78.81 324 PHE A O 1
ATOM 2482 N N . ALA A 1 325 ? -5.193 -17.984 -10.466 1.00 82.06 325 ALA A N 1
ATOM 2483 C CA . ALA A 1 325 ? -5.113 -17.679 -11.890 1.00 82.06 325 ALA A CA 1
ATOM 2484 C C . ALA A 1 325 ? -6.502 -17.462 -12.519 1.00 82.06 325 ALA A C 1
ATOM 2486 O O . ALA A 1 325 ? -6.788 -16.437 -13.138 1.00 82.06 325 ALA A O 1
ATOM 2487 N N . ARG A 1 326 ? -7.433 -18.394 -12.269 1.00 83.50 326 ARG A N 1
ATOM 2488 C CA . ARG A 1 326 ? -8.821 -18.2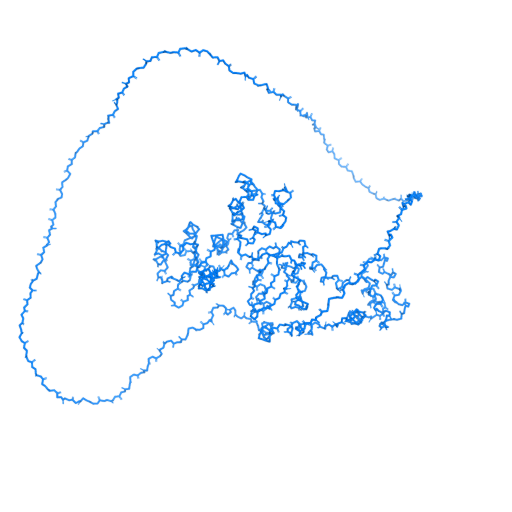95 -12.754 1.00 83.50 326 ARG A CA 1
ATOM 2489 C C . ARG A 1 326 ? -9.558 -17.064 -12.229 1.00 83.50 326 ARG A C 1
ATOM 2491 O O . ARG A 1 326 ? -10.458 -16.572 -12.906 1.00 83.50 326 ARG A O 1
ATOM 2498 N N . ARG A 1 327 ? -9.246 -16.594 -11.020 1.00 78.00 327 ARG A N 1
ATOM 2499 C CA . ARG A 1 327 ? -9.885 -15.406 -10.440 1.00 78.00 327 ARG A CA 1
ATOM 2500 C C . ARG A 1 327 ? -9.383 -14.124 -11.079 1.00 78.00 327 ARG A C 1
ATOM 2502 O O . ARG A 1 327 ? -10.231 -13.308 -11.425 1.00 78.00 327 ARG A O 1
ATOM 2509 N N . ILE A 1 328 ? -8.073 -13.990 -11.279 1.00 80.00 328 ILE A N 1
ATOM 2510 C CA . ILE A 1 328 ? -7.497 -12.835 -11.981 1.00 80.00 328 ILE A CA 1
ATOM 2511 C C . ILE A 1 328 ? -8.071 -12.751 -13.394 1.00 80.00 328 ILE A C 1
ATOM 2513 O O . ILE A 1 328 ? -8.632 -11.723 -13.763 1.00 80.00 328 ILE A O 1
ATOM 2517 N N . ALA A 1 329 ? -8.061 -13.867 -14.133 1.00 80.06 329 ALA A N 1
ATOM 2518 C CA . ALA A 1 329 ? -8.620 -13.918 -15.482 1.00 80.06 329 ALA A CA 1
ATOM 2519 C C . ALA A 1 329 ? -10.101 -13.485 -15.522 1.00 80.06 329 ALA A C 1
ATOM 2521 O O . ALA A 1 329 ? -10.510 -12.739 -16.403 1.00 80.06 329 ALA A O 1
ATOM 2522 N N . ARG A 1 330 ? -10.918 -13.891 -14.534 1.00 80.69 330 ARG A N 1
ATOM 2523 C CA . ARG A 1 330 ? -12.326 -13.453 -14.427 1.00 80.69 330 ARG A CA 1
ATOM 2524 C C . ARG A 1 330 ? -12.480 -11.994 -14.003 1.00 80.69 330 ARG A C 1
ATOM 2526 O O . ARG A 1 330 ? -13.442 -11.357 -14.426 1.00 80.69 330 ARG A O 1
ATOM 2533 N N . GLY A 1 331 ? -11.597 -11.504 -13.132 1.00 68.75 331 GLY A N 1
ATOM 2534 C CA . GLY A 1 331 ? -11.590 -10.126 -12.642 1.00 68.75 331 GLY A CA 1
ATOM 2535 C C . GLY A 1 331 ? -11.373 -9.133 -13.778 1.00 68.75 331 GLY A C 1
ATOM 2536 O O . GLY A 1 331 ? -12.142 -8.186 -13.898 1.00 68.75 331 GLY A O 1
ATOM 2537 N N . ALA A 1 332 ? -10.428 -9.433 -14.671 1.00 63.72 332 ALA A N 1
ATOM 2538 C CA . ALA A 1 332 ? -10.147 -8.619 -15.850 1.00 63.72 332 ALA A CA 1
ATOM 2539 C C . ALA A 1 332 ? -11.325 -8.554 -16.846 1.00 63.72 332 ALA A C 1
ATOM 2541 O O . ALA A 1 332 ? -11.522 -7.538 -17.508 1.00 63.72 332 ALA A O 1
ATOM 2542 N N . SER A 1 333 ? -12.134 -9.617 -16.962 1.00 56.56 333 SER A N 1
ATOM 2543 C CA . SER A 1 333 ? -13.203 -9.704 -17.974 1.00 56.56 333 SER A CA 1
ATOM 2544 C C . SER A 1 333 ? -14.588 -9.235 -17.513 1.00 56.56 333 SER A C 1
ATOM 2546 O O . SER A 1 333 ? -15.493 -9.121 -18.340 1.00 56.56 333 SER A O 1
ATOM 2548 N N . GLN A 1 334 ? -14.813 -9.013 -16.215 1.00 52.69 334 GLN A N 1
ATOM 2549 C CA . GLN A 1 334 ? -16.127 -8.615 -15.703 1.00 52.69 334 GLN A CA 1
ATOM 2550 C C . GLN A 1 334 ? -16.097 -7.190 -15.144 1.00 52.69 334 GLN A C 1
ATOM 2552 O O . GLN A 1 334 ? -15.448 -6.970 -14.122 1.00 52.69 334 GLN A O 1
ATOM 2557 N N . PRO A 1 335 ? -16.871 -6.235 -15.701 1.00 49.44 335 PRO A N 1
ATOM 2558 C CA . PRO A 1 335 ? -17.136 -4.980 -15.012 1.00 49.44 335 PRO A CA 1
ATOM 2559 C C . PRO A 1 335 ? -17.904 -5.306 -13.728 1.00 49.44 335 PRO A C 1
ATOM 2561 O O . PRO A 1 335 ? -19.111 -5.573 -13.739 1.00 49.44 335 PRO A O 1
ATOM 2564 N N . ARG A 1 336 ? -17.191 -5.361 -12.601 1.00 50.12 336 ARG A N 1
ATOM 2565 C CA . ARG A 1 336 ? -17.806 -5.652 -11.312 1.00 50.12 336 ARG A CA 1
ATOM 2566 C C . ARG A 1 336 ? -18.717 -4.494 -10.930 1.00 50.12 336 ARG A C 1
ATOM 2568 O O . ARG A 1 336 ? -18.265 -3.419 -10.554 1.00 50.12 336 ARG A O 1
ATOM 2575 N N . ARG A 1 337 ? -20.026 -4.755 -10.929 1.00 43.03 337 ARG A N 1
ATOM 2576 C CA . ARG A 1 337 ? -20.941 -4.071 -10.010 1.00 43.03 337 ARG A CA 1
ATOM 2577 C C . ARG A 1 337 ? -20.464 -4.431 -8.605 1.00 43.03 337 ARG A C 1
ATOM 2579 O O . ARG A 1 337 ? -20.558 -5.601 -8.252 1.00 43.03 337 ARG A O 1
ATOM 2586 N N . SER A 1 338 ? -19.885 -3.470 -7.885 1.00 41.06 338 SER A N 1
ATOM 2587 C CA . SER A 1 338 ? -19.388 -3.543 -6.499 1.00 41.06 338 SER A CA 1
ATOM 2588 C C . SER A 1 338 ? -20.053 -4.650 -5.659 1.00 41.06 338 SER A C 1
ATOM 2590 O O . SER A 1 338 ? -21.057 -4.453 -4.980 1.00 41.06 338 SER A O 1
ATOM 2592 N N . SER A 1 339 ? -19.494 -5.862 -5.712 1.00 40.91 339 SER A N 1
ATOM 2593 C CA . SER A 1 339 ? -20.101 -7.067 -5.133 1.00 40.91 339 SER A CA 1
ATOM 2594 C C . SER A 1 339 ? -19.633 -7.354 -3.704 1.00 40.91 339 SER A C 1
ATOM 2596 O O . SER A 1 339 ? -19.910 -8.424 -3.168 1.00 40.91 339 SER A O 1
ATOM 2598 N N . LEU A 1 340 ? -18.982 -6.392 -3.042 1.00 44.69 340 LEU A N 1
ATOM 2599 C CA . LEU A 1 340 ? -18.689 -6.456 -1.603 1.00 44.69 340 LEU A CA 1
ATOM 2600 C C . LEU A 1 340 ? -19.946 -6.287 -0.719 1.00 44.69 340 LEU A C 1
ATOM 2602 O O . LEU A 1 340 ? -19.857 -6.388 0.501 1.00 44.69 340 LEU A O 1
ATOM 2606 N N . HIS A 1 341 ? -21.134 -6.119 -1.315 1.00 47.91 341 HIS A N 1
ATOM 2607 C CA . HIS A 1 341 ? -22.415 -6.004 -0.602 1.00 47.91 341 HIS A CA 1
ATOM 2608 C C . HIS A 1 341 ? -23.485 -7.029 -0.989 1.00 47.91 341 HIS A C 1
ATOM 2610 O O . HIS A 1 341 ? -24.664 -6.832 -0.701 1.00 47.91 341 HIS A O 1
ATOM 2616 N N . ARG A 1 342 ? -23.113 -8.164 -1.591 1.00 37.00 342 ARG A N 1
ATOM 2617 C CA . ARG A 1 342 ? -24.095 -9.228 -1.838 1.00 37.00 342 ARG A CA 1
ATOM 2618 C C . ARG A 1 342 ? -23.505 -10.624 -1.672 1.00 37.00 342 ARG A C 1
ATOM 2620 O O . ARG A 1 342 ? -23.353 -11.373 -2.628 1.00 37.00 342 ARG A O 1
ATOM 2627 N N . ARG A 1 343 ? -23.193 -10.993 -0.428 1.00 36.50 343 ARG A N 1
ATOM 2628 C CA . ARG A 1 343 ? -23.497 -12.365 -0.009 1.00 36.50 343 ARG A CA 1
ATOM 2629 C C . ARG A 1 343 ? -24.962 -12.346 0.376 1.00 36.50 343 ARG A C 1
ATOM 2631 O O . ARG A 1 343 ? -25.329 -11.756 1.386 1.00 36.50 343 ARG A O 1
ATOM 2638 N N . ASP A 1 344 ? -25.779 -12.876 -0.524 1.00 35.09 344 ASP A N 1
ATOM 2639 C CA . ASP A 1 344 ? -27.201 -13.052 -0.312 1.00 35.09 344 ASP A CA 1
ATOM 2640 C C . ASP A 1 344 ? -27.430 -13.718 1.047 1.00 35.09 344 ASP A C 1
ATOM 2642 O O . ASP A 1 344 ? -26.890 -14.785 1.345 1.00 35.09 344 ASP A O 1
ATOM 2646 N N . ALA A 1 345 ? -28.240 -13.058 1.871 1.00 39.25 345 ALA A N 1
ATOM 2647 C CA . ALA A 1 345 ? -28.998 -13.743 2.891 1.00 39.25 345 ALA A CA 1
ATOM 2648 C C . ALA A 1 345 ? -29.749 -14.883 2.193 1.00 39.25 345 ALA A C 1
ATOM 2650 O O . ALA A 1 345 ? -30.582 -14.632 1.316 1.00 39.25 345 ALA A O 1
ATOM 2651 N N . GLU A 1 346 ? -29.453 -16.130 2.560 1.00 36.03 346 GLU A N 1
ATOM 2652 C CA . GLU A 1 346 ? -30.388 -17.214 2.290 1.00 36.03 346 GLU A CA 1
ATOM 2653 C C . GLU A 1 346 ? -31.763 -16.773 2.812 1.00 36.03 346 GLU A C 1
ATOM 2655 O O . GLU A 1 346 ? -31.868 -16.324 3.961 1.00 36.03 346 GLU A O 1
ATOM 2660 N N . PRO A 1 347 ? -32.832 -16.850 2.003 1.00 37.03 347 PRO A N 1
ATOM 2661 C CA . PRO A 1 347 ? -34.160 -16.542 2.488 1.00 37.03 347 PRO A CA 1
ATOM 2662 C C . PRO A 1 347 ? -34.560 -17.616 3.502 1.00 37.03 347 PRO A C 1
ATOM 2664 O O . PRO A 1 347 ? -35.018 -18.702 3.144 1.00 37.03 347 PRO A O 1
ATOM 2667 N N . VAL A 1 348 ? -34.409 -17.299 4.786 1.00 48.06 348 VAL A N 1
ATOM 2668 C CA . VAL A 1 348 ? -35.022 -18.056 5.872 1.00 48.06 348 VAL A CA 1
ATOM 2669 C C . VAL A 1 348 ? -36.538 -18.022 5.664 1.00 48.06 348 VAL A C 1
ATOM 2671 O O . VAL A 1 348 ? -37.180 -16.985 5.791 1.00 48.06 348 VAL A O 1
ATOM 2674 N N . GLY A 1 349 ? -37.101 -19.184 5.334 1.00 42.19 349 GLY A N 1
ATOM 2675 C CA . GLY A 1 349 ? -38.494 -19.531 5.597 1.00 42.19 349 GLY A CA 1
ATOM 2676 C C . GLY A 1 349 ? -39.555 -18.783 4.790 1.00 42.19 349 GLY A C 1
ATOM 2677 O O . GLY A 1 349 ? -40.287 -17.955 5.328 1.00 42.19 349 GLY A O 1
ATOM 2678 N N . ARG A 1 350 ? -39.798 -19.206 3.542 1.00 36.69 350 ARG A N 1
ATOM 2679 C CA . ARG A 1 350 ? -41.163 -19.104 3.002 1.00 36.69 350 ARG A CA 1
ATOM 2680 C C . ARG A 1 350 ? -42.048 -20.101 3.749 1.00 36.69 350 ARG A C 1
ATOM 2682 O O . ARG A 1 350 ? -41.968 -21.308 3.525 1.00 36.69 350 ARG A O 1
ATOM 2689 N N . ALA A 1 351 ? -42.878 -19.577 4.646 1.00 44.75 351 ALA A N 1
ATOM 2690 C CA . ALA A 1 351 ? -43.976 -20.304 5.259 1.00 44.75 351 ALA A CA 1
ATOM 2691 C C . ALA A 1 351 ? -44.831 -20.971 4.168 1.00 44.75 351 ALA A C 1
ATOM 2693 O O . ALA A 1 351 ? -45.298 -20.317 3.233 1.00 44.75 351 ALA A O 1
ATOM 2694 N N . ARG A 1 352 ? -45.021 -22.289 4.283 1.00 46.22 352 ARG A N 1
ATOM 2695 C CA . ARG A 1 352 ? -46.007 -23.027 3.486 1.00 46.22 352 ARG A CA 1
ATOM 2696 C C . ARG A 1 352 ? -47.401 -22.447 3.769 1.00 46.22 352 ARG A C 1
ATOM 2698 O O . ARG A 1 352 ? -47.739 -22.294 4.943 1.00 46.22 352 ARG A O 1
ATOM 2705 N N . PRO A 1 353 ? -48.229 -22.177 2.746 1.00 53.09 353 PRO A N 1
ATOM 2706 C CA . PRO A 1 353 ? -49.620 -21.812 2.973 1.00 53.09 353 PRO A CA 1
ATOM 2707 C C . PRO A 1 353 ? -50.381 -22.983 3.625 1.00 53.09 353 PRO A C 1
ATOM 2709 O O . PRO A 1 353 ? -50.061 -24.150 3.362 1.00 53.09 353 PRO A O 1
ATOM 2712 N N . PRO A 1 354 ? -51.379 -22.700 4.481 1.00 49.19 354 PRO A N 1
ATOM 2713 C CA . PRO A 1 354 ? -52.175 -23.732 5.128 1.00 49.19 354 PRO A CA 1
ATOM 2714 C C . PRO A 1 354 ? -53.001 -24.496 4.086 1.00 49.19 354 PRO A C 1
ATOM 2716 O O . PRO A 1 354 ? -53.662 -23.907 3.232 1.00 49.19 354 PRO A O 1
ATOM 2719 N N . ARG A 1 355 ? -52.968 -25.830 4.165 1.00 49.19 355 ARG A N 1
ATOM 2720 C CA . ARG A 1 355 ? -53.883 -26.700 3.415 1.00 49.19 355 ARG A CA 1
ATOM 2721 C C . ARG A 1 355 ? -55.312 -26.508 3.944 1.00 49.19 355 ARG A C 1
ATOM 2723 O O . ARG A 1 355 ? -55.490 -26.547 5.162 1.00 49.19 355 ARG A O 1
ATOM 2730 N N . PRO A 1 356 ? -56.330 -26.364 3.080 1.00 54.66 356 PRO A N 1
ATOM 2731 C CA . PRO A 1 356 ? -57.719 -26.406 3.503 1.00 54.66 356 PRO A CA 1
ATOM 2732 C C . PRO A 1 356 ? -58.192 -27.865 3.592 1.00 54.66 356 PRO A C 1
ATOM 2734 O O . PRO A 1 356 ? -57.870 -28.681 2.731 1.00 54.66 356 PRO A O 1
ATOM 2737 N N . GLY A 1 357 ? -58.994 -28.178 4.611 1.00 52.41 357 GLY A N 1
ATOM 2738 C CA . GLY A 1 357 ? -59.833 -29.381 4.629 1.00 52.41 357 GLY A CA 1
ATOM 2739 C C . GLY A 1 357 ? -59.401 -30.470 5.610 1.00 52.41 357 GLY A C 1
ATOM 2740 O O . GLY A 1 357 ? -58.616 -31.352 5.282 1.00 52.41 357 GLY A O 1
ATOM 2741 N N . GLY A 1 358 ? -59.995 -30.444 6.803 1.00 39.31 358 GLY A N 1
ATOM 2742 C CA . GLY A 1 358 ? -59.951 -31.534 7.776 1.00 39.31 358 GLY A CA 1
ATOM 2743 C C . GLY A 1 358 ? -61.035 -31.336 8.834 1.00 39.31 358 GLY A C 1
ATOM 2744 O O . GLY A 1 358 ? -60.885 -30.527 9.740 1.00 39.31 358 GLY A O 1
ATOM 2745 N N . THR A 1 359 ? -62.153 -32.035 8.659 1.00 44.69 359 THR A N 1
ATOM 2746 C CA . THR A 1 359 ? -63.383 -32.022 9.473 1.00 44.69 359 THR A CA 1
ATOM 2747 C C . THR A 1 359 ? -63.178 -32.293 10.973 1.00 44.69 359 THR A C 1
ATOM 2749 O O . THR A 1 359 ? -62.262 -33.030 11.340 1.00 44.69 359 THR A O 1
ATOM 2752 N N . PRO A 1 360 ? -64.080 -31.803 11.851 1.00 50.34 360 PRO A N 1
ATOM 2753 C CA . PRO A 1 360 ? -63.945 -31.943 13.294 1.00 50.34 360 PRO A CA 1
ATOM 2754 C C . PRO A 1 360 ? -64.484 -33.294 13.783 1.00 50.34 360 PRO A C 1
ATOM 2756 O O . PRO A 1 360 ? -65.616 -33.676 13.481 1.00 50.34 360 PRO A O 1
ATOM 2759 N N . ARG A 1 361 ? -63.715 -33.995 14.623 1.00 43.16 361 ARG A N 1
ATOM 2760 C CA . ARG A 1 361 ? -64.239 -35.075 15.472 1.00 43.16 361 ARG A CA 1
ATOM 2761 C C . ARG A 1 361 ? -64.343 -34.596 16.918 1.00 43.16 361 ARG A C 1
ATOM 2763 O O . ARG A 1 361 ? -63.348 -34.385 17.600 1.00 43.16 361 ARG A O 1
ATOM 2770 N N . ARG A 1 362 ? -65.596 -34.451 17.361 1.00 45.72 362 ARG A N 1
ATOM 2771 C CA . ARG A 1 362 ? -66.035 -34.377 18.761 1.00 45.72 362 ARG A CA 1
ATOM 2772 C C . ARG A 1 362 ? -65.666 -35.655 19.527 1.00 45.72 362 ARG A C 1
ATOM 2774 O O . ARG A 1 362 ? -65.912 -36.745 19.016 1.00 45.72 362 ARG A O 1
ATOM 2781 N N . ARG A 1 363 ? -65.218 -35.477 20.774 1.00 36.72 363 ARG A N 1
ATOM 2782 C CA . ARG A 1 363 ? -65.436 -36.257 22.025 1.00 36.72 363 ARG A CA 1
ATOM 2783 C C . ARG A 1 363 ? -64.376 -35.715 23.004 1.00 36.72 363 ARG A C 1
ATOM 2785 O O . ARG A 1 363 ? -63.216 -35.674 22.635 1.00 36.72 363 ARG A O 1
ATOM 2792 N N . GLY A 1 364 ? -64.656 -35.158 24.178 1.00 37.78 364 GLY A N 1
ATOM 2793 C CA . GLY A 1 364 ? -65.697 -35.440 25.161 1.00 37.78 364 GLY A CA 1
ATOM 2794 C C . GLY A 1 364 ? -65.004 -35.971 26.426 1.00 37.78 364 GLY A C 1
ATOM 2795 O O . GLY A 1 364 ? -64.330 -36.987 26.316 1.00 37.78 364 GLY A O 1
ATOM 2796 N N . ALA A 1 365 ? -65.196 -35.274 27.559 1.00 36.66 365 ALA A N 1
ATOM 2797 C CA . ALA A 1 365 ? -64.873 -35.592 28.971 1.00 36.66 365 ALA A CA 1
ATOM 2798 C C . ALA A 1 365 ? -63.983 -34.494 29.597 1.00 36.66 365 ALA A C 1
ATOM 2800 O O . ALA A 1 365 ? -62.820 -34.355 29.245 1.00 36.66 365 ALA A O 1
ATOM 2801 N N . ALA A 1 366 ? -64.526 -33.538 30.356 1.00 41.41 366 ALA A N 1
ATOM 2802 C CA . ALA A 1 366 ? -65.028 -33.665 31.730 1.00 41.41 366 ALA A CA 1
ATOM 2803 C C . ALA A 1 366 ? -63.945 -34.119 32.724 1.00 41.41 366 ALA A C 1
ATOM 2805 O O . ALA A 1 366 ? -63.644 -35.307 32.802 1.00 41.41 366 ALA A O 1
ATOM 2806 N N . ARG A 1 367 ? -63.440 -33.174 33.528 1.00 38.19 367 ARG A N 1
ATOM 2807 C CA . ARG A 1 367 ? -63.278 -33.338 34.981 1.00 38.19 367 ARG A CA 1
ATOM 2808 C C . ARG A 1 367 ? -62.959 -32.005 35.660 1.00 38.19 367 ARG A C 1
ATOM 2810 O O . ARG A 1 367 ? -61.928 -31.389 35.413 1.00 38.19 367 ARG A O 1
ATOM 2817 N N . ASP A 1 368 ? -63.893 -31.615 36.519 1.00 43.84 368 ASP A N 1
ATOM 2818 C CA . ASP A 1 368 ? -63.724 -30.708 37.648 1.00 43.84 368 ASP A CA 1
ATOM 2819 C C . ASP A 1 368 ? -62.555 -31.123 38.549 1.00 43.84 368 ASP A C 1
ATOM 2821 O O . ASP A 1 368 ? -62.391 -32.311 38.815 1.00 43.84 368 ASP A O 1
ATOM 2825 N N . HIS A 1 369 ? -61.847 -30.140 39.116 1.00 41.53 369 HIS A N 1
ATOM 2826 C CA . HIS A 1 369 ? -61.604 -30.053 40.562 1.00 41.53 369 HIS A CA 1
ATOM 2827 C C . HIS A 1 369 ? -61.093 -28.654 40.975 1.00 41.53 369 HIS A C 1
ATOM 2829 O O . HIS A 1 369 ? -59.968 -28.267 40.693 1.00 41.53 369 HIS A O 1
ATOM 2835 N N . ARG A 1 370 ? -61.983 -27.922 41.661 1.00 33.59 370 ARG A N 1
ATOM 2836 C CA . ARG A 1 370 ? -61.824 -27.203 42.948 1.00 33.59 370 ARG A CA 1
ATOM 2837 C C . ARG A 1 370 ? -60.515 -26.449 43.287 1.00 33.59 370 ARG A C 1
ATOM 2839 O O . ARG A 1 370 ? -59.483 -27.073 43.458 1.00 33.59 370 ARG A O 1
ATOM 2846 N N . ALA A 1 371 ? -60.730 -25.176 43.684 1.00 34.47 371 ALA A N 1
ATOM 2847 C CA . ALA A 1 371 ? -60.228 -24.469 44.893 1.00 34.47 371 ALA A CA 1
ATOM 2848 C C . ALA A 1 371 ? -58.696 -24.293 45.061 1.00 34.47 371 ALA A C 1
ATOM 2850 O O . ALA A 1 371 ? -57.945 -25.232 44.892 1.00 34.47 371 ALA A O 1
ATOM 2851 N N . ARG A 1 372 ? -58.105 -23.173 45.501 1.00 35.56 372 ARG A N 1
ATOM 2852 C CA . ARG A 1 372 ? -58.503 -21.953 46.237 1.00 35.56 372 ARG A CA 1
ATOM 2853 C C . ARG A 1 372 ? -57.335 -20.925 46.105 1.00 35.56 372 ARG A C 1
ATOM 2855 O O . ARG A 1 372 ? -56.272 -21.299 45.618 1.00 35.56 372 ARG A O 1
ATOM 2862 N N . PRO A 1 373 ? -57.496 -19.659 46.543 1.00 49.66 373 PRO A N 1
ATOM 2863 C CA . PRO A 1 373 ? -56.620 -18.534 46.197 1.00 49.66 373 PRO A CA 1
ATOM 2864 C C . PRO A 1 373 ? -55.596 -18.176 47.291 1.00 49.66 373 PRO A C 1
ATOM 2866 O O . PRO A 1 373 ? -55.827 -18.438 48.471 1.00 49.66 373 PRO A O 1
ATOM 2869 N N . ALA A 1 374 ? -54.538 -17.449 46.920 1.00 35.97 374 ALA A N 1
ATOM 2870 C CA . ALA A 1 374 ? -53.713 -16.689 47.859 1.00 35.97 374 ALA A CA 1
ATOM 2871 C C . ALA A 1 374 ? -53.644 -15.210 47.444 1.00 35.97 374 ALA A C 1
ATOM 2873 O O . ALA A 1 374 ? -53.135 -14.850 46.386 1.00 35.97 374 ALA A O 1
ATOM 2874 N N . ARG A 1 375 ? -54.207 -14.371 48.319 1.00 36.25 375 ARG A N 1
ATOM 2875 C CA . ARG A 1 375 ? -54.068 -12.913 48.381 1.00 36.25 375 ARG A CA 1
ATOM 2876 C C . ARG A 1 375 ? -52.615 -12.550 48.690 1.00 36.25 375 ARG A C 1
ATOM 2878 O O . ARG A 1 375 ? -52.097 -13.061 49.676 1.00 36.25 375 ARG A O 1
ATOM 2885 N N . ILE A 1 376 ? -52.040 -11.568 47.994 1.00 36.03 376 ILE A N 1
ATOM 2886 C CA . ILE A 1 376 ? -51.051 -10.660 48.595 1.00 36.03 376 ILE A CA 1
ATOM 2887 C C . ILE A 1 376 ? -51.410 -9.223 48.207 1.00 36.03 376 ILE A C 1
ATOM 2889 O O . ILE A 1 376 ? -51.776 -8.911 47.079 1.00 36.03 376 ILE A O 1
ATOM 2893 N N . THR A 1 377 ? -51.402 -8.393 49.237 1.00 36.47 377 THR A N 1
ATOM 2894 C CA . THR A 1 377 ? -51.972 -7.060 49.380 1.00 36.47 377 THR A CA 1
ATOM 2895 C C . THR A 1 377 ? -51.129 -5.940 48.779 1.00 36.47 377 THR A C 1
ATOM 2897 O O . THR A 1 377 ? -49.913 -5.897 48.946 1.00 36.47 377 THR A O 1
ATOM 2900 N N . LEU A 1 378 ? -51.844 -4.964 48.211 1.00 34.66 378 LEU A N 1
ATOM 2901 C CA . LEU A 1 378 ? -51.461 -3.563 48.038 1.00 34.66 378 LEU A CA 1
ATOM 2902 C C . LEU A 1 378 ? -50.818 -2.972 49.310 1.00 34.66 378 LEU A C 1
ATOM 2904 O O . LEU A 1 378 ? -51.389 -3.076 50.397 1.00 34.66 378 LEU A O 1
ATOM 2908 N N . ARG A 1 379 ? -49.739 -2.197 49.153 1.00 33.28 379 ARG A N 1
ATOM 2909 C CA . ARG A 1 379 ? -49.476 -1.041 50.023 1.00 33.28 379 ARG A CA 1
ATOM 2910 C C . ARG A 1 379 ? -48.870 0.106 49.221 1.00 33.28 379 ARG A C 1
ATOM 2912 O O . ARG A 1 379 ? -47.681 0.138 48.932 1.00 33.28 379 ARG A O 1
ATOM 2919 N N . ALA A 1 380 ? -49.735 1.058 48.893 1.00 35.69 380 ALA A N 1
ATOM 2920 C CA . ALA A 1 380 ? -49.366 2.416 48.540 1.00 35.69 380 ALA A CA 1
ATOM 2921 C C . ALA A 1 380 ? -48.964 3.178 49.814 1.00 35.69 380 ALA A C 1
ATOM 2923 O O . ALA A 1 380 ? -49.633 3.068 50.844 1.00 35.69 380 ALA A O 1
ATOM 2924 N N . ARG A 1 381 ? -47.914 3.998 49.737 1.00 34.72 381 ARG A N 1
ATOM 2925 C CA . ARG A 1 381 ? -47.710 5.131 50.645 1.00 34.72 381 ARG A CA 1
ATOM 2926 C C . ARG A 1 381 ? -47.322 6.352 49.825 1.00 34.72 381 ARG A C 1
ATOM 2928 O O . ARG A 1 381 ? -46.402 6.309 49.016 1.00 34.72 381 ARG A O 1
ATOM 2935 N N . ARG A 1 382 ? -48.091 7.415 50.038 1.00 33.34 382 ARG A N 1
ATOM 2936 C CA . ARG A 1 382 ? -48.004 8.733 49.416 1.00 33.34 382 ARG A CA 1
ATOM 2937 C C . ARG A 1 382 ? -47.595 9.737 50.505 1.00 33.34 382 ARG A C 1
ATOM 2939 O O . ARG A 1 382 ? -48.106 9.635 51.614 1.00 33.34 382 ARG A O 1
ATOM 2946 N N . ALA A 1 383 ? -46.774 10.705 50.093 1.00 34.16 383 ALA A N 1
ATOM 2947 C CA . ALA A 1 383 ? -46.697 12.111 50.522 1.00 34.16 383 ALA A CA 1
ATOM 2948 C C . ALA A 1 383 ? -46.139 12.516 51.910 1.00 34.16 383 ALA A C 1
ATOM 2950 O O . ALA A 1 383 ? -46.657 12.106 52.942 1.00 34.16 383 ALA A O 1
ATOM 2951 N N . ALA A 1 384 ? -45.148 13.428 51.864 1.00 31.98 384 ALA A N 1
ATOM 2952 C CA . ALA A 1 384 ? -45.039 14.750 52.536 1.00 31.98 384 ALA A CA 1
ATOM 2953 C C . ALA A 1 384 ? -43.535 15.076 52.750 1.00 31.98 384 ALA A C 1
ATOM 2955 O O . ALA A 1 384 ? -42.845 14.319 53.418 1.00 31.98 384 ALA A O 1
ATOM 2956 N N . ALA A 1 385 ? -42.890 16.000 52.025 1.00 35.56 385 ALA A N 1
ATOM 2957 C CA . ALA A 1 385 ? -42.943 17.469 52.118 1.00 35.56 385 ALA A CA 1
ATOM 2958 C C . ALA A 1 385 ? -42.525 18.038 53.494 1.00 35.56 385 ALA A C 1
ATOM 2960 O O . ALA A 1 385 ? -43.348 18.066 54.399 1.00 35.56 385 ALA A O 1
ATOM 2961 N N . ALA A 1 386 ? -41.280 18.535 53.604 1.00 34.12 386 ALA A N 1
ATOM 2962 C CA . ALA A 1 386 ? -40.869 19.660 54.464 1.00 34.12 386 ALA A CA 1
ATOM 2963 C C . ALA A 1 386 ? -39.395 20.070 54.202 1.00 34.12 386 ALA A C 1
ATOM 2965 O O . ALA A 1 386 ? -38.469 19.311 54.472 1.00 34.12 386 ALA A O 1
ATOM 2966 N N . ALA A 1 387 ? -39.193 21.286 53.690 1.00 34.78 387 ALA A N 1
ATOM 2967 C CA . ALA A 1 387 ? -38.042 22.165 53.976 1.00 34.78 387 ALA A CA 1
ATOM 2968 C C . ALA A 1 387 ? -38.493 23.138 55.113 1.00 34.78 387 ALA A C 1
ATOM 2970 O O . ALA A 1 387 ? -39.696 23.108 55.393 1.00 34.78 387 ALA A O 1
ATOM 2971 N N . PRO A 1 388 ? -37.681 24.037 55.739 1.00 52.41 388 PRO A N 1
ATOM 2972 C CA . PRO A 1 388 ? -36.439 24.660 55.246 1.00 52.41 388 PRO A CA 1
ATOM 2973 C C . PRO A 1 388 ? -35.364 24.993 56.330 1.00 52.41 388 PRO A C 1
ATOM 2975 O O . PRO A 1 388 ? -35.462 24.581 57.480 1.00 52.41 388 PRO A O 1
ATOM 2978 N N . THR A 1 389 ? -34.397 25.843 55.934 1.00 35.84 389 THR A N 1
ATOM 2979 C CA . THR A 1 389 ? -33.387 26.626 56.703 1.00 35.84 389 THR A CA 1
ATOM 2980 C C . THR A 1 389 ? -32.066 25.936 57.065 1.00 35.84 389 THR A C 1
ATOM 2982 O O . THR A 1 389 ? -32.044 24.747 57.327 1.00 35.84 389 THR A O 1
ATOM 2985 N N . ALA A 1 390 ? -30.919 26.601 57.234 1.00 37.28 390 ALA A N 1
ATOM 2986 C CA . ALA A 1 390 ? -30.210 27.740 56.628 1.00 37.28 390 ALA A CA 1
ATOM 2987 C C . ALA A 1 390 ? -28.966 27.979 57.525 1.00 37.28 390 ALA A C 1
ATOM 2989 O O . ALA A 1 390 ? -29.066 27.831 58.737 1.00 37.28 390 ALA A O 1
ATOM 2990 N N . ARG A 1 391 ? -27.869 28.482 56.934 1.00 35.88 391 ARG A N 1
ATOM 2991 C CA . ARG A 1 391 ? -26.672 29.106 57.561 1.00 35.88 391 ARG A CA 1
ATOM 2992 C C . ARG A 1 391 ? -25.578 28.195 58.146 1.00 35.88 391 ARG A C 1
ATOM 2994 O O . ARG A 1 391 ? -25.836 27.298 58.931 1.00 35.88 391 ARG A O 1
ATOM 3001 N N . GLY A 1 392 ? -24.328 28.573 57.851 1.00 32.22 392 GLY A N 1
ATOM 3002 C CA . GLY A 1 392 ? -23.141 28.184 58.623 1.00 32.22 392 GLY A CA 1
ATOM 3003 C C . GLY A 1 392 ? -21.860 28.090 57.793 1.00 32.22 392 GLY A C 1
ATOM 3004 O O . GLY A 1 392 ? -21.548 27.036 57.264 1.00 32.22 392 GLY A O 1
ATOM 3005 N N . ARG A 1 393 ? -21.144 29.211 57.658 1.00 37.34 393 ARG A N 1
ATOM 3006 C CA . ARG A 1 393 ? -19.844 29.379 56.972 1.00 37.34 393 ARG A CA 1
ATOM 3007 C C . ARG A 1 393 ? -18.662 29.029 57.933 1.00 37.34 393 ARG A C 1
ATOM 3009 O O . ARG A 1 393 ? -18.937 28.573 59.036 1.00 37.34 393 ARG A O 1
ATOM 3016 N N . PRO A 1 394 ? -17.375 29.176 57.545 1.00 50.09 394 PRO A N 1
ATOM 3017 C CA . PRO A 1 394 ? -16.327 28.165 57.712 1.00 50.09 394 PRO A CA 1
ATOM 3018 C C . PRO A 1 394 ? -15.433 28.356 58.949 1.00 50.09 394 PRO A C 1
ATOM 3020 O O . PRO A 1 394 ? -15.348 29.448 59.508 1.00 50.09 394 PRO A O 1
ATOM 3023 N N . SER A 1 395 ? -14.671 27.317 59.298 1.00 39.88 395 SER A N 1
ATOM 3024 C CA . SER A 1 395 ? -13.594 27.389 60.291 1.00 39.88 395 SER A CA 1
ATOM 3025 C C . SER A 1 395 ? -12.224 27.341 59.616 1.00 39.88 395 SER A C 1
ATOM 3027 O O . SER A 1 395 ? -11.842 26.339 59.017 1.00 39.88 395 SER A O 1
ATOM 3029 N N . ALA A 1 396 ? -11.481 28.435 59.762 1.00 41.44 396 ALA A N 1
ATOM 3030 C CA . ALA A 1 396 ? -10.032 28.489 59.660 1.00 41.44 396 ALA A CA 1
ATOM 3031 C C . ALA A 1 396 ? -9.486 28.930 61.024 1.00 41.44 396 ALA A C 1
ATOM 3033 O O . ALA A 1 396 ? -10.024 29.862 61.621 1.00 41.44 396 ALA A O 1
ATOM 3034 N N . SER A 1 397 ? -8.443 28.254 61.503 1.00 36.91 397 SER A N 1
ATOM 3035 C CA . SER A 1 397 ? -7.363 28.736 62.385 1.00 36.91 397 SER A CA 1
ATOM 3036 C C . SER A 1 397 ? -6.824 27.564 63.203 1.00 36.91 397 SER A C 1
ATOM 3038 O O . SER A 1 397 ? -7.591 26.839 63.824 1.00 36.91 397 SER A O 1
ATOM 3040 N N . HIS A 1 398 ? -5.508 27.374 63.195 1.00 42.66 398 HIS A N 1
ATOM 3041 C CA . HIS A 1 398 ? -4.645 27.586 64.361 1.00 42.66 398 HIS A CA 1
ATOM 3042 C C . HIS A 1 398 ? -3.190 27.488 63.888 1.00 42.66 398 HIS A C 1
ATOM 3044 O O . HIS A 1 398 ? -2.781 26.507 63.271 1.00 42.66 398 HIS A O 1
ATOM 3050 N N . GLY A 1 399 ? -2.440 28.565 64.116 1.00 36.19 399 GLY A N 1
ATOM 3051 C CA . GLY A 1 399 ? -0.999 28.618 63.910 1.00 36.19 399 GLY A CA 1
ATOM 3052 C C . GLY A 1 399 ? -0.237 28.246 65.178 1.00 36.19 399 GLY A C 1
ATOM 3053 O O . GLY A 1 399 ? -0.806 28.237 66.264 1.00 36.19 399 GLY A O 1
ATOM 3054 N N . HIS A 1 400 ? 1.071 28.035 65.037 1.00 40.97 400 HIS A N 1
ATOM 3055 C CA . HIS A 1 400 ? 2.034 28.320 66.095 1.00 40.97 400 HIS A CA 1
ATOM 3056 C C . HIS A 1 400 ? 3.376 28.795 65.520 1.00 40.97 400 HIS A C 1
ATOM 3058 O O . HIS A 1 400 ? 3.812 28.384 64.446 1.00 40.97 400 HIS A O 1
ATOM 3064 N N . ALA A 1 401 ? 3.951 29.736 66.266 1.00 37.28 401 ALA A N 1
ATOM 3065 C CA . ALA A 1 401 ? 5.125 30.566 66.029 1.00 37.28 401 ALA A CA 1
ATOM 3066 C C . ALA A 1 401 ? 6.449 29.765 66.067 1.00 37.28 401 ALA A C 1
ATOM 3068 O O . ALA A 1 401 ? 6.563 28.780 66.784 1.00 37.28 401 ALA A O 1
ATOM 3069 N N . ALA A 1 402 ? 7.397 30.053 65.170 1.00 38.84 402 ALA A N 1
ATOM 3070 C CA . ALA A 1 402 ? 8.568 30.933 65.337 1.00 38.84 402 ALA A CA 1
ATOM 3071 C C . ALA A 1 402 ? 9.717 30.376 66.201 1.00 38.84 402 ALA A C 1
ATOM 3073 O O . ALA A 1 402 ? 9.625 30.316 67.422 1.00 38.84 402 ALA A O 1
ATOM 3074 N N . THR A 1 403 ? 10.874 30.129 65.576 1.00 38.09 403 THR A N 1
ATOM 3075 C CA . THR A 1 403 ? 12.193 30.368 66.189 1.00 38.09 403 THR A CA 1
ATOM 3076 C C . THR A 1 403 ? 13.219 30.683 65.096 1.00 38.09 403 THR A C 1
ATOM 3078 O O . THR A 1 403 ? 13.229 30.073 64.029 1.00 38.09 403 THR A O 1
ATOM 3081 N N . ALA A 1 404 ? 14.033 31.703 65.355 1.00 40.53 404 ALA A N 1
ATOM 3082 C CA . ALA A 1 404 ? 15.016 32.288 64.457 1.00 40.53 404 ALA A CA 1
ATOM 3083 C C . ALA A 1 404 ? 16.295 31.443 64.313 1.00 40.53 404 ALA A C 1
ATOM 3085 O O . ALA A 1 404 ? 16.737 30.798 65.257 1.00 40.53 404 ALA A O 1
ATOM 3086 N N . GLY A 1 405 ? 16.952 31.558 63.156 1.00 35.16 405 GLY A N 1
ATOM 3087 C CA . GLY A 1 405 ? 18.301 31.042 62.927 1.00 35.16 405 GLY A CA 1
ATOM 3088 C C . GLY A 1 405 ? 18.903 31.610 61.643 1.00 35.16 405 GLY A C 1
ATOM 3089 O O . GLY A 1 405 ? 18.701 31.075 60.560 1.00 35.16 405 GLY A O 1
ATOM 3090 N N . ARG A 1 406 ? 19.626 32.730 61.761 1.00 41.47 406 ARG A N 1
ATOM 3091 C CA . ARG A 1 406 ? 20.511 33.264 60.711 1.00 41.47 406 ARG A CA 1
ATOM 3092 C C . ARG A 1 406 ? 21.596 32.234 60.385 1.00 41.47 406 ARG A C 1
ATOM 3094 O O . ARG A 1 406 ? 22.188 31.717 61.320 1.00 41.47 406 ARG A O 1
ATOM 3101 N N . LEU A 1 407 ? 21.975 32.094 59.110 1.00 41.81 407 LEU A N 1
ATOM 3102 C CA . LEU A 1 407 ? 23.378 32.119 58.665 1.00 41.81 407 LEU A CA 1
ATOM 3103 C C . LEU A 1 407 ? 23.482 32.248 57.135 1.00 41.81 407 LEU A C 1
ATOM 3105 O O . LEU A 1 407 ? 22.671 31.745 56.366 1.00 41.81 407 LEU A O 1
ATOM 3109 N N . ARG A 1 408 ? 24.491 33.019 56.731 1.00 39.59 408 ARG A N 1
ATOM 3110 C CA . ARG A 1 408 ? 24.835 33.468 55.377 1.00 39.59 408 ARG A CA 1
ATOM 3111 C C . ARG A 1 408 ? 25.404 32.330 54.516 1.00 39.59 408 ARG A C 1
ATOM 3113 O O . ARG A 1 408 ? 26.229 31.579 55.022 1.00 39.59 408 ARG A O 1
ATOM 3120 N N . ARG A 1 409 ? 25.171 32.368 53.195 1.00 38.31 409 ARG A N 1
ATOM 3121 C CA . ARG A 1 409 ? 26.207 32.595 52.151 1.00 38.31 409 ARG A CA 1
ATOM 3122 C C . ARG A 1 409 ? 25.599 32.626 50.729 1.00 38.31 409 ARG A C 1
ATOM 3124 O O . ARG A 1 409 ? 24.646 31.897 50.477 1.00 38.31 409 ARG A O 1
ATOM 3131 N N . PRO A 1 410 ? 26.134 33.457 49.810 1.00 49.41 410 PRO A N 1
ATOM 3132 C CA . PRO A 1 410 ? 25.655 33.586 48.433 1.00 49.41 410 PRO A CA 1
ATOM 3133 C C . PRO A 1 410 ? 26.392 32.639 47.469 1.00 49.41 410 PRO A C 1
ATOM 3135 O O . PRO A 1 410 ? 27.586 32.392 47.635 1.00 49.41 410 PRO A O 1
ATOM 3138 N N . GLN A 1 411 ? 25.698 32.164 46.431 1.00 45.72 411 GLN A N 1
ATOM 3139 C CA . GLN A 1 411 ? 26.304 31.510 45.263 1.00 45.72 411 GLN A CA 1
ATOM 3140 C C . GLN A 1 411 ? 26.465 32.490 44.080 1.00 45.72 411 GLN A C 1
ATOM 3142 O O . GLN A 1 411 ? 25.720 33.473 43.995 1.00 45.72 411 GLN A O 1
ATOM 3147 N N . PRO A 1 412 ? 27.458 32.269 43.195 1.00 50.50 412 PRO A N 1
ATOM 3148 C CA . PRO A 1 412 ? 27.946 33.273 42.255 1.00 50.50 412 PRO A CA 1
ATOM 3149 C C . PRO A 1 412 ? 27.138 33.352 40.952 1.00 50.50 412 PRO A C 1
ATOM 3151 O O . PRO A 1 412 ? 26.616 32.367 40.436 1.00 50.50 412 PRO A O 1
ATOM 3154 N N . ARG A 1 413 ? 27.094 34.568 40.396 1.00 41.94 413 ARG A N 1
ATOM 3155 C CA . ARG A 1 413 ? 26.562 34.895 39.068 1.00 41.94 413 ARG A CA 1
ATOM 3156 C C . ARG A 1 413 ? 27.527 34.431 37.973 1.00 41.94 413 ARG A C 1
ATOM 3158 O O . ARG A 1 413 ? 28.698 34.798 37.991 1.00 41.94 413 ARG A O 1
ATOM 3165 N N . VAL A 1 414 ? 27.006 33.705 36.988 1.00 49.44 414 VAL A N 1
ATOM 3166 C CA . VAL A 1 414 ? 27.685 33.385 35.720 1.00 49.44 414 VAL A CA 1
ATOM 3167 C C . VAL A 1 414 ? 27.442 34.529 34.716 1.00 49.44 414 VAL A C 1
ATOM 3169 O O . VAL A 1 414 ? 26.311 35.019 34.634 1.00 49.44 414 VAL A O 1
ATOM 3172 N N . PRO A 1 415 ? 28.452 34.990 33.951 1.00 52.16 415 PRO A N 1
ATOM 3173 C CA . PRO A 1 415 ? 28.291 36.104 33.020 1.00 52.16 415 PRO A CA 1
ATOM 3174 C C . PRO A 1 415 ? 27.700 35.668 31.670 1.00 52.16 415 PRO A C 1
ATOM 3176 O O . PRO A 1 415 ? 28.140 34.701 31.049 1.00 52.16 415 PRO A O 1
ATOM 3179 N N . ARG A 1 416 ? 26.723 36.446 31.185 1.00 40.22 416 ARG A N 1
ATOM 3180 C CA . ARG A 1 416 ? 26.189 36.386 29.817 1.00 40.22 416 ARG A CA 1
ATOM 3181 C C . ARG A 1 416 ? 27.205 36.994 28.842 1.00 40.22 416 ARG A C 1
ATOM 3183 O O . ARG A 1 416 ? 27.582 38.153 28.995 1.00 40.22 416 ARG A O 1
ATOM 3190 N N . ARG A 1 417 ? 27.618 36.231 27.826 1.00 42.09 417 ARG A N 1
ATOM 3191 C CA . ARG A 1 417 ? 28.376 36.738 26.670 1.00 42.09 417 ARG A CA 1
ATOM 3192 C C . ARG A 1 417 ? 27.424 37.392 25.665 1.00 42.09 417 ARG A C 1
ATOM 3194 O O . ARG A 1 417 ? 26.457 36.774 25.230 1.00 42.09 417 ARG A O 1
ATOM 3201 N N . HIS A 1 418 ? 27.733 38.633 25.298 1.00 41.88 418 HIS A N 1
ATOM 3202 C CA . HIS A 1 418 ? 27.148 39.359 24.174 1.00 41.88 418 HIS A CA 1
ATOM 3203 C C . HIS A 1 418 ? 27.732 38.851 22.846 1.00 41.88 418 HIS A C 1
ATOM 3205 O O . HIS A 1 418 ? 28.951 38.793 22.697 1.00 41.88 418 HIS A O 1
ATOM 3211 N N . GLY A 1 419 ? 26.866 38.519 21.885 1.00 40.41 419 GLY A N 1
ATOM 3212 C CA . GLY A 1 419 ? 27.206 38.337 20.468 1.00 40.41 419 GLY A CA 1
ATOM 3213 C C . GLY A 1 419 ? 26.710 39.529 19.629 1.00 40.41 419 GLY A C 1
ATOM 3214 O O . GLY A 1 419 ? 25.739 40.179 20.034 1.00 40.41 419 GLY A O 1
ATOM 3215 N N . PRO A 1 420 ? 27.369 39.866 18.503 1.00 50.94 420 PRO A N 1
ATOM 3216 C CA . PRO A 1 420 ? 27.145 41.119 17.786 1.00 50.94 420 PRO A CA 1
ATOM 3217 C C . PRO A 1 420 ? 25.954 41.067 16.815 1.00 50.94 420 PRO A C 1
ATOM 3219 O O . PRO A 1 420 ? 25.663 40.047 16.195 1.00 50.94 420 PRO A O 1
ATOM 3222 N N . ARG A 1 421 ? 25.290 42.221 16.676 1.00 43.47 421 ARG A N 1
ATOM 3223 C CA . ARG A 1 421 ? 24.214 42.517 15.714 1.00 43.47 421 ARG A CA 1
ATOM 3224 C C . ARG A 1 421 ? 24.753 42.599 14.275 1.00 43.47 421 ARG A C 1
ATOM 3226 O O . ARG A 1 421 ? 25.787 43.241 14.089 1.00 43.47 421 ARG A O 1
ATOM 3233 N N . PRO A 1 422 ? 24.027 42.110 13.253 1.00 50.53 422 PRO A N 1
ATOM 3234 C CA . PRO A 1 422 ? 24.284 42.483 11.869 1.00 50.53 422 PRO A CA 1
ATOM 3235 C C . PRO A 1 422 ? 23.533 43.771 11.490 1.00 50.53 422 PRO A C 1
ATOM 3237 O O . PRO A 1 422 ? 22.409 44.027 11.929 1.00 50.53 422 PRO A O 1
ATOM 3240 N N . GLY A 1 423 ? 24.218 44.607 10.712 1.00 41.09 423 GLY A N 1
ATOM 3241 C CA . GLY A 1 423 ? 23.801 45.944 10.309 1.00 41.09 423 GLY A CA 1
ATOM 3242 C C . GLY A 1 423 ? 22.841 45.984 9.118 1.00 41.09 423 GLY A C 1
ATOM 3243 O O . GLY A 1 423 ? 22.838 45.117 8.250 1.00 41.09 423 GLY A O 1
ATOM 3244 N N . LYS A 1 424 ? 22.059 47.067 9.099 1.00 39.50 424 LYS A N 1
ATOM 3245 C CA . LYS 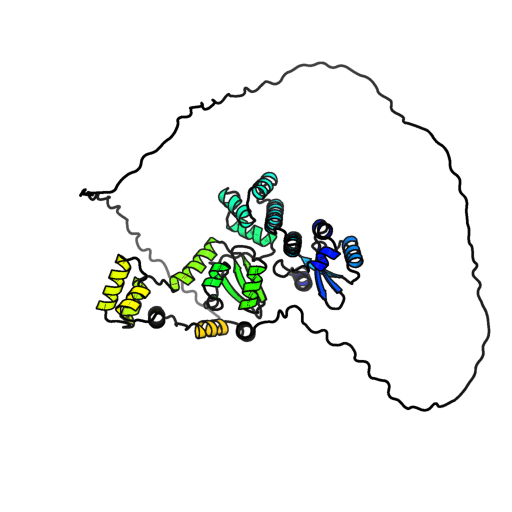A 1 424 ? 21.193 47.537 8.013 1.00 39.50 424 LYS A CA 1
ATOM 3246 C C . LYS A 1 424 ? 22.018 48.188 6.890 1.00 39.50 424 LYS A C 1
ATOM 3248 O O . LYS A 1 424 ? 22.858 49.035 7.188 1.00 39.50 424 LYS A O 1
ATOM 3253 N N . ARG A 1 425 ? 21.694 47.891 5.628 1.00 36.88 425 ARG A N 1
ATOM 3254 C CA . ARG A 1 425 ? 21.855 48.756 4.434 1.00 36.88 425 ARG A CA 1
ATOM 3255 C C . ARG A 1 425 ? 20.706 48.383 3.481 1.00 36.88 425 ARG A C 1
ATOM 3257 O O . ARG A 1 425 ? 20.557 47.204 3.200 1.00 36.88 425 ARG A O 1
ATOM 3264 N N . ALA A 1 426 ? 19.708 49.239 3.270 1.00 36.66 426 ALA A N 1
ATOM 3265 C CA . ALA A 1 426 ? 19.660 50.479 2.481 1.00 36.66 426 ALA A CA 1
ATOM 3266 C C . ALA A 1 426 ? 19.137 50.210 1.057 1.00 36.66 426 ALA A C 1
ATOM 3268 O O . ALA A 1 426 ? 19.758 49.488 0.282 1.00 36.66 426 ALA A O 1
ATOM 3269 N N . ASP A 1 427 ? 17.978 50.812 0.790 1.00 40.19 427 ASP A N 1
ATOM 3270 C CA . ASP A 1 427 ? 17.232 50.868 -0.464 1.00 40.19 427 ASP A CA 1
ATOM 3271 C C . ASP A 1 427 ? 18.005 51.555 -1.602 1.00 40.19 427 ASP A C 1
ATOM 3273 O O . ASP A 1 427 ? 18.739 52.516 -1.367 1.00 40.19 427 ASP A O 1
ATOM 3277 N N . ALA A 1 428 ? 17.746 51.130 -2.843 1.00 35.88 428 ALA A N 1
ATOM 3278 C CA . ALA A 1 428 ? 17.831 51.972 -4.037 1.00 35.88 428 ALA A CA 1
ATOM 3279 C C . ALA A 1 428 ? 17.009 51.368 -5.193 1.00 35.88 428 ALA A C 1
ATOM 3281 O O . ALA A 1 428 ? 16.853 50.156 -5.314 1.00 35.88 428 ALA A O 1
ATOM 3282 N N . ALA A 1 429 ? 16.467 52.264 -6.010 1.00 35.06 429 ALA A N 1
ATOM 3283 C CA . ALA A 1 429 ? 15.391 52.096 -6.975 1.00 35.06 429 ALA A CA 1
ATOM 3284 C C . ALA A 1 429 ? 15.796 51.524 -8.361 1.00 35.06 429 ALA A C 1
ATOM 3286 O O . ALA A 1 429 ? 16.934 51.673 -8.789 1.00 35.06 429 ALA A O 1
ATOM 3287 N N . SER A 1 430 ? 14.811 50.901 -9.037 1.00 35.03 430 SER A N 1
ATOM 3288 C CA . SER A 1 430 ? 14.352 50.996 -10.455 1.00 35.03 430 SER A CA 1
ATOM 3289 C C . SER A 1 430 ? 15.096 51.896 -11.483 1.00 35.03 430 SER A C 1
ATOM 3291 O O . SER A 1 430 ? 15.739 52.851 -11.060 1.00 35.03 430 SER A O 1
ATOM 3293 N N . PRO A 1 431 ? 14.808 51.841 -12.820 1.00 58.44 431 PRO A N 1
ATOM 3294 C CA . PRO A 1 431 ? 14.235 50.782 -13.693 1.00 58.44 431 PRO A CA 1
ATOM 3295 C C . PRO A 1 431 ? 14.813 50.739 -15.161 1.00 58.44 431 PRO A C 1
ATOM 3297 O O . PRO A 1 431 ? 15.704 51.500 -15.511 1.00 58.44 431 PRO A O 1
ATOM 3300 N N . LEU A 1 432 ? 14.188 49.919 -16.037 1.00 38.31 432 LEU A N 1
ATOM 3301 C CA . LEU A 1 432 ? 14.080 50.001 -17.524 1.00 38.31 432 LEU A CA 1
ATOM 3302 C C . LEU A 1 432 ? 15.317 49.787 -18.434 1.00 38.31 432 LEU A C 1
ATOM 3304 O O . LEU A 1 432 ? 16.344 50.435 -18.301 1.00 38.31 432 LEU A O 1
ATOM 3308 N N . GLY A 1 433 ? 15.129 48.996 -19.508 1.00 31.59 433 GLY A N 1
ATOM 3309 C CA . GLY A 1 433 ? 15.972 49.074 -20.713 1.00 31.59 433 GLY A CA 1
ATOM 3310 C C . GLY A 1 433 ? 15.906 47.873 -21.665 1.00 31.59 433 GLY A C 1
ATOM 3311 O O . GLY A 1 433 ? 16.559 46.862 -21.446 1.00 31.59 433 GLY A O 1
ATOM 3312 N N . ARG A 1 434 ? 15.130 48.005 -22.748 1.00 37.16 434 ARG A N 1
ATOM 3313 C CA . ARG A 1 434 ? 15.055 47.099 -23.912 1.00 37.16 434 ARG A CA 1
ATOM 3314 C C . ARG A 1 434 ? 16.350 47.129 -24.751 1.00 37.16 434 ARG A C 1
ATOM 3316 O O . ARG A 1 434 ? 16.930 48.198 -24.875 1.00 37.16 434 ARG A O 1
ATOM 3323 N N . HIS A 1 435 ? 16.675 46.019 -25.432 1.00 35.75 435 HIS A N 1
ATOM 3324 C CA . HIS A 1 435 ? 16.907 45.889 -26.894 1.00 35.75 435 HIS A CA 1
ATOM 3325 C C . HIS A 1 435 ? 17.982 44.856 -27.312 1.00 35.75 435 HIS A C 1
ATOM 3327 O O . HIS A 1 435 ? 19.098 44.848 -26.816 1.00 35.75 435 HIS A O 1
ATOM 3333 N N . ALA A 1 436 ? 17.595 44.083 -28.338 1.00 33.75 436 ALA A N 1
ATOM 3334 C CA . ALA A 1 436 ? 18.364 43.633 -29.510 1.00 33.75 436 ALA A CA 1
ATOM 3335 C C . ALA A 1 436 ? 19.472 42.547 -29.407 1.00 33.75 436 ALA A C 1
ATOM 3337 O O . ALA A 1 436 ? 20.527 42.710 -28.809 1.00 33.75 436 ALA A O 1
ATOM 3338 N N . ARG A 1 437 ? 19.214 41.460 -30.158 1.00 36.09 437 ARG A N 1
ATOM 3339 C CA . ARG A 1 437 ? 20.152 40.523 -30.829 1.00 36.09 437 ARG A CA 1
ATOM 3340 C C . ARG A 1 437 ? 21.158 41.264 -31.758 1.00 36.09 437 ARG A C 1
ATOM 3342 O O . ARG A 1 437 ? 20.914 42.431 -32.043 1.00 36.09 437 ARG A O 1
ATOM 3349 N N . PRO A 1 438 ? 22.027 40.566 -32.527 1.00 56.59 438 PRO A N 1
ATOM 3350 C CA . PRO A 1 438 ? 22.994 39.494 -32.227 1.00 56.59 438 PRO A CA 1
ATOM 3351 C C . PRO A 1 438 ? 24.396 39.832 -32.816 1.00 56.59 438 PRO A C 1
ATOM 3353 O O . PRO A 1 438 ? 24.528 40.808 -33.544 1.00 56.59 438 PRO A O 1
ATOM 3356 N N . ALA A 1 439 ? 25.414 38.990 -32.581 1.00 33.47 439 ALA A N 1
ATOM 3357 C CA . ALA A 1 439 ? 26.340 38.449 -33.601 1.00 33.47 439 ALA A CA 1
ATOM 3358 C C . ALA A 1 439 ? 27.737 38.091 -33.053 1.00 33.47 439 ALA A C 1
ATOM 3360 O O . ALA A 1 439 ? 28.346 38.835 -32.296 1.00 33.47 439 ALA A O 1
ATOM 3361 N N . ALA A 1 440 ? 28.239 36.986 -33.611 1.00 32.72 440 ALA A N 1
ATOM 3362 C CA . ALA A 1 440 ? 29.626 36.727 -33.991 1.00 32.72 440 ALA A CA 1
ATOM 3363 C C . ALA A 1 440 ? 30.669 36.279 -32.941 1.00 32.72 440 ALA A C 1
ATOM 3365 O O . ALA A 1 440 ? 31.104 37.017 -32.070 1.00 32.72 440 ALA A O 1
ATOM 3366 N N . LEU A 1 441 ? 31.174 35.071 -33.234 1.00 39.31 441 LEU A N 1
ATOM 3367 C CA . LEU A 1 441 ? 32.587 34.672 -33.269 1.00 39.31 441 LEU A CA 1
ATOM 3368 C C . LEU A 1 441 ? 33.381 34.668 -31.954 1.00 39.31 441 LEU A C 1
ATOM 3370 O O . LEU A 1 441 ? 33.850 35.684 -31.461 1.00 39.31 441 LEU A O 1
ATOM 3374 N N . GLY A 1 442 ? 33.705 33.454 -31.506 1.00 33.56 442 GLY A N 1
ATOM 3375 C CA . GLY A 1 442 ? 34.761 33.218 -30.529 1.00 33.56 442 GLY A CA 1
ATOM 3376 C C . GLY A 1 442 ? 35.208 31.763 -30.535 1.00 33.56 442 GLY A C 1
ATOM 3377 O O . GLY A 1 442 ? 34.720 30.955 -29.755 1.00 33.56 442 GLY A O 1
ATOM 3378 N N . ARG A 1 443 ? 36.131 31.422 -31.442 1.00 41.34 443 ARG A N 1
ATOM 3379 C CA . ARG A 1 443 ? 36.962 30.217 -31.327 1.00 41.34 443 ARG A CA 1
ATOM 3380 C C . ARG A 1 443 ? 37.867 30.382 -30.105 1.00 41.34 443 ARG A C 1
ATOM 3382 O O . ARG A 1 443 ? 38.632 31.341 -30.066 1.00 41.34 443 ARG A O 1
ATOM 3389 N N . SER A 1 444 ? 37.883 29.414 -29.193 1.00 37.56 444 SER A N 1
ATOM 3390 C CA . SER A 1 444 ? 38.970 29.311 -28.213 1.00 37.56 444 SER A CA 1
ATOM 3391 C C . SER A 1 444 ? 39.232 27.866 -27.803 1.00 37.56 444 SER A C 1
ATOM 3393 O O . SER A 1 444 ? 38.355 27.116 -27.386 1.00 37.56 444 SER A O 1
ATOM 3395 N N . HIS A 1 445 ? 40.500 27.500 -27.963 1.00 41.50 445 HIS A N 1
ATOM 3396 C CA . HIS A 1 445 ? 41.123 26.231 -27.640 1.00 41.50 445 HIS A CA 1
ATOM 3397 C C . HIS A 1 445 ? 40.934 25.807 -26.179 1.00 41.50 445 HIS A C 1
ATOM 3399 O O . HIS A 1 445 ? 41.418 26.479 -25.269 1.00 41.50 445 HIS A O 1
ATOM 3405 N N . THR A 1 446 ? 40.396 24.611 -25.946 1.00 39.84 446 THR A N 1
ATOM 3406 C CA . THR A 1 446 ? 40.564 23.915 -24.665 1.00 39.84 446 THR A CA 1
ATOM 3407 C C . THR A 1 446 ? 41.742 22.950 -24.743 1.00 39.84 446 THR A C 1
ATOM 3409 O O . THR A 1 446 ? 41.669 21.861 -25.315 1.00 39.84 446 THR A O 1
ATOM 3412 N N . ARG A 1 447 ? 42.857 23.385 -24.145 1.00 36.50 447 ARG A N 1
ATOM 3413 C CA . ARG A 1 447 ? 44.025 22.570 -23.794 1.00 36.50 447 ARG A CA 1
ATOM 3414 C C . ARG A 1 447 ? 43.593 21.355 -22.964 1.00 36.50 447 ARG A C 1
ATOM 3416 O O . ARG A 1 447 ? 43.084 21.502 -21.856 1.00 36.50 447 ARG A O 1
ATOM 3423 N N . ARG A 1 448 ? 43.893 20.157 -23.471 1.00 35.34 448 ARG A N 1
ATOM 3424 C CA . ARG A 1 448 ? 43.908 18.900 -22.709 1.00 35.34 448 ARG A CA 1
ATOM 3425 C C . ARG A 1 448 ? 44.932 18.996 -21.572 1.00 35.34 448 ARG A C 1
ATOM 3427 O O . ARG A 1 448 ? 46.134 19.019 -21.832 1.00 35.34 448 ARG A O 1
ATOM 3434 N N . ARG A 1 449 ? 44.476 18.991 -20.317 1.00 39.16 449 ARG A N 1
ATOM 3435 C CA . ARG A 1 449 ? 45.308 18.612 -19.164 1.00 39.16 449 ARG A CA 1
ATOM 3436 C C . ARG A 1 449 ? 45.183 17.103 -18.954 1.00 39.16 449 ARG A C 1
ATOM 3438 O O . ARG A 1 449 ? 44.108 16.602 -18.644 1.00 39.16 449 ARG A O 1
ATOM 3445 N N . ARG A 1 450 ? 46.294 16.391 -19.168 1.00 37.44 450 ARG A N 1
ATOM 3446 C CA . ARG A 1 450 ? 46.495 14.994 -18.761 1.00 37.44 450 ARG A CA 1
ATOM 3447 C C . ARG A 1 450 ? 46.478 14.920 -17.230 1.00 37.44 450 ARG A C 1
ATOM 3449 O O . ARG A 1 450 ? 47.248 15.630 -16.590 1.00 37.44 450 ARG A O 1
ATOM 3456 N N . ALA A 1 451 ? 45.634 14.056 -16.674 1.00 40.53 451 ALA A N 1
ATOM 3457 C CA . ALA A 1 451 ? 45.734 13.595 -15.291 1.00 40.53 451 ALA A CA 1
ATOM 3458 C C . ALA A 1 451 ? 46.676 12.371 -15.216 1.00 40.53 451 ALA A C 1
ATOM 3460 O O . ALA A 1 451 ? 46.763 11.618 -16.193 1.00 40.53 451 ALA A O 1
ATOM 3461 N N . PRO A 1 452 ? 47.411 12.181 -14.105 1.00 47.03 452 PRO A N 1
ATOM 3462 C CA . PRO A 1 452 ? 48.408 11.125 -13.974 1.00 47.03 452 PRO A CA 1
ATOM 3463 C C . PRO A 1 452 ? 47.770 9.753 -13.721 1.00 47.03 452 PRO A C 1
ATOM 3465 O O . PRO A 1 452 ? 46.801 9.619 -12.975 1.00 47.03 452 PRO A O 1
ATOM 3468 N N . ARG A 1 453 ? 48.364 8.732 -14.350 1.00 35.72 453 ARG A N 1
ATOM 3469 C CA . ARG A 1 453 ? 48.109 7.308 -14.109 1.00 35.72 453 ARG A CA 1
ATOM 3470 C C . ARG A 1 453 ? 48.402 6.985 -12.640 1.00 35.72 453 ARG A C 1
ATOM 3472 O O . ARG A 1 453 ? 49.501 7.260 -12.169 1.00 35.72 453 ARG A O 1
ATOM 3479 N N . ARG A 1 454 ? 47.426 6.405 -11.940 1.00 40.38 454 ARG A N 1
ATOM 3480 C CA . ARG A 1 454 ? 47.650 5.659 -10.699 1.00 40.38 454 ARG A CA 1
ATOM 3481 C C . ARG A 1 454 ? 47.827 4.192 -11.067 1.00 40.38 454 ARG A C 1
ATOM 3483 O O . ARG A 1 454 ? 46.931 3.604 -11.667 1.00 40.38 454 ARG A O 1
ATOM 3490 N N . ASP A 1 455 ? 48.983 3.653 -10.709 1.00 39.00 455 ASP A N 1
ATOM 3491 C CA . ASP A 1 455 ? 49.281 2.229 -10.735 1.00 39.00 455 ASP A CA 1
ATOM 3492 C C . ASP A 1 455 ? 48.351 1.495 -9.762 1.00 39.00 455 ASP A C 1
ATOM 3494 O O . ASP A 1 455 ? 48.280 1.830 -8.578 1.00 39.00 455 ASP A O 1
ATOM 3498 N N . VAL A 1 456 ? 47.621 0.502 -10.271 1.00 43.19 456 VAL A N 1
ATOM 3499 C CA . VAL A 1 456 ? 46.867 -0.453 -9.456 1.00 43.19 456 VAL A CA 1
ATOM 3500 C C . VAL A 1 456 ? 47.632 -1.767 -9.494 1.00 43.19 456 VAL A C 1
ATOM 3502 O O . VAL A 1 456 ? 47.733 -2.417 -10.533 1.00 43.19 456 VAL A O 1
ATOM 3505 N N . ALA A 1 457 ? 48.202 -2.117 -8.345 1.00 37.91 457 ALA A N 1
ATOM 3506 C CA . ALA A 1 457 ? 48.823 -3.403 -8.092 1.00 37.91 457 ALA A CA 1
ATOM 3507 C C . ALA A 1 457 ? 47.768 -4.521 -8.141 1.00 37.91 457 ALA A C 1
ATOM 3509 O O . ALA A 1 457 ? 46.697 -4.415 -7.543 1.00 37.91 457 ALA A O 1
ATOM 3510 N N . ALA A 1 458 ? 48.094 -5.592 -8.861 1.00 43.09 458 ALA A N 1
ATOM 3511 C CA . ALA A 1 458 ? 47.304 -6.811 -8.950 1.00 43.09 458 ALA A CA 1
ATOM 3512 C C . ALA A 1 458 ? 47.314 -7.583 -7.616 1.00 43.09 458 ALA A C 1
ATOM 3514 O O . ALA A 1 458 ? 48.384 -7.727 -7.020 1.00 43.09 458 ALA A O 1
ATOM 3515 N N . PRO A 1 459 ? 46.181 -8.152 -7.163 1.00 52.47 459 PRO A N 1
ATOM 3516 C CA . PRO A 1 459 ? 46.198 -9.142 -6.102 1.00 52.47 459 PRO A CA 1
ATOM 3517 C C . PRO A 1 459 ? 46.429 -10.546 -6.672 1.00 52.47 459 PRO A C 1
ATOM 3519 O O . PRO A 1 459 ? 45.727 -11.042 -7.553 1.00 52.47 459 PRO A O 1
ATOM 3522 N N . THR A 1 460 ? 47.460 -11.170 -6.119 1.00 41.78 460 THR A N 1
ATOM 3523 C CA . THR A 1 460 ? 47.934 -12.531 -6.332 1.00 41.78 460 THR A CA 1
ATOM 3524 C C . THR A 1 460 ? 46.866 -13.566 -5.967 1.00 41.78 460 THR A C 1
ATOM 3526 O O . THR A 1 460 ? 46.253 -13.509 -4.903 1.00 41.78 460 THR A O 1
ATOM 3529 N N . ALA A 1 461 ? 46.683 -14.551 -6.846 1.00 39.41 461 ALA A N 1
ATOM 3530 C CA . ALA A 1 461 ? 45.795 -15.689 -6.657 1.00 39.41 461 ALA A CA 1
ATOM 3531 C C . ALA A 1 461 ? 46.237 -16.582 -5.482 1.00 39.41 461 ALA A C 1
ATOM 3533 O O . ALA A 1 461 ? 47.321 -17.167 -5.510 1.00 39.41 461 ALA A O 1
ATOM 3534 N N . ALA A 1 462 ? 45.363 -16.760 -4.489 1.00 42.25 462 ALA A N 1
ATOM 3535 C CA . ALA A 1 462 ? 45.501 -17.786 -3.461 1.00 42.25 462 ALA A CA 1
ATOM 3536 C C . ALA A 1 462 ? 44.642 -19.010 -3.823 1.00 42.25 462 ALA A C 1
ATOM 3538 O O . ALA A 1 462 ? 43.416 -19.001 -3.732 1.00 42.25 462 ALA A O 1
ATOM 3539 N N . ARG A 1 463 ? 45.320 -20.081 -4.249 1.00 43.66 463 ARG A N 1
ATOM 3540 C CA . ARG A 1 463 ? 44.795 -21.452 -4.317 1.00 43.66 463 ARG A CA 1
ATOM 3541 C C . ARG A 1 463 ? 44.549 -21.969 -2.897 1.00 43.66 463 ARG A C 1
ATOM 3543 O O . ARG A 1 463 ? 45.457 -21.908 -2.074 1.00 43.66 463 ARG A O 1
ATOM 3550 N N . GLY A 1 464 ? 43.395 -22.585 -2.633 1.00 35.03 464 GLY A N 1
ATOM 3551 C CA . GLY A 1 464 ? 43.168 -23.227 -1.337 1.00 35.03 464 GLY A CA 1
ATOM 3552 C C . GLY A 1 464 ? 41.893 -24.056 -1.201 1.00 35.03 464 GLY A C 1
ATOM 3553 O O . GLY A 1 464 ? 40.901 -23.566 -0.694 1.00 35.03 464 GLY A O 1
ATOM 3554 N N . ARG A 1 465 ? 42.012 -25.345 -1.548 1.00 38.44 465 ARG A N 1
ATOM 3555 C CA . ARG A 1 465 ? 41.342 -26.518 -0.942 1.00 38.44 465 ARG A CA 1
ATOM 3556 C C . ARG A 1 465 ? 39.823 -26.693 -1.123 1.00 38.44 465 ARG A C 1
ATOM 3558 O O . ARG A 1 465 ? 39.002 -26.170 -0.385 1.00 38.44 465 ARG A O 1
ATOM 3565 N N . ARG A 1 466 ? 39.490 -27.619 -2.032 1.00 38.31 466 ARG A N 1
ATOM 3566 C CA . ARG A 1 466 ? 38.249 -28.409 -2.019 1.00 38.31 466 ARG A CA 1
ATOM 3567 C C . ARG A 1 466 ? 38.288 -29.383 -0.833 1.00 38.31 466 ARG A C 1
ATOM 3569 O O . ARG A 1 466 ? 39.200 -30.205 -0.777 1.00 38.31 466 ARG A O 1
ATOM 3576 N N . SER A 1 467 ? 37.304 -29.333 0.064 1.00 40.34 467 SER A N 1
ATOM 3577 C CA . SER A 1 467 ? 36.968 -30.462 0.940 1.00 40.34 467 SER A CA 1
ATOM 3578 C C . SER A 1 467 ? 35.729 -31.165 0.395 1.00 40.34 467 SER A C 1
ATOM 3580 O O . SER A 1 467 ? 34.627 -30.621 0.406 1.00 40.34 467 SER A O 1
ATOM 3582 N N . THR A 1 468 ? 35.925 -32.381 -0.090 1.00 45.53 468 THR A N 1
ATOM 3583 C CA . THR A 1 468 ? 34.885 -33.383 -0.315 1.00 45.53 468 THR A CA 1
ATOM 3584 C C . THR A 1 468 ? 34.311 -33.825 1.032 1.00 45.53 468 THR A C 1
ATOM 3586 O O . THR A 1 468 ? 35.032 -34.440 1.816 1.00 45.53 468 THR A O 1
ATOM 3589 N N . PHE A 1 469 ? 33.036 -33.539 1.303 1.00 43.91 469 PHE A N 1
ATOM 3590 C CA . PHE A 1 469 ? 32.281 -34.228 2.353 1.00 43.91 469 PHE A CA 1
ATOM 3591 C C . PHE A 1 469 ? 31.531 -35.396 1.712 1.00 43.91 469 PHE A C 1
ATOM 3593 O O . PHE A 1 469 ? 30.648 -35.206 0.878 1.00 43.91 469 PHE A O 1
ATOM 3600 N N . ALA A 1 470 ? 31.952 -36.607 2.067 1.00 49.44 470 ALA A N 1
ATOM 3601 C CA . ALA A 1 470 ? 31.301 -37.846 1.684 1.00 49.44 470 ALA A CA 1
ATOM 3602 C C . ALA A 1 470 ? 30.063 -38.070 2.562 1.00 49.44 470 ALA A C 1
ATOM 3604 O O . ALA A 1 470 ? 30.154 -38.051 3.789 1.00 49.44 470 ALA A O 1
ATOM 3605 N N . GLN A 1 471 ? 28.927 -38.323 1.916 1.00 47.62 471 GLN A N 1
ATOM 3606 C CA . GLN A 1 471 ? 27.782 -38.997 2.517 1.00 47.62 471 GLN A CA 1
ATOM 3607 C C . GLN A 1 471 ? 28.173 -40.441 2.859 1.00 47.62 471 GLN A C 1
ATOM 3609 O O . GLN A 1 471 ? 28.753 -41.146 2.030 1.00 47.62 471 GLN A O 1
ATOM 3614 N N . ARG A 1 472 ? 27.814 -40.897 4.059 1.00 47.41 472 ARG A N 1
ATOM 3615 C CA . ARG A 1 472 ? 27.618 -42.318 4.349 1.00 47.41 472 ARG A CA 1
ATOM 3616 C C . ARG A 1 472 ? 26.300 -42.508 5.093 1.00 47.41 472 ARG A C 1
ATOM 3618 O O . ARG A 1 472 ? 25.900 -41.645 5.869 1.00 47.41 472 ARG A O 1
ATOM 3625 N N . HIS A 1 473 ? 25.694 -43.630 4.720 1.00 48.28 473 HIS A N 1
ATOM 3626 C CA . HIS A 1 473 ? 24.481 -44.283 5.191 1.00 48.28 473 HIS A CA 1
ATOM 3627 C C . HIS A 1 473 ? 24.290 -44.311 6.702 1.00 48.28 473 HIS A C 1
ATOM 3629 O O . HIS A 1 473 ? 25.311 -44.452 7.415 1.00 48.28 473 HIS A O 1
#

pLDDT: mean 71.81, std 23.68, range [29.5, 98.0]

Secondary structure (DSSP, 8-state):
----SHHHHHHHHTTTB--GGG----HHHHHHH-HHHHHHHTEEEEEEETTEEEEEES-TT-HHHHHHHHHHHTSEEEEEE--HHHHHHHHHHHHT--HHHHHHHHHHHHHHHTTSS-HHHHHHHHHH-SSHHHHHHHHHHTTSS-HHHHHHHHHHHHT--B--TTTSPPPTTSGGGS-HHHHHHHTEEEEEEETTEEEEEESSPPPHHHHHHHHHHH-SEEEEEE--HHHHHHHHHHHHHTTT--HHHHHHHHHHTTSS-HHHHHHHHHHHHHH---HHHHHHHHH---HHHHHHHHHHHHTPPPPPHHHHHHHHHHHS-HHHHHHHHHHHHS----GGG--PPP----PPPPPP-----------------------------------------------------PPPPPPPPP-PPPPP-------------------------PPPPPP-PPPPP------------

Radius of gyration: 38.44 Å; Cα contacts (8 Å, |Δi|>4): 481; chains: 1; bounding box: 115×96×108 Å